Protein AF-A0A1Y1XUQ4-F1 (afdb_monomer_lite)

Foldseek 3Di:
DDDDDDDDDDDDDDDDDDDDDDDDPVVVVVVVVVQVVPQPPPQDDPFDAPVVVPDPDPDPDDDADAFPFLDDDPLLCDDDDLPDQEGEDEDDQDDGQLDDDPPFPQDDHLVVLLSCCVPFHAAAFEEEELAQQQNSNQSSQQSRNYAYEYEHQDVVSLVNNVNSLRHDDDPPSPGDSNSRYHGDYDALLDPDDPVQAFQRGQEYEYEAAQQCQDDPDDDGPRRLNPDPDLVVSLVSVLSSLVSVNGRHHPPHYYDYDYDWDADPNDTDPSVVSSVVSNVVVPDDDPGNHYYDYDQKDKDKDKFAQDDQLDDLVVDDDDQEAAAAADPVRDLLLLVQLVVSSNQHDHLAMEMEIEMAGHDDPPPVVVVVVVVCVPDDPPCPVVCCVVVVPVNVVVVVVVPDDPVRVVVVVVVVVVVVVCVVVSVDDQPDNPHNSVVSSVCGVPGHHRDPPRAYQEYEYTEDPQVRDAPVCLVVVLVVLLVVLVVCLVRHDAFRKYKYKYFWYQYPVRDIRPSVVVSVVSCVVRPVQWDFDGKHKYAYPPPDDDPPDDDDPVNDDDDPPDPPDDDDDDDGGIMMMTIIGGHDPPD

Structure (mmCIF, N/CA/C/O backbone):
data_AF-A0A1Y1XUQ4-F1
#
_entry.id   AF-A0A1Y1XUQ4-F1
#
loop_
_atom_site.group_PDB
_atom_site.id
_atom_site.type_symbol
_atom_site.label_atom_id
_atom_site.label_alt_id
_atom_site.label_comp_id
_atom_site.label_asym_id
_atom_site.label_entity_id
_atom_site.label_seq_id
_atom_site.pdbx_PDB_ins_code
_atom_site.Cartn_x
_atom_site.Cartn_y
_atom_site.Cartn_z
_atom_site.occupancy
_atom_site.B_iso_or_equiv
_atom_site.auth_seq_id
_atom_site.auth_comp_id
_atom_site.auth_asym_id
_atom_site.auth_atom_id
_atom_site.pdbx_PDB_model_num
ATOM 1 N N . MET A 1 1 ? -65.098 -16.629 -3.923 1.00 26.31 1 MET A N 1
ATOM 2 C CA . MET A 1 1 ? -64.133 -17.321 -3.043 1.00 26.31 1 MET A CA 1
ATOM 3 C C . MET A 1 1 ? -63.046 -16.305 -2.730 1.00 26.31 1 MET A C 1
ATOM 5 O O . MET A 1 1 ? -62.355 -15.897 -3.647 1.00 26.31 1 MET A O 1
ATOM 9 N N . CYS A 1 2 ? -63.233 -15.590 -1.615 1.00 27.33 2 CYS A N 1
ATOM 10 C CA . CYS A 1 2 ? -62.406 -15.673 -0.394 1.00 27.33 2 CYS A CA 1
ATOM 11 C C . CYS A 1 2 ? -61.202 -14.712 -0.508 1.00 27.33 2 CYS A C 1
ATOM 13 O O . CYS A 1 2 ? -60.280 -15.013 -1.246 1.00 27.33 2 CYS A O 1
ATOM 15 N N . GLY A 1 3 ? -61.160 -13.522 0.102 1.00 29.89 3 GLY A N 1
ATOM 16 C CA . GLY A 1 3 ? -61.914 -12.992 1.246 1.00 29.89 3 GLY A CA 1
ATOM 17 C C . GLY A 1 3 ? -61.073 -13.074 2.525 1.00 29.89 3 GLY A C 1
ATOM 18 O O . GLY A 1 3 ? -60.804 -14.180 2.976 1.00 29.89 3 GLY A O 1
ATOM 19 N N . ASN A 1 4 ? -60.743 -11.901 3.089 1.00 27.56 4 ASN A N 1
ATOM 20 C CA . ASN A 1 4 ? -59.974 -11.623 4.323 1.00 27.56 4 ASN A CA 1
ATOM 21 C C . ASN A 1 4 ? -58.444 -11.631 4.092 1.00 27.56 4 ASN A C 1
ATOM 23 O O . ASN A 1 4 ? -57.890 -12.654 3.728 1.00 27.56 4 ASN A O 1
ATOM 27 N N . CYS A 1 5 ? -57.682 -10.532 4.201 1.00 28.48 5 CYS A N 1
ATOM 28 C CA . CYS A 1 5 ? -57.641 -9.565 5.306 1.00 28.48 5 CYS A CA 1
ATOM 29 C C . CYS A 1 5 ? -57.155 -8.158 4.869 1.00 28.48 5 CYS A C 1
ATOM 31 O O . CYS A 1 5 ? -56.111 -7.688 5.313 1.00 28.48 5 CYS A O 1
ATOM 33 N N . PHE A 1 6 ? -57.921 -7.454 4.032 1.00 26.17 6 PHE A N 1
ATOM 34 C CA . PHE A 1 6 ? -57.838 -5.990 3.951 1.00 26.17 6 PHE A CA 1
ATOM 35 C C . PHE A 1 6 ? -58.936 -5.400 4.841 1.00 26.17 6 PHE A C 1
ATOM 37 O O . PHE A 1 6 ? -60.108 -5.419 4.470 1.00 26.17 6 PHE A O 1
ATOM 44 N N . GLN A 1 7 ? -58.566 -4.878 6.010 1.00 28.28 7 GLN A N 1
ATOM 45 C CA . GLN A 1 7 ? -59.404 -3.945 6.760 1.00 28.28 7 GLN A CA 1
ATOM 46 C C . GLN A 1 7 ? -58.612 -2.670 7.047 1.00 28.28 7 GLN A C 1
ATOM 48 O O . GLN A 1 7 ? -57.703 -2.632 7.868 1.00 28.28 7 GLN A O 1
ATOM 53 N N . LEU A 1 8 ? -58.990 -1.632 6.303 1.00 31.19 8 LEU A N 1
ATOM 54 C CA . LEU A 1 8 ? -58.808 -0.227 6.631 1.00 31.19 8 LEU A CA 1
ATOM 55 C C . LEU A 1 8 ? -59.568 0.100 7.920 1.00 31.19 8 LEU A C 1
ATOM 57 O O . LEU A 1 8 ? -60.743 -0.249 8.029 1.00 31.19 8 LEU A O 1
ATOM 61 N N . SER A 1 9 ? -58.978 0.906 8.801 1.00 22.75 9 SER A N 1
ATOM 62 C CA . SER A 1 9 ? -59.768 1.878 9.559 1.00 22.75 9 SER A CA 1
ATOM 63 C C . SER A 1 9 ? -58.924 3.077 9.993 1.00 22.75 9 SER A C 1
ATOM 65 O O . SER A 1 9 ? -58.125 2.996 10.917 1.00 22.75 9 SER A O 1
ATOM 67 N N . HIS A 1 10 ? -59.200 4.187 9.309 1.00 24.78 10 HIS A N 1
ATOM 68 C CA . HIS A 1 10 ? -59.304 5.544 9.841 1.00 24.78 10 HIS A CA 1
ATOM 69 C C . HIS A 1 10 ? -58.056 6.227 10.410 1.00 24.78 10 HIS A C 1
ATOM 71 O O . HIS A 1 10 ? -57.817 6.290 11.610 1.00 24.78 10 HIS A O 1
ATOM 77 N N . VAL A 1 11 ? -57.391 6.936 9.495 1.00 25.31 11 VAL A N 1
ATOM 78 C CA . VAL A 1 11 ? -56.729 8.213 9.770 1.00 25.31 11 VAL A CA 1
ATOM 79 C C . VAL A 1 11 ? -57.782 9.202 10.285 1.00 25.31 11 VAL A C 1
ATOM 81 O O . VAL A 1 11 ? -58.622 9.682 9.521 1.00 25.31 11 VAL A O 1
ATOM 84 N N . GLN A 1 12 ? -57.757 9.495 11.584 1.00 24.62 12 GLN A N 1
ATOM 85 C CA . GLN A 1 12 ? -58.320 10.734 12.108 1.00 24.62 12 GLN A CA 1
ATOM 86 C C . GLN A 1 12 ? -57.231 11.804 12.050 1.00 24.62 12 GLN A C 1
ATOM 88 O O . GLN A 1 12 ? -56.227 11.739 12.754 1.00 24.62 12 GLN A O 1
ATOM 93 N N . ASN A 1 13 ? -57.456 12.787 11.180 1.00 27.77 13 ASN A N 1
ATOM 94 C CA . ASN A 1 13 ? -56.757 14.062 11.188 1.00 27.77 13 ASN A CA 1
ATOM 95 C C . ASN A 1 13 ? -56.954 14.736 12.549 1.00 27.77 13 ASN A C 1
ATOM 97 O O . ASN A 1 13 ? -58.019 15.296 12.801 1.00 27.77 13 ASN A O 1
ATOM 101 N N . ASN A 1 14 ? -55.912 14.752 13.376 1.00 24.27 14 ASN A N 1
ATOM 102 C CA . ASN A 1 14 ? -55.763 15.772 14.402 1.00 24.27 14 ASN A CA 1
ATOM 103 C C . ASN A 1 14 ? -54.694 16.757 13.937 1.00 24.27 14 ASN A C 1
ATOM 105 O O . ASN A 1 14 ? -53.496 16.496 13.997 1.00 24.27 14 ASN A O 1
ATOM 109 N N . HIS A 1 15 ? -55.161 17.911 13.463 1.00 25.47 15 HIS A N 1
ATOM 110 C CA . HIS A 1 15 ? -54.366 19.127 13.458 1.00 25.47 15 HIS A CA 1
ATOM 111 C C . HIS A 1 15 ? -53.956 19.442 14.901 1.00 25.47 15 HIS A C 1
ATOM 113 O O . HIS A 1 15 ? -54.799 19.857 15.696 1.00 25.47 15 HIS A O 1
ATOM 119 N N . ILE A 1 16 ? -52.670 19.315 15.221 1.00 27.05 16 ILE A N 1
ATOM 120 C CA . ILE A 1 16 ? -52.058 20.061 16.321 1.00 27.05 16 ILE A CA 1
ATOM 121 C C . ILE A 1 16 ? -50.883 20.844 15.742 1.00 27.05 16 ILE A C 1
ATOM 123 O O . ILE A 1 16 ? -50.070 20.338 14.974 1.00 27.05 16 ILE A O 1
ATOM 127 N N . LYS A 1 17 ? -50.920 22.140 16.040 1.00 23.94 17 LYS A N 1
ATOM 128 C CA . LYS A 1 17 ? -49.971 23.174 15.649 1.00 23.94 17 LYS A CA 1
ATOM 129 C C . LYS A 1 17 ? -48.582 22.905 16.236 1.00 23.94 17 LYS A C 1
ATOM 131 O O . LYS A 1 17 ? -48.444 22.210 17.231 1.00 23.94 17 LYS A O 1
ATOM 136 N N . SER A 1 18 ? -47.599 23.542 15.607 1.00 29.59 18 SER A N 1
ATOM 137 C CA . SER A 1 18 ? -46.261 23.846 16.116 1.00 29.59 18 SER A CA 1
ATOM 138 C C . SER A 1 18 ? -46.157 23.969 17.639 1.00 29.59 18 SER A C 1
ATOM 140 O O . SER A 1 18 ? -46.874 24.786 18.211 1.00 29.59 18 SER A O 1
ATOM 142 N N . GLU A 1 19 ? -45.173 23.297 18.233 1.00 24.45 19 GLU A N 1
ATOM 143 C CA . GLU A 1 19 ? -44.261 23.890 19.219 1.00 24.45 19 GLU A CA 1
ATOM 144 C C . GLU A 1 19 ? -43.056 22.963 19.433 1.00 24.45 19 GLU A C 1
ATOM 146 O O . GLU A 1 19 ? -43.195 21.759 19.632 1.00 24.45 19 GLU A O 1
ATOM 151 N N . ALA A 1 20 ? -41.858 23.536 19.317 1.00 37.50 20 ALA A N 1
ATOM 152 C CA . ALA A 1 20 ? -40.608 22.894 19.683 1.00 37.50 20 ALA A CA 1
ATOM 153 C C . ALA A 1 20 ? -40.584 22.703 21.205 1.00 37.50 20 ALA A C 1
ATOM 155 O O . ALA A 1 20 ? -40.652 23.681 21.948 1.00 37.50 20 ALA A O 1
ATOM 156 N N . GLY A 1 21 ? -40.484 21.457 21.660 1.00 25.53 21 GLY A N 1
ATOM 157 C CA . GLY A 1 21 ? -40.303 21.109 23.064 1.00 25.53 21 GLY A CA 1
ATOM 158 C C . GLY A 1 21 ? -39.114 20.170 23.197 1.00 25.53 21 GLY A C 1
ATOM 159 O O . GLY A 1 21 ? -39.099 19.108 22.583 1.00 25.53 21 GLY A O 1
ATOM 160 N N . ALA A 1 22 ? -38.105 20.590 23.957 1.00 30.06 22 ALA A N 1
ATOM 161 C CA . ALA A 1 22 ? -36.985 19.748 24.349 1.00 30.06 22 ALA A CA 1
ATOM 162 C C . ALA A 1 22 ? -37.499 18.523 25.123 1.00 30.06 22 ALA A C 1
ATOM 164 O O . ALA A 1 22 ? -38.319 18.672 26.030 1.00 30.06 22 ALA A O 1
ATOM 165 N N . ILE A 1 23 ? -37.004 17.335 24.769 1.00 32.66 23 ILE A N 1
ATOM 166 C CA . ILE A 1 23 ? -37.221 16.102 25.535 1.00 32.66 23 ILE A CA 1
ATOM 167 C C . ILE A 1 23 ? -36.675 16.337 26.948 1.00 32.66 23 ILE A C 1
ATOM 169 O O . ILE A 1 23 ? -35.545 16.810 27.109 1.00 32.66 23 ILE A O 1
ATOM 173 N N . SER A 1 24 ? -37.488 16.078 27.972 1.00 32.41 24 SER A N 1
ATOM 174 C CA . SER A 1 24 ? -37.073 16.272 29.359 1.00 32.41 24 SER A CA 1
ATOM 175 C C . SER A 1 24 ? -36.098 15.170 29.779 1.00 32.41 24 SER A C 1
ATOM 177 O O . SER A 1 24 ? -36.186 14.024 29.338 1.00 32.41 24 SER A O 1
ATOM 179 N N . VAL A 1 25 ? -35.159 15.524 30.660 1.00 36.88 25 VAL A N 1
ATOM 180 C CA . VAL A 1 25 ? -34.120 14.618 31.180 1.00 36.88 25 VAL A CA 1
ATOM 181 C C . VAL A 1 25 ? -34.729 13.328 31.743 1.00 36.88 25 VAL A C 1
ATOM 183 O O . VAL A 1 25 ? -34.153 12.269 31.553 1.00 36.88 25 VAL A O 1
ATOM 186 N N . GLU A 1 26 ? -35.922 13.403 32.339 1.00 30.97 26 GLU A N 1
ATOM 187 C CA . GLU A 1 26 ? -36.644 12.278 32.951 1.00 30.97 26 GLU A CA 1
ATOM 188 C C . GLU A 1 26 ? -37.155 11.240 31.933 1.00 30.97 26 GLU A C 1
ATOM 190 O O . GLU A 1 26 ? -37.180 10.044 32.235 1.00 30.97 26 GLU A O 1
ATOM 195 N N . GLU A 1 27 ? -37.507 11.658 30.712 1.00 30.09 27 GLU A N 1
ATOM 196 C CA . GLU A 1 27 ? -37.923 10.744 29.639 1.00 30.09 27 GLU A CA 1
ATOM 197 C C . GLU A 1 27 ? -36.720 9.959 29.083 1.00 30.09 27 GLU A C 1
ATOM 199 O O . GLU A 1 27 ? -36.832 8.758 28.820 1.00 30.09 27 GLU A O 1
ATOM 204 N N . TYR A 1 28 ? -35.541 10.595 29.023 1.00 34.72 28 TYR A N 1
ATOM 205 C CA . TYR A 1 28 ? -34.277 9.962 28.625 1.00 34.72 28 TYR A CA 1
ATOM 206 C C . TYR A 1 28 ? -33.771 8.965 29.683 1.00 34.72 28 TYR A C 1
ATOM 208 O O . TYR A 1 28 ? -33.351 7.858 29.339 1.00 34.72 28 TYR A O 1
ATOM 216 N N . THR A 1 29 ? -33.883 9.288 30.981 1.00 31.11 29 THR A N 1
ATOM 217 C CA . THR A 1 29 ? -33.533 8.349 32.066 1.00 31.11 29 THR A CA 1
ATOM 218 C C . THR A 1 29 ? -34.424 7.108 32.066 1.00 31.11 29 THR A C 1
ATOM 220 O O . THR A 1 29 ? -33.941 6.013 32.343 1.00 31.11 29 THR A O 1
ATOM 223 N N . SER A 1 30 ? -35.705 7.242 31.705 1.00 27.08 30 SER A N 1
ATOM 224 C CA . SER A 1 30 ? -36.622 6.095 31.629 1.00 27.08 30 SER A CA 1
ATOM 225 C C . SER A 1 30 ? -36.274 5.119 30.496 1.00 27.08 30 SER A C 1
ATOM 227 O O . SER A 1 30 ? -36.432 3.909 30.657 1.00 27.08 30 SER A O 1
ATOM 229 N N . GLN A 1 31 ? -35.738 5.621 29.374 1.00 33.47 31 GLN A N 1
ATOM 230 C CA . GLN A 1 31 ? -35.228 4.775 28.294 1.00 33.47 31 GLN A CA 1
ATOM 231 C C . GLN A 1 31 ? -33.908 4.099 28.685 1.00 33.47 31 GLN A C 1
ATOM 233 O O . GLN A 1 31 ? -33.737 2.925 28.370 1.00 33.47 31 GLN A O 1
ATOM 238 N N . LEU A 1 32 ? -33.026 4.781 29.427 1.00 30.02 32 LEU A N 1
ATOM 239 C CA . LEU A 1 32 ? -31.783 4.221 29.987 1.00 30.02 32 LEU A CA 1
ATOM 240 C C . LEU A 1 32 ? -32.027 3.065 30.975 1.00 30.02 32 LEU A C 1
ATOM 242 O O . LEU A 1 32 ? -31.293 2.081 30.930 1.00 30.02 32 LEU A O 1
ATOM 246 N N . CYS A 1 33 ? -33.080 3.119 31.799 1.00 26.97 33 CYS A N 1
ATOM 247 C CA . CYS A 1 33 ? -33.411 2.031 32.733 1.00 26.97 33 CYS A CA 1
ATOM 248 C C . CYS A 1 33 ? -33.793 0.710 32.034 1.00 26.97 33 CYS A C 1
ATOM 250 O O . CYS A 1 33 ? -33.596 -0.354 32.610 1.00 26.97 33 CYS A O 1
ATOM 252 N N . ASN A 1 34 ? -34.258 0.744 30.778 1.00 27.61 34 ASN A N 1
ATOM 253 C CA . ASN A 1 34 ? -34.467 -0.474 29.979 1.00 27.61 34 ASN A CA 1
ATOM 254 C C . ASN A 1 34 ? -33.161 -1.043 29.381 1.00 27.61 34 ASN A C 1
ATOM 256 O O . ASN A 1 34 ? -33.166 -2.163 28.875 1.00 27.61 34 ASN A O 1
ATOM 260 N N . TYR A 1 35 ? -32.049 -0.299 29.424 1.00 33.56 35 TYR A N 1
ATOM 261 C CA . TYR A 1 35 ? -30.731 -0.748 28.951 1.00 33.56 35 TYR A CA 1
ATOM 262 C C . TYR A 1 35 ? -29.835 -1.310 30.072 1.00 33.56 35 TYR A C 1
ATOM 264 O O . TYR A 1 35 ? -28.846 -1.979 29.768 1.00 33.56 35 TYR A O 1
ATOM 272 N N . GLU A 1 36 ? -30.172 -1.094 31.350 1.00 30.56 36 GLU A N 1
ATOM 273 C CA . GLU A 1 36 ? -29.404 -1.616 32.496 1.00 30.56 36 GLU A CA 1
ATOM 274 C C . GLU A 1 36 ? -29.589 -3.132 32.716 1.00 30.56 36 GLU A C 1
ATOM 276 O O . GLU A 1 36 ? -28.653 -3.797 33.158 1.00 30.56 36 GLU A O 1
ATOM 281 N N . GLU A 1 37 ? -30.725 -3.725 32.322 1.00 24.91 37 GLU A N 1
ATOM 282 C CA . GLU A 1 37 ? -31.033 -5.150 32.574 1.00 24.91 37 GLU A CA 1
ATOM 283 C C . GLU A 1 37 ? -30.177 -6.161 31.773 1.00 24.91 37 GLU A C 1
ATOM 285 O O . GLU A 1 37 ? -30.346 -7.368 31.928 1.00 24.91 37 GLU A O 1
ATOM 290 N N . CYS A 1 38 ? -29.222 -5.722 30.942 1.00 32.59 38 CYS A N 1
ATOM 291 C CA . CYS A 1 38 ? -28.414 -6.617 30.095 1.00 32.59 38 CYS A CA 1
ATOM 292 C C . CYS A 1 38 ? -26.897 -6.588 30.374 1.00 32.59 38 CYS A C 1
ATOM 294 O O . CYS A 1 38 ? -26.111 -7.108 29.577 1.00 32.59 38 CYS A O 1
ATOM 296 N N . VAL A 1 39 ? -26.462 -5.971 31.480 1.00 33.47 39 VAL A N 1
ATOM 297 C CA . VAL A 1 39 ? -25.038 -5.918 31.875 1.00 33.47 39 VAL A CA 1
ATOM 298 C C . VAL A 1 39 ? -24.606 -7.177 32.646 1.00 33.47 39 VAL A C 1
ATOM 300 O O . VAL A 1 39 ? -23.466 -7.619 32.496 1.00 33.47 39 VAL A O 1
ATOM 303 N N . ASP A 1 40 ? -25.520 -7.814 33.386 1.00 28.44 40 ASP A N 1
ATOM 304 C CA . ASP A 1 40 ? -25.191 -8.927 34.294 1.00 28.44 40 ASP A CA 1
ATOM 305 C C . ASP A 1 40 ? -25.157 -10.322 33.633 1.00 28.44 40 ASP A C 1
ATOM 307 O O . ASP A 1 40 ? -24.523 -11.238 34.154 1.00 28.44 40 ASP A O 1
ATOM 311 N N . ASP A 1 41 ? -25.753 -10.504 32.449 1.00 30.97 41 ASP A N 1
ATOM 312 C CA . ASP A 1 41 ? -25.887 -11.835 31.818 1.00 30.97 41 ASP A CA 1
ATOM 313 C C . ASP A 1 41 ? -24.636 -12.300 31.033 1.00 30.97 41 ASP A C 1
ATOM 315 O O . ASP A 1 41 ? -24.532 -13.452 30.591 1.00 30.97 41 ASP A O 1
ATOM 319 N N . TYR A 1 42 ? -23.646 -11.418 30.856 1.00 34.94 42 TYR A N 1
ATOM 320 C CA . TYR A 1 42 ? -22.430 -11.698 30.077 1.00 34.94 42 TYR A CA 1
ATOM 321 C C . TYR A 1 42 ? -21.250 -12.220 30.908 1.00 34.94 42 TYR A C 1
ATOM 323 O O . TYR A 1 42 ? -20.327 -12.821 30.352 1.00 34.94 42 TYR A O 1
ATOM 331 N N . THR A 1 43 ? -21.250 -12.005 32.222 1.00 39.00 43 THR A N 1
ATOM 332 C CA . THR A 1 43 ? -20.083 -12.225 33.094 1.00 39.00 43 THR A CA 1
ATOM 333 C C . THR A 1 43 ? -19.944 -13.666 33.597 1.00 39.00 43 THR A C 1
ATOM 335 O O . THR A 1 43 ? -18.864 -14.042 34.055 1.00 39.00 43 THR A O 1
ATOM 338 N N . HIS A 1 44 ? -20.986 -14.500 33.472 1.00 33.84 44 HIS A N 1
ATOM 339 C CA . HIS A 1 44 ? -21.043 -15.798 34.163 1.00 33.84 44 HIS A CA 1
ATOM 340 C C . HIS A 1 44 ? -21.280 -17.042 33.296 1.00 33.84 44 HIS A C 1
ATOM 342 O O . HIS A 1 44 ? -21.186 -18.152 33.821 1.00 33.84 44 HIS A O 1
ATOM 348 N N . ASN A 1 45 ? -21.503 -16.914 31.984 1.00 28.56 45 ASN A N 1
ATOM 349 C CA . ASN A 1 45 ? -21.709 -18.084 31.126 1.00 28.56 45 ASN A CA 1
ATOM 350 C C . ASN A 1 45 ? -20.412 -18.535 30.416 1.00 28.56 45 ASN A C 1
ATOM 352 O O . ASN A 1 45 ? -19.723 -17.715 29.804 1.00 28.56 45 ASN A O 1
ATOM 356 N N . PRO A 1 46 ? -20.058 -19.837 30.448 1.00 30.30 46 PRO A N 1
ATOM 357 C CA . PRO A 1 46 ? -18.972 -20.374 29.635 1.00 30.30 46 PRO A CA 1
ATOM 358 C C . PRO A 1 46 ? -19.387 -20.347 28.156 1.00 30.30 46 PRO A C 1
ATOM 360 O O . PRO A 1 46 ? -20.206 -21.150 27.715 1.00 30.30 46 PRO A O 1
ATOM 363 N N . TYR A 1 47 ? -18.848 -19.397 27.387 1.00 45.41 47 TYR A N 1
ATOM 364 C CA . TYR A 1 47 ? -19.243 -19.211 25.990 1.00 45.41 47 TYR A CA 1
ATOM 365 C C . TYR A 1 47 ? -18.471 -20.099 25.020 1.00 45.41 47 TYR A C 1
ATOM 367 O O . TYR A 1 47 ? -17.240 -20.164 25.002 1.00 45.41 47 TYR A O 1
ATOM 375 N N . LEU A 1 48 ? -19.269 -20.758 24.191 1.00 35.97 48 LEU A N 1
ATOM 376 C CA . LEU A 1 48 ? -18.882 -21.753 23.218 1.00 35.97 48 LEU A CA 1
ATOM 377 C C . LEU A 1 48 ? -18.665 -21.107 21.852 1.00 35.97 48 LEU A C 1
ATOM 379 O O . LEU A 1 48 ? -19.402 -20.211 21.442 1.00 35.97 48 LEU A O 1
ATOM 383 N N . THR A 1 49 ? -17.645 -21.571 21.135 1.00 39.88 49 THR A N 1
ATOM 384 C CA . THR A 1 49 ? -17.342 -21.117 19.777 1.00 39.88 49 THR A CA 1
ATOM 385 C C . THR A 1 49 ? -18.489 -21.434 18.811 1.00 39.88 49 THR A C 1
ATOM 387 O O . THR A 1 49 ? -19.336 -22.283 19.076 1.00 39.88 49 THR A O 1
ATOM 390 N N . ARG A 1 50 ? -18.494 -20.762 17.651 1.00 36.03 50 ARG A N 1
ATOM 391 C CA . ARG A 1 50 ? -19.516 -20.800 16.580 1.00 36.03 50 ARG A CA 1
ATOM 392 C C . ARG A 1 50 ? -19.993 -22.204 16.154 1.00 36.03 50 ARG A C 1
ATOM 394 O O . ARG A 1 50 ? -21.057 -22.309 15.560 1.00 36.03 50 ARG A O 1
ATOM 401 N N . ILE A 1 51 ? -19.238 -23.258 16.467 1.00 35.44 51 ILE A N 1
ATOM 402 C CA . ILE A 1 51 ? -19.606 -24.658 16.215 1.00 35.44 51 ILE A CA 1
ATOM 403 C C . ILE A 1 51 ? -20.670 -25.145 17.217 1.00 35.44 51 ILE A C 1
ATOM 405 O O . ILE A 1 51 ? -21.614 -25.815 16.818 1.00 35.44 51 ILE A O 1
ATOM 409 N N . ALA A 1 52 ? -20.627 -24.734 18.487 1.00 36.84 52 ALA A N 1
ATOM 410 C CA . ALA A 1 52 ? -21.582 -25.230 19.483 1.00 36.84 52 ALA A CA 1
ATOM 411 C C . ALA A 1 52 ? -22.970 -24.567 19.418 1.00 36.84 52 ALA A C 1
ATOM 413 O O . ALA A 1 52 ? -23.926 -25.107 19.957 1.00 36.84 52 ALA A O 1
ATOM 414 N N . CYS A 1 53 ? -23.111 -23.423 18.739 1.00 38.56 53 CYS A N 1
ATOM 415 C CA . CYS A 1 53 ? -24.425 -22.805 18.517 1.00 38.56 53 CYS A CA 1
ATOM 416 C C . CYS A 1 53 ? -25.190 -23.418 17.331 1.00 38.56 53 CYS A C 1
ATOM 418 O O . CYS A 1 53 ? -26.316 -23.002 17.072 1.00 38.56 53 CYS A O 1
ATOM 420 N N . THR A 1 54 ? -24.582 -24.351 16.584 1.00 36.91 54 THR A N 1
ATOM 421 C CA . THR A 1 54 ? -25.196 -24.939 15.377 1.00 36.91 54 THR A CA 1
ATOM 422 C C . THR A 1 54 ? -25.616 -26.397 15.518 1.00 36.91 54 THR A C 1
ATOM 424 O O . THR A 1 54 ? -26.470 -26.818 14.745 1.00 36.91 54 THR A O 1
ATOM 427 N N . ASP A 1 55 ? -25.156 -27.121 16.541 1.00 32.19 55 ASP A N 1
ATOM 428 C CA . ASP A 1 55 ? -25.570 -28.506 16.762 1.00 32.19 55 ASP A CA 1
ATOM 429 C C . ASP A 1 55 ? -26.324 -28.669 18.083 1.00 32.19 55 ASP A C 1
ATOM 431 O O . ASP A 1 55 ? -25.865 -28.285 19.158 1.00 32.19 55 ASP A O 1
ATOM 435 N N . THR A 1 56 ? -27.498 -29.290 17.995 1.00 35.25 56 THR A N 1
ATOM 436 C CA . THR A 1 56 ? -28.275 -29.853 19.103 1.00 35.25 56 THR A CA 1
ATOM 437 C C . THR A 1 56 ? -27.489 -30.955 19.819 1.00 35.25 56 THR A C 1
ATOM 439 O O . THR A 1 56 ? -27.806 -32.135 19.686 1.00 35.25 56 THR A O 1
ATOM 442 N N . LEU A 1 57 ? -26.447 -30.594 20.563 1.00 33.91 57 LEU A N 1
ATOM 443 C CA . LEU A 1 57 ? -25.638 -31.522 21.347 1.00 33.91 57 LEU A CA 1
ATOM 444 C C . LEU A 1 57 ? -25.331 -30.904 22.715 1.00 33.91 57 LEU A C 1
ATOM 446 O O . LEU A 1 57 ? -24.246 -30.389 22.971 1.00 33.91 57 LEU A O 1
ATOM 450 N N . PHE A 1 58 ? -26.304 -31.003 23.623 1.00 36.75 58 PHE A N 1
ATOM 451 C CA . PHE A 1 58 ? -26.033 -31.015 25.061 1.00 36.75 58 PHE A CA 1
ATOM 452 C C . PHE A 1 58 ? -25.388 -32.361 25.420 1.00 36.75 58 PHE A C 1
ATOM 454 O O . PHE A 1 58 ? -26.020 -33.212 26.041 1.00 36.75 58 PHE A O 1
ATOM 461 N N . ASP A 1 59 ? -24.143 -32.565 24.990 1.00 35.56 59 ASP A N 1
ATOM 462 C CA . ASP A 1 59 ? -23.304 -33.671 25.447 1.00 35.56 59 ASP A CA 1
ATOM 463 C C . ASP A 1 59 ? -22.084 -33.100 26.179 1.00 35.56 59 ASP A C 1
ATOM 465 O O . ASP A 1 59 ? -21.381 -32.216 25.689 1.00 35.56 59 ASP A O 1
ATOM 469 N N . ASN A 1 60 ? -21.865 -33.596 27.396 1.00 37.34 60 ASN A N 1
ATOM 470 C CA . ASN A 1 60 ? -20.978 -33.062 28.438 1.00 37.34 60 ASN A CA 1
ATOM 471 C C . ASN A 1 60 ? -19.461 -33.183 28.147 1.00 37.34 60 ASN A C 1
ATOM 473 O O . ASN A 1 60 ? -18.687 -33.495 29.047 1.00 37.34 60 ASN A O 1
ATOM 477 N N . ASN A 1 61 ? -18.998 -32.938 26.920 1.00 41.06 61 ASN A N 1
ATOM 478 C CA . ASN A 1 61 ? -17.572 -32.966 26.564 1.00 41.06 61 ASN A CA 1
ATOM 479 C C . ASN A 1 61 ? -17.202 -31.853 25.576 1.00 41.06 61 ASN A C 1
ATOM 481 O O . ASN A 1 61 ? -16.740 -32.094 24.459 1.00 41.06 61 ASN A O 1
ATOM 485 N N . ILE A 1 62 ? -17.376 -30.604 25.997 1.00 47.44 62 ILE A N 1
ATOM 486 C CA . ILE A 1 62 ? -16.959 -29.452 25.201 1.00 47.44 62 ILE A CA 1
ATOM 487 C C . ILE A 1 62 ? -15.443 -29.294 25.343 1.00 47.44 62 ILE A C 1
ATOM 489 O O . ILE A 1 62 ? -14.932 -28.768 26.330 1.00 47.44 62 ILE A O 1
ATOM 493 N N . LYS A 1 63 ? -14.710 -29.739 24.323 1.00 52.53 63 LYS A N 1
ATOM 494 C CA . LYS A 1 63 ? -13.305 -29.375 24.123 1.00 52.53 63 LYS A CA 1
ATOM 495 C C . LYS A 1 63 ? -13.249 -27.875 23.814 1.00 52.53 63 LYS A C 1
ATOM 497 O O . LYS A 1 63 ? -13.767 -27.451 22.784 1.00 52.53 63 LYS A O 1
ATOM 502 N N . THR A 1 64 ? -12.638 -27.075 24.689 1.00 61.03 64 THR A N 1
ATOM 503 C CA . THR A 1 64 ? -12.392 -25.646 24.437 1.00 61.03 64 THR A CA 1
ATOM 504 C C . THR A 1 64 ? -11.651 -25.484 23.112 1.00 61.03 64 THR A C 1
ATOM 506 O O . THR A 1 64 ? -10.544 -25.999 22.952 1.00 61.03 64 THR A O 1
ATOM 509 N N . LEU A 1 65 ? -12.273 -24.803 22.149 1.00 65.69 65 LEU A N 1
ATOM 510 C CA . LEU A 1 65 ? -11.696 -24.577 20.828 1.00 65.69 65 LEU A CA 1
ATOM 511 C C . LEU A 1 65 ? -10.915 -23.255 20.850 1.00 65.69 65 LEU A C 1
ATOM 513 O O . LEU A 1 65 ? -11.509 -22.186 21.003 1.00 65.69 65 LEU A O 1
ATOM 517 N N . TYR A 1 66 ? -9.592 -23.341 20.738 1.00 82.19 66 TYR A N 1
ATOM 518 C CA . TYR A 1 66 ? -8.704 -22.182 20.621 1.00 82.19 66 TYR A CA 1
ATOM 519 C C . TYR A 1 66 ? -8.603 -21.718 19.158 1.00 82.19 66 TYR A C 1
ATOM 521 O O . TYR A 1 66 ? -8.894 -22.486 18.242 1.00 82.19 66 TYR A O 1
ATOM 529 N N . LEU A 1 67 ? -8.233 -20.454 18.941 1.00 84.06 67 LEU A N 1
ATOM 530 C CA . LEU A 1 67 ? -7.988 -19.889 17.613 1.00 84.06 67 LEU A CA 1
ATOM 531 C C . LEU A 1 67 ? -6.649 -20.376 17.049 1.00 84.06 67 LEU A C 1
ATOM 533 O O . LEU A 1 67 ? -5.726 -20.680 17.802 1.00 84.06 67 LEU A O 1
ATOM 537 N N . ASP A 1 68 ? -6.526 -20.350 15.722 1.00 82.44 68 ASP A N 1
ATOM 538 C CA . ASP A 1 68 ? -5.289 -20.714 15.019 1.00 82.44 68 ASP A CA 1
ATOM 539 C C . ASP A 1 68 ? -4.138 -19.730 15.295 1.00 82.44 68 ASP A C 1
ATOM 541 O O . ASP A 1 68 ? -2.965 -20.089 15.221 1.00 82.44 68 ASP A O 1
ATOM 545 N N . SER A 1 69 ? -4.463 -18.472 15.608 1.00 85.62 69 SER A N 1
ATOM 546 C CA . SER A 1 69 ? -3.494 -17.430 15.956 1.00 85.62 69 SER A CA 1
ATOM 547 C C . SER A 1 69 ? -4.105 -16.398 16.902 1.00 85.62 69 SER A C 1
ATOM 549 O O . SER A 1 69 ? -5.278 -16.052 16.781 1.00 85.62 69 SER A O 1
ATOM 551 N N . TYR A 1 70 ? -3.289 -15.878 17.818 1.00 84.69 70 TYR A N 1
ATOM 552 C CA . TYR A 1 70 ? -3.651 -14.811 18.766 1.00 84.69 70 TYR A CA 1
ATOM 553 C C . TYR A 1 70 ? -2.789 -13.555 18.604 1.00 84.69 70 TYR A C 1
ATOM 555 O O . TYR A 1 70 ? -3.012 -12.559 19.279 1.00 84.69 70 TYR A O 1
ATOM 563 N N . ALA A 1 71 ? -1.804 -13.608 17.713 1.00 80.75 71 ALA A N 1
ATOM 564 C CA . ALA A 1 71 ? -0.839 -12.556 17.451 1.00 80.75 71 ALA A CA 1
ATOM 565 C C . ALA A 1 71 ? -0.466 -12.583 15.959 1.00 80.75 71 ALA A C 1
ATOM 567 O O . ALA A 1 71 ? -0.670 -13.614 15.301 1.00 80.75 71 ALA A O 1
ATOM 568 N N . PRO A 1 72 ? 0.084 -11.488 15.409 1.00 75.06 72 PRO A N 1
ATOM 569 C CA . PRO A 1 72 ? 0.668 -11.502 14.073 1.00 75.06 72 PRO A CA 1
ATOM 570 C C . PRO A 1 72 ? 1.773 -12.566 13.959 1.00 75.06 72 PRO A C 1
ATOM 572 O O . PRO A 1 72 ? 2.561 -12.763 14.882 1.00 75.06 72 PRO A O 1
ATOM 575 N N . THR A 1 73 ? 1.841 -13.252 12.817 1.00 67.19 73 THR A N 1
ATOM 576 C CA . THR A 1 73 ? 2.960 -14.137 12.457 1.00 67.19 73 THR A CA 1
ATOM 577 C C . THR A 1 73 ? 4.144 -13.310 11.954 1.00 67.19 73 THR A C 1
ATOM 579 O O . THR A 1 73 ? 3.982 -12.146 11.609 1.00 67.19 73 THR A O 1
ATOM 582 N N . GLU A 1 74 ? 5.338 -13.897 11.846 1.00 60.88 74 GLU A N 1
ATOM 583 C CA . GLU A 1 74 ? 6.540 -13.182 11.382 1.00 60.88 74 GLU A CA 1
ATOM 584 C C . GLU A 1 74 ? 6.380 -12.559 9.982 1.00 60.88 74 GLU A C 1
ATOM 586 O O . GLU A 1 74 ? 6.808 -11.436 9.740 1.00 60.88 74 GLU A O 1
ATOM 591 N N . CYS A 1 75 ? 5.647 -13.218 9.080 1.00 53.41 75 CYS A N 1
ATOM 592 C CA . CYS A 1 75 ? 5.289 -12.648 7.778 1.00 53.41 75 CYS A CA 1
ATOM 593 C C . CYS A 1 75 ? 4.233 -11.528 7.852 1.00 53.41 75 CYS A C 1
ATOM 595 O O . CYS A 1 75 ? 4.071 -10.780 6.893 1.00 53.41 75 CYS A O 1
ATOM 597 N N . HIS A 1 76 ? 3.528 -11.392 8.978 1.00 56.38 76 HIS A N 1
ATOM 598 C CA . HIS A 1 76 ? 2.605 -10.295 9.277 1.00 56.38 76 HIS A CA 1
ATOM 599 C C . HIS A 1 76 ? 3.290 -9.122 10.013 1.00 56.38 76 HIS A C 1
ATOM 601 O O . HIS A 1 76 ? 2.609 -8.138 10.309 1.00 56.38 76 HIS A O 1
ATOM 607 N N . LEU A 1 77 ? 4.596 -9.219 10.324 1.00 54.72 77 LEU A N 1
ATOM 608 C CA . LEU A 1 77 ? 5.361 -8.241 11.121 1.00 54.72 77 LEU A CA 1
ATOM 609 C C . LEU A 1 77 ? 6.087 -7.140 10.305 1.00 54.72 77 LEU A C 1
ATOM 611 O O . LEU A 1 77 ? 6.855 -6.376 10.884 1.00 54.72 77 LEU A O 1
ATOM 615 N N . PHE A 1 78 ? 5.841 -6.982 9.001 1.00 48.84 78 PHE A N 1
ATOM 616 C CA . PHE A 1 78 ? 6.423 -5.891 8.187 1.00 48.84 78 PHE A CA 1
ATOM 617 C C . PHE A 1 78 ? 5.358 -4.810 7.880 1.00 48.84 78 PHE A C 1
ATOM 619 O O . PHE A 1 78 ? 4.233 -5.179 7.565 1.00 48.84 78 PHE A O 1
ATOM 626 N N . SER A 1 79 ? 5.577 -3.486 7.919 1.00 40.12 79 SER A N 1
ATOM 627 C CA . SER A 1 79 ? 6.730 -2.641 8.261 1.00 40.12 79 SER A CA 1
ATOM 628 C C . SER A 1 79 ? 6.467 -1.759 9.500 1.00 40.12 79 SER A C 1
ATOM 630 O O . SER A 1 79 ? 5.414 -1.128 9.581 1.00 40.12 79 SER A O 1
ATOM 632 N N . LEU A 1 80 ? 7.475 -1.654 10.373 1.00 48.44 80 LEU A N 1
ATOM 633 C CA . LEU A 1 80 ? 7.916 -0.495 11.171 1.00 48.44 80 LEU A CA 1
ATOM 634 C C . LEU A 1 80 ? 8.092 -0.798 12.663 1.00 48.44 80 LEU A C 1
ATOM 636 O O . LEU A 1 80 ? 7.158 -1.106 13.402 1.00 48.44 80 LEU A O 1
ATOM 640 N N . THR A 1 81 ? 9.314 -0.561 13.117 1.00 43.41 81 THR A N 1
ATOM 641 C CA . THR A 1 81 ? 9.640 -0.151 14.479 1.00 43.41 81 THR A CA 1
ATOM 642 C C . THR A 1 81 ? 8.717 1.005 14.925 1.00 43.41 81 THR A C 1
ATOM 644 O O . THR A 1 81 ? 8.196 1.771 14.114 1.00 43.41 81 THR A O 1
ATOM 647 N N . ILE A 1 82 ? 8.454 1.143 16.229 1.00 54.97 82 ILE A N 1
ATOM 648 C CA . ILE A 1 82 ? 7.538 2.155 16.823 1.00 54.97 82 ILE A CA 1
ATOM 649 C C . ILE A 1 82 ? 7.974 3.628 16.528 1.00 54.97 82 ILE A C 1
ATOM 651 O O . ILE A 1 82 ? 7.354 4.587 16.990 1.00 54.97 82 ILE A O 1
ATOM 655 N N . ASP A 1 83 ? 9.027 3.825 15.733 1.00 54.97 83 ASP A N 1
ATOM 656 C CA . ASP A 1 83 ? 9.802 5.047 15.506 1.00 54.97 83 ASP A CA 1
ATOM 657 C C . ASP A 1 83 ? 9.571 5.746 14.146 1.00 54.97 83 ASP A C 1
ATOM 659 O O . ASP A 1 83 ? 10.206 6.765 13.891 1.00 54.97 83 ASP A O 1
ATOM 663 N N . SER A 1 84 ? 8.667 5.259 13.286 1.00 62.72 84 SER A N 1
ATOM 664 C CA . SER A 1 84 ? 8.333 5.915 12.004 1.00 62.72 84 SER A CA 1
ATOM 665 C C . SER A 1 84 ? 6.852 6.305 11.882 1.00 62.72 84 SER A C 1
ATOM 667 O O . SER A 1 84 ? 5.992 5.688 12.515 1.00 62.72 84 SER A O 1
ATOM 669 N N . THR A 1 85 ? 6.576 7.329 11.063 1.00 66.88 85 THR A N 1
ATOM 670 C CA . THR A 1 85 ? 5.267 7.968 10.812 1.00 66.88 85 THR A CA 1
ATOM 671 C C . THR A 1 85 ? 4.592 7.535 9.493 1.00 66.88 85 THR A C 1
ATOM 673 O O . THR A 1 85 ? 3.601 8.138 9.071 1.00 66.88 85 THR A O 1
ATOM 676 N N . TYR A 1 86 ? 5.081 6.482 8.833 1.00 67.38 86 TYR A N 1
ATOM 677 C CA . TYR A 1 86 ? 4.511 5.969 7.577 1.00 67.38 86 TYR A CA 1
ATOM 678 C C . TYR A 1 86 ? 4.502 4.436 7.530 1.00 67.38 86 TYR A C 1
ATOM 680 O O . TYR A 1 86 ? 5.571 3.838 7.446 1.00 67.38 86 TYR A O 1
ATOM 688 N N . TYR A 1 87 ? 3.329 3.799 7.527 1.00 63.53 87 TYR A N 1
ATOM 689 C CA . TYR A 1 87 ? 3.220 2.347 7.349 1.00 63.53 87 TYR A CA 1
ATOM 690 C C . TYR A 1 87 ? 2.958 1.972 5.905 1.00 63.53 87 TYR A C 1
ATOM 692 O O . TYR A 1 87 ? 2.072 2.525 5.252 1.00 63.53 87 TYR A O 1
ATOM 700 N N . ASP A 1 88 ? 3.658 0.934 5.471 1.00 57.47 88 ASP A N 1
ATOM 701 C CA . ASP A 1 88 ? 3.393 0.253 4.221 1.00 57.47 88 ASP A CA 1
ATOM 702 C C . ASP A 1 88 ? 3.043 -1.209 4.496 1.00 57.47 88 ASP A C 1
ATOM 704 O O . ASP A 1 88 ? 3.763 -1.918 5.207 1.00 57.47 88 ASP A O 1
ATOM 708 N N . VAL A 1 89 ? 1.920 -1.663 3.950 1.00 53.97 89 VAL A N 1
ATOM 709 C CA . VAL A 1 89 ? 1.506 -3.060 4.033 1.00 53.97 89 VAL A CA 1
ATOM 710 C C . VAL A 1 89 ? 1.492 -3.647 2.623 1.00 53.97 89 VAL A C 1
ATOM 712 O O . VAL A 1 89 ? 0.566 -3.358 1.859 1.00 53.97 89 VAL A O 1
ATOM 715 N N . PRO A 1 90 ? 2.483 -4.485 2.261 1.00 46.47 90 PRO A N 1
ATOM 716 C CA . PRO A 1 90 ? 2.504 -5.122 0.955 1.00 46.47 90 PRO A CA 1
ATOM 717 C C . PRO A 1 90 ? 1.382 -6.164 0.861 1.00 46.47 90 PRO A C 1
ATOM 719 O O . PRO A 1 90 ? 1.285 -7.083 1.679 1.00 46.47 90 PRO A O 1
ATOM 722 N N . GLY A 1 91 ? 0.534 -6.049 -0.161 1.00 53.91 91 GLY A N 1
ATOM 723 C CA . GLY A 1 91 ? -0.534 -7.013 -0.423 1.00 53.91 91 GLY A CA 1
ATOM 724 C C . GLY A 1 91 ? -1.721 -6.900 0.540 1.00 53.91 91 GLY A C 1
ATOM 725 O O . GLY A 1 91 ? -2.193 -5.813 0.861 1.00 53.91 91 GLY A O 1
ATOM 726 N N . ARG A 1 92 ? -2.294 -8.037 0.962 1.00 57.72 92 ARG A N 1
ATOM 727 C CA . ARG A 1 92 ? -3.491 -8.018 1.815 1.00 57.72 92 ARG A CA 1
ATOM 728 C C . ARG A 1 92 ? -3.105 -7.736 3.261 1.00 57.72 92 ARG A C 1
ATOM 730 O O . ARG A 1 92 ? -2.295 -8.451 3.840 1.00 57.72 92 ARG A O 1
ATOM 737 N N . ALA A 1 93 ? -3.802 -6.774 3.856 1.00 61.72 93 ALA A N 1
ATOM 738 C CA . ALA A 1 93 ? -3.732 -6.462 5.272 1.00 61.72 93 ALA A CA 1
ATOM 739 C C . ALA A 1 93 ? -3.695 -7.727 6.158 1.00 61.72 93 ALA A C 1
ATOM 741 O O . ALA A 1 93 ? -4.665 -8.496 6.129 1.00 61.72 93 ALA A O 1
ATOM 742 N N . PRO A 1 94 ? -2.627 -7.946 6.947 1.00 63.28 94 PRO A N 1
ATOM 743 C CA . PRO A 1 94 ? -2.513 -9.136 7.767 1.00 63.28 94 PRO A CA 1
ATOM 744 C C . PRO A 1 94 ? -3.628 -9.210 8.807 1.00 63.28 94 PRO A C 1
ATOM 746 O O . PRO A 1 94 ? -4.126 -8.186 9.296 1.00 63.28 94 PRO A O 1
ATOM 749 N N . ARG A 1 95 ? -4.050 -10.435 9.115 1.00 74.81 95 ARG A N 1
ATOM 750 C CA . ARG A 1 95 ? -5.149 -10.726 10.038 1.00 74.81 95 ARG A CA 1
ATOM 751 C C . ARG A 1 95 ? -4.733 -11.868 10.962 1.00 74.81 95 ARG A C 1
ATOM 753 O O . ARG A 1 95 ? -4.130 -12.838 10.514 1.00 74.81 95 ARG A O 1
ATOM 760 N N . TRP A 1 96 ? -5.070 -11.740 12.238 1.00 85.25 96 TRP A N 1
ATOM 761 C CA . TRP A 1 96 ? -4.939 -12.774 13.266 1.00 85.25 96 TRP A CA 1
ATOM 762 C C . TRP A 1 96 ? -6.176 -12.751 14.159 1.00 85.25 96 TRP A C 1
ATOM 764 O O . TRP A 1 96 ? -7.019 -11.850 14.053 1.00 85.25 96 TRP A O 1
ATOM 774 N N . ALA A 1 97 ? -6.280 -13.734 15.049 1.00 86.62 97 ALA A N 1
ATOM 775 C CA . ALA A 1 97 ? -7.441 -13.927 15.903 1.00 86.62 97 ALA A CA 1
ATOM 776 C C . ALA A 1 97 ? -8.742 -13.974 15.080 1.00 86.62 97 ALA A C 1
ATOM 778 O O . ALA A 1 97 ? -8.875 -14.778 14.159 1.00 86.62 97 ALA A O 1
ATOM 779 N N . THR A 1 98 ? -9.710 -13.119 15.403 1.00 87.88 98 THR A N 1
ATOM 780 C CA . THR A 1 98 ? -11.014 -13.037 14.732 1.00 87.88 98 THR A CA 1
ATOM 781 C C . THR A 1 98 ? -11.127 -11.835 13.792 1.00 87.88 98 THR A C 1
ATOM 783 O O . THR A 1 98 ? -12.232 -11.489 13.360 1.00 87.88 98 THR A O 1
ATOM 786 N N . HIS A 1 99 ? -10.014 -11.174 13.456 1.00 86.19 99 HIS A N 1
ATOM 787 C CA . HIS A 1 99 ? -10.020 -10.074 12.496 1.00 86.19 99 HIS A CA 1
ATOM 788 C C . HIS A 1 99 ? -10.394 -10.557 11.095 1.00 86.19 99 HIS A C 1
ATOM 790 O O . HIS A 1 99 ? -9.865 -11.543 10.589 1.00 86.19 99 HIS A O 1
ATOM 796 N N . SER A 1 100 ? -11.277 -9.816 10.433 1.00 78.38 100 SER A N 1
ATOM 797 C CA . SER A 1 100 ? -11.697 -10.065 9.056 1.00 78.38 100 SER A CA 1
ATOM 798 C C . SER A 1 100 ? -11.786 -8.737 8.306 1.00 78.38 100 SER A C 1
ATOM 800 O O . SER A 1 100 ? -11.994 -7.688 8.905 1.00 78.38 100 SER A O 1
ATOM 802 N N . GLY A 1 101 ? -11.549 -8.787 6.993 1.00 66.88 101 GLY A N 1
ATOM 803 C CA . GLY A 1 101 ? -11.652 -7.631 6.095 1.00 66.88 101 GLY A CA 1
ATOM 804 C C . GLY A 1 101 ? -12.815 -7.713 5.106 1.00 66.88 101 GLY A C 1
ATOM 805 O O . GLY A 1 101 ? -12.811 -6.975 4.131 1.00 66.88 101 GLY A O 1
ATOM 806 N N . THR A 1 102 ? -13.745 -8.657 5.278 1.00 68.56 102 THR A N 1
ATOM 807 C CA . THR A 1 102 ? -14.856 -8.898 4.331 1.00 68.56 102 THR A CA 1
ATOM 808 C C . THR A 1 102 ? -16.238 -8.829 4.972 1.00 68.56 102 THR A C 1
ATOM 810 O O . THR A 1 102 ? -17.235 -8.879 4.267 1.00 68.56 102 THR A O 1
ATOM 813 N N . ASP A 1 103 ? -16.310 -8.778 6.301 1.00 76.19 103 ASP A N 1
ATOM 814 C CA . ASP A 1 103 ? -17.546 -8.829 7.093 1.00 76.19 103 ASP A CA 1
ATOM 815 C C . ASP A 1 103 ? -18.039 -7.447 7.544 1.00 76.19 103 ASP A C 1
ATOM 817 O O . ASP A 1 103 ? -19.169 -7.334 8.011 1.00 76.19 103 ASP A O 1
ATOM 821 N N . TYR A 1 104 ? -17.207 -6.411 7.417 1.00 80.44 104 TYR A N 1
ATOM 822 C CA . TYR A 1 104 ? -17.543 -5.032 7.754 1.00 80.44 104 TYR A CA 1
ATOM 823 C C . TYR A 1 104 ? -16.674 -4.073 6.932 1.00 80.44 104 TYR A C 1
ATOM 825 O O . TYR A 1 104 ? -15.469 -4.295 6.795 1.00 80.44 104 TYR A O 1
ATOM 833 N N . HIS A 1 105 ? -17.276 -3.032 6.360 1.00 77.00 105 HIS A N 1
ATOM 834 C CA . HIS A 1 105 ? -16.557 -2.043 5.555 1.00 77.00 105 HIS A CA 1
ATOM 835 C C . HIS A 1 105 ? -15.881 -0.990 6.432 1.00 77.00 105 HIS A C 1
ATOM 837 O O . HIS A 1 105 ? -16.324 -0.735 7.545 1.00 77.00 105 HIS A O 1
ATOM 843 N N . GLY A 1 106 ? -14.812 -0.380 5.912 1.00 75.00 106 GLY A N 1
ATOM 844 C CA . GLY A 1 106 ? -14.171 0.762 6.561 1.00 75.00 106 GLY A CA 1
ATOM 845 C C . GLY A 1 106 ? -13.571 0.435 7.924 1.00 75.00 106 GLY A C 1
ATOM 846 O O . GLY A 1 106 ? -13.749 1.199 8.852 1.00 75.00 106 GLY A O 1
ATOM 847 N N . THR A 1 107 ? -12.878 -0.695 8.068 1.00 81.81 107 THR A N 1
ATOM 848 C CA . THR A 1 107 ? -12.153 -1.044 9.301 1.00 81.81 107 THR A CA 1
ATOM 849 C C . THR A 1 107 ? -10.684 -0.657 9.170 1.00 81.81 107 THR A C 1
ATOM 851 O O . THR A 1 107 ? -10.056 -1.053 8.182 1.00 81.81 107 THR A O 1
ATOM 854 N N . TRP A 1 108 ? -10.098 0.019 10.157 1.00 85.62 108 TRP A N 1
ATOM 855 C CA . TRP A 1 108 ? -8.640 0.185 10.191 1.00 85.62 108 TRP A CA 1
ATOM 856 C C . TRP A 1 108 ? -7.892 -1.112 10.538 1.00 85.62 108 TRP A C 1
ATOM 858 O O . TRP A 1 108 ? -8.481 -2.122 10.942 1.00 85.62 108 TRP A O 1
ATOM 868 N N . LEU A 1 109 ? -6.580 -1.103 10.299 1.00 84.38 109 LEU A N 1
ATOM 869 C CA . LEU A 1 109 ? -5.702 -2.257 10.460 1.00 84.38 109 LEU A CA 1
ATOM 870 C C . LEU A 1 109 ? -5.524 -2.618 11.950 1.00 84.38 109 LEU A C 1
ATOM 872 O O . LEU A 1 109 ? -5.228 -1.728 12.748 1.00 84.38 109 LEU A O 1
ATOM 876 N N . PRO A 1 110 ? -5.620 -3.908 12.339 1.00 88.50 110 PRO A N 1
ATOM 877 C CA . PRO A 1 110 ? -5.338 -4.349 13.711 1.00 88.50 110 PRO A CA 1
ATOM 878 C C . PRO A 1 110 ? -3.949 -3.922 14.209 1.00 88.50 110 PRO A C 1
ATOM 880 O O . PRO A 1 110 ? -3.766 -3.607 15.378 1.00 88.50 110 PRO A O 1
ATOM 883 N N . GLN A 1 111 ? -2.974 -3.829 13.304 1.00 83.31 111 GLN A N 1
ATOM 884 C CA . GLN A 1 111 ? -1.621 -3.345 13.568 1.00 83.31 111 GLN A CA 1
ATOM 885 C C . GLN A 1 111 ? -1.609 -1.900 14.079 1.00 83.31 111 GLN A C 1
ATOM 887 O O . GLN A 1 111 ? -0.903 -1.603 15.044 1.00 83.31 111 GLN A O 1
ATOM 892 N N . SER A 1 112 ? -2.390 -1.012 13.456 1.00 84.94 112 SER A N 1
ATOM 893 C CA . SER A 1 112 ? -2.449 0.411 13.811 1.00 84.94 112 SER A CA 1
ATOM 894 C C . SER A 1 112 ? -3.017 0.578 15.223 1.00 84.94 112 SER A C 1
ATOM 896 O O . SER A 1 112 ? -2.464 1.322 16.037 1.00 84.94 112 SER A O 1
ATOM 898 N N . VAL A 1 113 ? -4.037 -0.218 15.561 1.00 91.38 113 VAL A N 1
ATOM 899 C CA . VAL A 1 113 ? -4.595 -0.304 16.919 1.00 91.38 113 VAL A CA 1
ATOM 900 C C . VAL A 1 113 ? -3.581 -0.864 17.911 1.00 91.38 113 VAL A C 1
ATOM 902 O O . VAL A 1 113 ? -3.319 -0.241 18.942 1.00 91.38 113 VAL A O 1
ATOM 905 N N . SER A 1 114 ? -2.978 -2.015 17.600 1.00 89.81 114 SER A N 1
ATOM 906 C CA . SER A 1 114 ? -1.979 -2.664 18.450 1.00 89.81 114 SER A CA 1
ATOM 907 C C . SER A 1 114 ? -0.843 -1.708 18.791 1.00 89.81 114 SER A C 1
ATOM 909 O O . SER A 1 114 ? -0.452 -1.590 19.952 1.00 89.81 114 SER A O 1
ATOM 911 N N . ARG A 1 115 ? -0.329 -0.970 17.802 1.00 86.19 115 ARG A N 1
ATOM 912 C CA . ARG A 1 115 ? 0.735 0.006 18.036 1.00 86.19 115 ARG A CA 1
ATOM 913 C C . ARG A 1 115 ? 0.273 1.146 18.930 1.00 86.19 115 ARG A C 1
ATOM 915 O O . ARG A 1 115 ? 1.005 1.486 19.856 1.00 86.19 115 ARG A O 1
ATOM 922 N N . ALA A 1 116 ? -0.896 1.734 18.677 1.00 90.62 116 ALA A N 1
ATOM 923 C CA . ALA A 1 116 ? -1.420 2.802 19.525 1.00 90.62 116 ALA A CA 1
ATOM 924 C C . ALA A 1 116 ? -1.517 2.339 20.988 1.00 90.62 116 ALA A C 1
ATOM 926 O O . ALA A 1 116 ? -1.013 3.006 21.893 1.00 90.62 116 ALA A O 1
ATOM 927 N N . LEU A 1 117 ? -2.058 1.140 21.213 1.00 94.12 117 LEU A N 1
ATOM 928 C CA . LEU A 1 117 ? -2.157 0.538 22.539 1.00 94.12 117 LEU A CA 1
ATOM 929 C C . LEU A 1 117 ? -0.781 0.267 23.159 1.00 94.12 117 LEU A C 1
ATOM 931 O O . LEU A 1 117 ? -0.559 0.604 24.321 1.00 94.12 117 LEU A O 1
ATOM 935 N N . GLN A 1 118 ? 0.159 -0.317 22.421 1.00 90.94 118 GLN A N 1
ATOM 936 C CA . GLN A 1 118 ? 1.501 -0.611 22.935 1.00 90.94 118 GLN A CA 1
ATOM 937 C C . GLN A 1 118 ? 2.307 0.656 23.245 1.00 90.94 118 GLN A C 1
ATOM 939 O O . GLN A 1 118 ? 3.066 0.667 24.213 1.00 90.94 118 GLN A O 1
ATOM 944 N N . LYS A 1 119 ? 2.138 1.717 22.448 1.00 88.88 119 LYS A N 1
ATOM 945 C CA . LYS A 1 119 ? 2.878 2.977 22.584 1.00 88.88 119 LYS A CA 1
ATOM 946 C C . LYS A 1 119 ? 2.330 3.857 23.704 1.00 88.88 119 LYS A C 1
ATOM 948 O O . LYS A 1 119 ? 3.112 4.423 24.464 1.00 88.88 119 LYS A O 1
ATOM 953 N N . TYR A 1 120 ? 1.007 3.976 23.814 1.00 92.94 120 TYR A N 1
ATOM 954 C CA . TYR A 1 120 ? 0.373 4.973 24.683 1.00 92.94 120 TYR A CA 1
ATOM 955 C C . TYR A 1 120 ? -0.253 4.399 25.955 1.00 92.94 120 TYR A C 1
ATOM 957 O O . TYR A 1 120 ? -0.673 5.169 26.821 1.00 92.94 120 TYR A O 1
ATOM 965 N N . THR A 1 121 ? -0.300 3.070 26.099 1.00 96.88 121 THR A N 1
ATOM 966 C CA . THR A 1 121 ? -1.012 2.421 27.209 1.00 96.88 121 THR A CA 1
ATOM 967 C C . THR A 1 121 ? -0.225 1.278 27.832 1.00 96.88 121 THR A C 1
ATOM 969 O O . THR A 1 121 ? 0.696 0.719 27.233 1.00 96.88 121 THR A O 1
ATOM 972 N N . ARG A 1 122 ? -0.627 0.874 29.034 1.00 95.94 122 ARG A N 1
ATOM 973 C CA . ARG A 1 122 ? -0.083 -0.273 29.773 1.00 95.94 122 ARG A CA 1
ATOM 974 C C . ARG A 1 122 ? -1.150 -1.359 29.959 1.00 95.94 122 ARG A C 1
ATOM 976 O O . ARG A 1 122 ? -2.342 -1.061 29.893 1.00 95.94 122 ARG A O 1
ATOM 983 N N . PRO A 1 123 ? -0.755 -2.620 30.213 1.00 95.19 123 PRO A N 1
ATOM 984 C CA . PRO A 1 123 ? -1.704 -3.647 30.631 1.00 95.19 123 PRO A CA 1
ATOM 985 C C . PRO A 1 123 ? -2.550 -3.185 31.826 1.00 95.19 123 PRO A C 1
ATOM 987 O O . PRO A 1 123 ? -2.050 -2.483 32.706 1.00 95.19 123 PRO A O 1
ATOM 990 N N . ASN A 1 124 ? -3.810 -3.613 31.867 1.00 95.50 124 ASN A N 1
ATOM 991 C CA . ASN A 1 124 ? -4.867 -3.229 32.809 1.00 95.50 124 ASN A CA 1
ATOM 992 C C . ASN A 1 124 ? -5.398 -1.789 32.704 1.00 95.50 124 ASN A C 1
ATOM 994 O O . ASN A 1 124 ? -6.355 -1.466 33.408 1.00 95.50 124 ASN A O 1
ATOM 998 N N . GLU A 1 125 ? -4.835 -0.936 31.844 1.00 97.62 125 GLU A N 1
ATOM 999 C CA . GLU A 1 125 ? -5.378 0.409 31.627 1.00 97.62 125 GLU A CA 1
ATOM 1000 C C . GLU A 1 125 ? -6.722 0.372 30.890 1.00 97.62 125 GLU A C 1
ATOM 1002 O O . GLU A 1 125 ? -7.040 -0.584 30.168 1.00 97.62 125 GLU A O 1
ATOM 1007 N N . ARG A 1 126 ? -7.530 1.412 31.120 1.00 97.88 126 ARG A N 1
ATOM 1008 C CA . ARG A 1 126 ? -8.920 1.478 30.665 1.00 97.88 126 ARG A CA 1
ATOM 1009 C C . ARG A 1 126 ? -9.006 2.204 29.326 1.00 97.88 126 ARG A C 1
ATOM 1011 O O . ARG A 1 126 ? -8.587 3.355 29.218 1.00 97.88 126 ARG A O 1
ATOM 1018 N N . ILE A 1 127 ? -9.557 1.532 28.320 1.00 98.50 127 ILE A N 1
ATOM 1019 C CA . ILE A 1 127 ? -9.593 1.998 26.927 1.00 98.50 127 ILE A CA 1
ATOM 1020 C C . ILE A 1 127 ? -11.038 2.219 26.509 1.00 98.50 127 ILE A C 1
ATOM 1022 O O . ILE A 1 127 ? -11.877 1.345 26.724 1.00 98.50 127 ILE A O 1
ATOM 1026 N N . LEU A 1 128 ? -11.320 3.354 25.884 1.00 98.50 128 LEU A N 1
ATOM 1027 C CA . LEU A 1 128 ? -12.600 3.605 25.232 1.00 98.50 128 LEU A CA 1
ATOM 1028 C C . LEU A 1 128 ? -12.443 3.408 23.726 1.00 98.50 128 LEU A C 1
ATOM 1030 O O . LEU A 1 128 ? -11.568 4.026 23.128 1.00 98.50 128 LEU A O 1
ATOM 1034 N N . SER A 1 129 ? -13.300 2.598 23.115 1.00 97.81 129 SER A N 1
ATOM 1035 C CA . SER A 1 129 ? -13.531 2.620 21.669 1.00 97.81 129 SER A CA 1
ATOM 1036 C C . SER A 1 129 ? -14.896 3.247 21.432 1.00 97.81 129 SER A C 1
ATOM 1038 O O . SER A 1 129 ? -15.923 2.629 21.720 1.00 97.81 129 SER A O 1
ATOM 1040 N N . ASN A 1 130 ? -14.906 4.506 20.992 1.00 96.12 130 ASN A N 1
ATOM 1041 C CA . ASN A 1 130 ? -16.142 5.270 20.824 1.00 96.12 130 ASN A CA 1
ATOM 1042 C C . ASN A 1 130 ? -16.802 5.052 19.450 1.00 96.12 130 ASN A C 1
ATOM 1044 O O . ASN A 1 130 ? -17.889 5.565 19.234 1.00 96.12 130 ASN A O 1
ATOM 1048 N N . PHE A 1 131 ? -16.194 4.279 18.547 1.00 96.25 131 PHE A N 1
ATOM 1049 C CA . PHE A 1 131 ? -16.797 3.810 17.293 1.00 96.25 131 PHE A CA 1
ATOM 1050 C C . PHE A 1 131 ? -16.347 2.374 17.027 1.00 96.25 131 PHE A C 1
ATOM 1052 O O . PHE A 1 131 ? -15.379 2.124 16.311 1.00 96.25 131 PHE A O 1
ATOM 1059 N N . LEU A 1 132 ? -17.013 1.418 17.669 1.00 94.38 132 LEU A N 1
ATOM 1060 C CA . LEU A 1 132 ? -16.499 0.054 17.762 1.00 94.38 132 LEU A CA 1
ATOM 1061 C C . LEU A 1 132 ? -16.571 -0.734 16.443 1.00 94.38 132 LEU A C 1
ATOM 1063 O O . LEU A 1 132 ? -15.710 -1.587 16.184 1.00 94.38 132 LEU A O 1
ATOM 1067 N N . GLY A 1 133 ? -17.604 -0.511 15.625 1.00 92.75 133 GLY A N 1
ATOM 1068 C CA . GLY A 1 133 ? -17.842 -1.252 14.390 1.00 92.75 133 GLY A CA 1
ATOM 1069 C C . GLY A 1 133 ? -17.806 -2.768 14.612 1.00 92.75 133 GLY A C 1
ATOM 1070 O O . GLY A 1 133 ? -18.519 -3.323 15.448 1.00 92.75 133 GLY A O 1
ATOM 1071 N N . ARG A 1 134 ? -16.927 -3.466 13.881 1.00 91.38 134 ARG A N 1
ATOM 1072 C CA . ARG A 1 134 ? -16.755 -4.927 14.017 1.00 91.38 134 ARG A CA 1
ATOM 1073 C C . ARG A 1 134 ? -15.955 -5.382 15.241 1.00 91.38 134 ARG A C 1
ATOM 1075 O O . ARG A 1 134 ? -15.798 -6.595 15.419 1.00 91.38 134 ARG A O 1
ATOM 1082 N N . GLY A 1 135 ? -15.392 -4.455 16.013 1.00 93.00 135 GLY A N 1
ATOM 1083 C CA . GLY A 1 135 ? -14.676 -4.756 17.249 1.00 93.00 135 GLY A CA 1
ATOM 1084 C C . GLY A 1 135 ? -13.163 -4.912 17.148 1.00 93.00 135 GLY A C 1
ATOM 1085 O O . GLY A 1 135 ? -12.592 -5.520 18.045 1.00 93.00 135 GLY A O 1
ATOM 1086 N N . THR A 1 136 ? -12.494 -4.405 16.103 1.00 94.25 136 THR A N 1
ATOM 1087 C CA . THR A 1 136 ? -11.015 -4.465 16.001 1.00 94.25 136 THR A CA 1
ATOM 1088 C C . THR A 1 136 ? -10.348 -3.912 17.267 1.00 94.25 136 THR A C 1
ATOM 1090 O O . THR A 1 136 ? -9.504 -4.576 17.863 1.00 94.25 136 THR A O 1
ATOM 1093 N N . ASP A 1 137 ? -10.819 -2.762 17.749 1.00 96.12 137 ASP A N 1
ATOM 1094 C CA . ASP A 1 137 ? -10.331 -2.099 18.961 1.00 96.12 137 ASP A CA 1
ATOM 1095 C C . ASP A 1 137 ? -10.461 -2.977 20.208 1.00 96.12 137 ASP A C 1
ATOM 1097 O O . ASP A 1 137 ? -9.532 -3.085 21.011 1.00 96.12 137 ASP A O 1
ATOM 1101 N N . ALA A 1 138 ? -11.613 -3.633 20.352 1.00 96.00 138 ALA A N 1
ATOM 1102 C CA . ALA A 1 138 ? -11.910 -4.513 21.471 1.00 96.00 138 ALA A CA 1
ATOM 1103 C C . ALA A 1 138 ? -11.087 -5.806 21.413 1.00 96.00 138 ALA A C 1
ATOM 1105 O O . ALA A 1 138 ? -10.582 -6.247 22.445 1.00 96.00 138 ALA A O 1
ATOM 1106 N N . ILE A 1 139 ? -10.917 -6.402 20.228 1.00 94.69 139 ILE A N 1
ATOM 1107 C CA . ILE A 1 139 ? -10.097 -7.607 20.044 1.00 94.69 139 ILE A CA 1
ATOM 1108 C C . ILE A 1 139 ? -8.643 -7.302 20.409 1.00 94.69 139 ILE A C 1
ATOM 1110 O O . ILE A 1 139 ? -8.076 -8.004 21.242 1.00 94.69 139 ILE A O 1
ATOM 1114 N N . GLU A 1 140 ? -8.056 -6.245 19.849 1.00 94.81 140 GLU A N 1
ATOM 1115 C CA . GLU A 1 140 ? -6.660 -5.879 20.118 1.00 94.81 140 GLU A CA 1
ATOM 1116 C C . GLU A 1 140 ? -6.439 -5.461 21.571 1.00 94.81 140 GLU A C 1
ATOM 1118 O O . GLU A 1 140 ? -5.481 -5.902 22.205 1.00 94.81 140 GLU A O 1
ATOM 1123 N N . SER A 1 141 ? -7.362 -4.689 22.151 1.00 96.06 141 SER A N 1
ATOM 1124 C CA . SER A 1 141 ? -7.305 -4.364 23.579 1.00 96.06 141 SER A CA 1
ATOM 1125 C C . SER A 1 141 ? -7.335 -5.622 24.444 1.00 96.06 141 SER A C 1
ATOM 1127 O O . SER A 1 141 ? -6.561 -5.722 25.394 1.00 96.06 141 SER A O 1
ATOM 1129 N N . PHE A 1 142 ? -8.175 -6.602 24.101 1.00 94.38 142 PHE A N 1
ATOM 1130 C CA . PHE A 1 142 ? -8.267 -7.857 24.842 1.00 94.38 142 PHE A CA 1
ATOM 1131 C C . PHE A 1 142 ? -6.984 -8.686 24.732 1.00 94.38 142 PHE A C 1
ATOM 1133 O O . PHE A 1 142 ? -6.449 -9.120 25.752 1.00 94.38 142 PHE A O 1
ATOM 1140 N N . LEU A 1 143 ? -6.456 -8.855 23.514 1.00 92.62 143 LEU A N 1
ATOM 1141 C CA . LEU A 1 143 ? -5.207 -9.579 23.248 1.00 92.62 143 LEU A CA 1
ATOM 1142 C C . LEU A 1 143 ? -4.000 -8.932 23.938 1.00 92.62 143 LEU A C 1
ATOM 1144 O O . LEU A 1 143 ? -3.073 -9.622 24.351 1.00 92.62 143 LEU A O 1
ATOM 1148 N N . LEU A 1 144 ? -4.026 -7.612 24.106 1.00 93.00 144 LEU A N 1
ATOM 1149 C CA . LEU A 1 144 ? -2.991 -6.854 24.798 1.00 93.00 144 LEU A CA 1
ATOM 1150 C C . LEU A 1 144 ? -3.283 -6.663 26.296 1.00 93.00 144 LEU A C 1
ATOM 1152 O O . LEU A 1 144 ? -2.587 -5.886 26.946 1.00 93.00 144 LEU A O 1
ATOM 1156 N N . ALA A 1 145 ? -4.266 -7.350 26.879 1.00 94.75 145 ALA A N 1
ATOM 1157 C CA . ALA A 1 145 ? -4.606 -7.244 28.301 1.00 94.75 145 ALA A CA 1
ATOM 1158 C C . ALA A 1 145 ? -4.939 -5.804 28.756 1.00 94.75 145 ALA A C 1
ATOM 1160 O O . ALA A 1 145 ? -4.485 -5.346 29.804 1.00 94.75 145 ALA A O 1
ATOM 1161 N N . ARG A 1 146 ? -5.729 -5.061 27.976 1.00 96.44 146 ARG A N 1
ATOM 1162 C CA . ARG A 1 146 ? -6.329 -3.767 28.349 1.00 96.44 146 ARG A CA 1
ATOM 1163 C C . ARG A 1 146 ? -7.823 -3.938 28.641 1.00 96.44 146 ARG A C 1
ATOM 1165 O O . ARG A 1 146 ? -8.474 -4.815 28.078 1.00 96.44 146 ARG A O 1
ATOM 1172 N N . LYS A 1 147 ? -8.382 -3.089 29.507 1.00 95.38 147 LYS A N 1
ATOM 1173 C CA . LYS A 1 147 ? -9.808 -3.118 29.879 1.00 95.38 147 LYS A CA 1
ATOM 1174 C C . LYS A 1 147 ? -10.594 -2.200 28.944 1.00 95.38 147 LYS A C 1
ATOM 1176 O O . LYS A 1 147 ? -10.691 -0.999 29.188 1.00 95.38 147 LYS A O 1
ATOM 1181 N N . CYS A 1 148 ? -11.096 -2.755 27.842 1.00 97.31 148 CYS A N 1
ATOM 1182 C CA . CYS A 1 148 ? -11.797 -1.988 26.811 1.00 97.31 148 CYS A CA 1
ATOM 1183 C C . CYS A 1 148 ? -13.303 -1.887 27.074 1.00 97.31 148 CYS A C 1
ATOM 1185 O O . CYS A 1 148 ? -13.963 -2.892 27.340 1.00 97.31 148 CYS A O 1
ATOM 1187 N N . ILE A 1 149 ? -13.841 -0.677 26.940 1.00 97.69 149 ILE A N 1
ATOM 1188 C CA . ILE A 1 149 ? -15.270 -0.408 26.795 1.00 97.69 149 ILE A CA 1
ATOM 1189 C C . ILE A 1 149 ? -15.484 0.059 25.357 1.00 97.69 149 ILE A C 1
ATOM 1191 O O . ILE A 1 149 ? -14.926 1.074 24.942 1.00 97.69 149 ILE A O 1
ATOM 1195 N N . GLY A 1 150 ? -16.250 -0.711 24.594 1.00 96.31 150 GLY A N 1
ATOM 1196 C CA . GLY A 1 150 ? -16.549 -0.442 23.196 1.00 96.31 150 GLY A CA 1
ATOM 1197 C C . GLY A 1 150 ? -18.021 -0.116 23.000 1.00 96.31 150 GLY A C 1
ATOM 1198 O O . GLY A 1 150 ? -18.888 -0.832 23.511 1.00 96.31 150 GLY A O 1
ATOM 1199 N N . LEU A 1 151 ? -18.294 0.929 22.229 1.00 95.88 151 LEU A N 1
ATOM 1200 C CA . LEU A 1 151 ? -19.647 1.364 21.911 1.00 95.88 151 LEU A CA 1
ATOM 1201 C C . LEU A 1 151 ? -19.827 1.681 20.431 1.00 95.88 151 LEU A C 1
ATOM 1203 O O . LEU A 1 151 ? -18.923 2.173 19.759 1.00 95.88 151 LEU A O 1
ATOM 1207 N N . ASP A 1 152 ? -21.007 1.341 19.930 1.00 96.31 152 ASP A N 1
ATOM 1208 C CA . ASP A 1 152 ? -21.454 1.664 18.581 1.00 96.31 152 ASP A CA 1
ATOM 1209 C C . ASP A 1 152 ? -22.961 1.924 18.610 1.00 96.31 152 ASP A C 1
ATOM 1211 O O . ASP A 1 152 ? -23.702 1.278 19.358 1.00 96.31 152 ASP A O 1
ATOM 1215 N N . ILE A 1 153 ? -23.425 2.864 17.794 1.00 95.69 153 ILE A N 1
ATOM 1216 C CA . ILE A 1 153 ? -24.848 3.193 17.713 1.00 95.69 153 ILE A CA 1
ATOM 1217 C C . ILE A 1 153 ? -25.628 2.111 16.955 1.00 95.69 153 ILE A C 1
ATOM 1219 O O . ILE A 1 153 ? -26.826 1.917 17.187 1.00 95.69 153 ILE A O 1
ATOM 1223 N N . ASN A 1 154 ? -24.949 1.374 16.068 1.00 94.00 154 ASN A N 1
ATOM 1224 C CA . ASN A 1 154 ? -25.537 0.340 15.239 1.00 94.00 154 ASN A CA 1
ATOM 1225 C C . ASN A 1 154 ? -25.628 -0.999 15.996 1.00 94.00 154 ASN A C 1
ATOM 1227 O O . ASN A 1 154 ? -24.609 -1.660 16.218 1.00 94.00 154 ASN A O 1
ATOM 1231 N N . PRO A 1 155 ? -26.842 -1.488 16.320 1.00 93.06 155 PRO A N 1
ATOM 1232 C CA . PRO A 1 155 ? -27.005 -2.737 17.063 1.00 93.06 155 PRO A CA 1
ATOM 1233 C C . PRO A 1 155 ? -26.449 -3.957 16.311 1.00 93.06 155 PRO A C 1
ATOM 1235 O O . PRO A 1 155 ? -26.004 -4.921 16.938 1.00 93.06 155 PRO A O 1
ATOM 1238 N N . ALA A 1 156 ? -26.415 -3.925 14.972 1.00 91.56 156 ALA A N 1
ATOM 1239 C CA . ALA A 1 156 ? -25.810 -4.992 14.179 1.00 91.56 156 ALA A CA 1
ATOM 1240 C C . ALA A 1 156 ? -24.281 -5.031 14.344 1.00 91.56 156 ALA A C 1
ATOM 1242 O O . ALA A 1 156 ? -23.705 -6.117 14.448 1.00 91.56 156 ALA A O 1
ATOM 1243 N N . ALA A 1 157 ? -23.634 -3.864 14.424 1.00 91.44 157 ALA A N 1
ATOM 1244 C CA . ALA A 1 157 ? -22.202 -3.749 14.693 1.00 91.44 157 ALA A CA 1
ATOM 1245 C C . ALA A 1 157 ? -21.872 -4.244 16.111 1.00 91.44 157 ALA A C 1
ATOM 1247 O O . ALA A 1 157 ? -20.993 -5.089 16.281 1.00 91.44 157 ALA A O 1
ATOM 1248 N N . VAL A 1 158 ? -22.665 -3.844 17.111 1.00 93.12 158 VAL A N 1
ATOM 1249 C CA . VAL A 1 158 ? -22.555 -4.325 18.503 1.00 93.12 158 VAL A CA 1
ATOM 1250 C C . VAL A 1 158 ? -22.646 -5.853 18.576 1.00 93.12 158 VAL A C 1
ATOM 1252 O O . VAL A 1 158 ? -21.789 -6.501 19.184 1.00 93.12 158 VAL A O 1
ATOM 1255 N N . ALA A 1 159 ? -23.650 -6.455 17.930 1.00 90.69 159 ALA A N 1
ATOM 1256 C CA . ALA A 1 159 ? -23.820 -7.908 17.898 1.00 90.69 159 ALA A CA 1
ATOM 1257 C C . ALA A 1 159 ? -22.644 -8.618 17.201 1.00 90.69 159 ALA A C 1
ATOM 1259 O O . ALA A 1 159 ? -22.152 -9.642 17.689 1.00 90.69 159 ALA A O 1
ATOM 1260 N N . LEU A 1 160 ? -22.156 -8.061 16.088 1.00 90.06 160 LEU A N 1
ATOM 1261 C CA . LEU A 1 160 ? -20.992 -8.577 15.369 1.00 90.06 160 LEU A CA 1
ATOM 1262 C C . LEU A 1 160 ? -19.722 -8.503 16.226 1.00 90.06 160 LEU A C 1
ATOM 1264 O O . LEU A 1 160 ? -19.000 -9.495 16.329 1.00 90.06 160 LEU A O 1
ATOM 1268 N N . SER A 1 161 ? -19.474 -7.369 16.881 1.00 92.38 161 SER A N 1
ATOM 1269 C CA . SER A 1 161 ? -18.325 -7.175 17.764 1.00 92.38 161 SER A CA 1
ATOM 1270 C C . SER A 1 161 ? -18.351 -8.146 18.943 1.00 92.38 161 SER A C 1
ATOM 1272 O O . SER A 1 161 ? -17.362 -8.836 19.192 1.00 92.38 1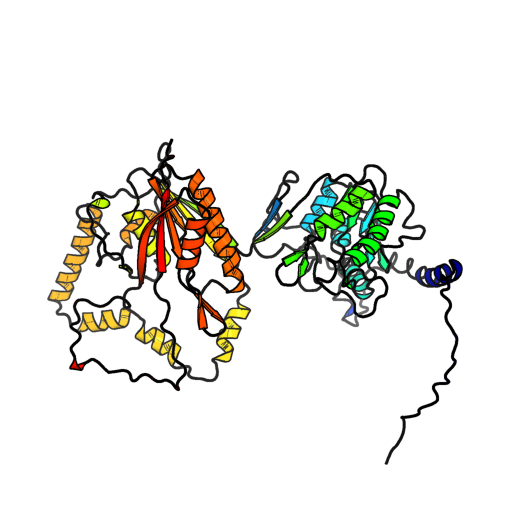61 SER A O 1
ATOM 1274 N N . ARG A 1 162 ? -19.502 -8.306 19.614 1.00 91.38 162 ARG A N 1
ATOM 1275 C CA . ARG A 1 162 ? -19.676 -9.307 20.684 1.00 91.38 162 ARG A CA 1
ATOM 1276 C C . ARG A 1 162 ? -19.297 -10.704 20.203 1.00 91.38 162 ARG A C 1
ATOM 1278 O O . ARG A 1 162 ? -18.540 -11.405 20.877 1.00 91.38 162 ARG A O 1
ATOM 1285 N N . ARG A 1 163 ? -19.756 -11.097 19.010 1.00 88.00 163 ARG A N 1
ATOM 1286 C CA . ARG A 1 163 ? -19.395 -12.386 18.406 1.00 88.00 163 ARG A CA 1
ATOM 1287 C C . ARG A 1 163 ? -17.894 -12.488 18.134 1.00 88.00 163 ARG A C 1
ATOM 1289 O O . ARG A 1 163 ? -17.298 -13.523 18.417 1.00 88.00 163 ARG A O 1
ATOM 1296 N N . ASN A 1 164 ? -17.278 -11.438 17.603 1.00 89.44 164 ASN A N 1
ATOM 1297 C CA . ASN A 1 164 ? -15.857 -11.440 17.262 1.00 89.44 164 ASN A CA 1
ATOM 1298 C C . ASN A 1 164 ? -14.949 -11.441 18.498 1.00 89.44 164 ASN A C 1
ATOM 1300 O O . ASN A 1 164 ? -13.863 -12.005 18.432 1.00 89.44 164 ASN A O 1
ATOM 1304 N N . CYS A 1 165 ? -15.391 -10.899 19.633 1.00 89.00 165 CYS A N 1
ATOM 1305 C CA . CYS A 1 165 ? -14.672 -10.976 20.908 1.00 89.00 165 CYS A CA 1
ATOM 1306 C C . CYS A 1 165 ? -14.899 -12.305 21.660 1.00 89.00 165 CYS A C 1
ATOM 1308 O O . CYS A 1 165 ? -14.233 -12.565 22.663 1.00 89.00 165 CYS A O 1
ATOM 1310 N N . SER A 1 166 ? -15.815 -13.162 21.193 1.00 84.56 166 SER A N 1
ATOM 1311 C CA . SER A 1 166 ? -16.215 -14.414 21.858 1.00 84.56 166 SER A CA 1
ATOM 1312 C C . SER A 1 166 ? -15.305 -15.599 21.504 1.00 84.56 166 SER A C 1
ATOM 1314 O O . SER A 1 166 ? -15.762 -16.639 21.032 1.00 84.56 166 SER A O 1
ATOM 1316 N N . PHE A 1 167 ? -13.999 -15.451 21.726 1.00 84.69 167 PHE A N 1
ATOM 1317 C CA . PHE A 1 167 ? -13.021 -16.537 21.594 1.00 84.69 167 PHE A CA 1
ATOM 1318 C C . PHE A 1 167 ? -12.390 -16.912 22.942 1.00 84.69 167 PHE A C 1
ATOM 1320 O O . PHE A 1 167 ? -12.358 -16.102 23.875 1.00 84.69 167 PHE A O 1
ATOM 1327 N N . ALA A 1 168 ? -11.932 -18.160 23.068 1.00 82.31 168 ALA A N 1
ATOM 1328 C CA . ALA A 1 168 ? -11.214 -18.653 24.245 1.00 82.31 168 ALA A CA 1
ATOM 1329 C C . ALA A 1 168 ? -9.759 -18.164 24.239 1.00 82.31 168 ALA A C 1
ATOM 1331 O O . ALA A 1 168 ? -9.198 -17.971 23.165 1.00 82.31 168 ALA A O 1
ATOM 1332 N N . ILE A 1 169 ? -9.144 -18.002 25.413 1.00 78.94 169 ILE A N 1
ATOM 1333 C CA . ILE A 1 169 ? -7.734 -17.610 25.552 1.00 78.94 169 ILE A CA 1
ATOM 1334 C C . ILE A 1 169 ? -6.934 -18.755 26.192 1.00 78.94 169 ILE A C 1
ATOM 1336 O O . ILE A 1 169 ? -7.371 -19.280 27.220 1.00 78.94 169 ILE A O 1
ATOM 1340 N N . PRO A 1 170 ? -5.787 -19.146 25.611 1.00 80.56 170 PRO A N 1
ATOM 1341 C CA . PRO A 1 170 ? -4.829 -20.048 26.245 1.00 80.56 170 PRO A CA 1
ATOM 1342 C C . PRO A 1 170 ? -4.347 -19.546 27.628 1.00 80.56 170 PRO A C 1
ATOM 1344 O O . PRO A 1 170 ? -4.068 -18.354 27.772 1.00 80.56 170 PRO A O 1
ATOM 1347 N N . PRO A 1 171 ? -4.223 -20.414 28.656 1.00 75.44 171 PRO A N 1
ATOM 1348 C CA . PRO A 1 171 ? -3.856 -20.002 30.023 1.00 75.44 171 PRO A CA 1
ATOM 1349 C C . PRO A 1 171 ? -2.495 -19.298 30.172 1.00 75.44 171 PRO A C 1
ATOM 1351 O O . PRO A 1 171 ? -2.246 -18.633 31.174 1.00 75.44 171 PRO A O 1
ATOM 1354 N N . ASP A 1 172 ? -1.603 -19.462 29.202 1.00 79.69 172 ASP A N 1
ATOM 1355 C CA . ASP A 1 172 ? -0.217 -18.992 29.179 1.00 79.69 172 ASP A CA 1
ATOM 1356 C C . ASP A 1 172 ? -0.038 -17.554 28.656 1.00 79.69 172 ASP A C 1
ATOM 1358 O O . ASP A 1 172 ? 1.043 -16.987 28.797 1.00 79.69 172 ASP A O 1
ATOM 1362 N N . LEU A 1 173 ? -1.090 -16.920 28.123 1.00 75.44 173 LEU A N 1
ATOM 1363 C CA . LEU A 1 173 ? -1.023 -15.563 27.552 1.00 75.44 173 LEU A CA 1
ATOM 1364 C C . LEU A 1 173 ? -1.069 -14.421 28.583 1.00 75.44 173 LEU A C 1
ATOM 1366 O O . LEU A 1 173 ? -0.936 -13.259 28.211 1.00 75.44 173 LEU A O 1
ATOM 1370 N N . GLY A 1 174 ? -1.281 -14.714 29.870 1.00 79.94 174 GLY A N 1
ATOM 1371 C CA . GLY A 1 174 ? -1.358 -13.684 30.918 1.00 79.94 174 GLY A CA 1
ATOM 1372 C C . GLY A 1 174 ? -2.602 -12.784 30.847 1.00 79.94 174 GLY A C 1
ATOM 1373 O O . GLY A 1 174 ? -2.678 -11.783 31.556 1.00 79.94 174 GLY A O 1
ATOM 1374 N N . ILE A 1 175 ? -3.587 -13.144 30.019 1.00 83.38 175 ILE A N 1
ATOM 1375 C CA . ILE A 1 175 ? -4.876 -12.459 29.890 1.00 83.38 175 ILE A CA 1
ATOM 1376 C C . ILE A 1 175 ? -5.912 -13.226 30.716 1.00 83.38 175 ILE A C 1
ATOM 1378 O O . ILE A 1 175 ? -6.038 -14.446 30.621 1.00 83.38 175 ILE A O 1
ATOM 1382 N N . THR A 1 176 ? -6.680 -12.502 31.520 1.00 81.56 176 THR A N 1
ATOM 1383 C CA . THR A 1 176 ? -7.752 -13.054 32.365 1.00 81.56 176 THR A CA 1
ATOM 1384 C C . THR A 1 176 ? -9.136 -12.654 31.855 1.00 81.56 176 THR A C 1
ATOM 1386 O O . THR A 1 176 ? -9.269 -11.763 31.015 1.00 81.56 176 THR A O 1
ATOM 1389 N N . ALA A 1 177 ? -10.188 -13.268 32.407 1.00 78.88 177 ALA A N 1
ATOM 1390 C CA . ALA A 1 177 ? -11.574 -12.909 32.104 1.00 78.88 177 ALA A CA 1
ATOM 1391 C C . ALA A 1 177 ? -11.892 -11.424 32.372 1.00 78.88 177 ALA A C 1
ATOM 1393 O O . ALA A 1 177 ? -12.731 -10.859 31.682 1.00 78.88 177 ALA A O 1
ATOM 1394 N N . GLU A 1 178 ? -11.184 -10.768 33.298 1.00 82.56 178 GLU A N 1
ATOM 1395 C CA . GLU A 1 178 ? -11.355 -9.334 33.590 1.00 82.56 178 GLU A CA 1
ATOM 1396 C C . GLU A 1 178 ? -10.954 -8.405 32.438 1.00 82.56 178 GLU A C 1
ATOM 1398 O O . GLU A 1 178 ? -11.305 -7.227 32.446 1.00 82.56 178 GLU A O 1
ATOM 1403 N N . HIS A 1 179 ? -10.185 -8.906 31.470 1.00 89.19 179 HIS A N 1
ATOM 1404 C CA . HIS A 1 179 ? -9.784 -8.145 30.289 1.00 89.19 179 HIS A CA 1
ATOM 1405 C C . HIS A 1 179 ? -10.800 -8.261 29.151 1.00 89.19 179 HIS A C 1
ATOM 1407 O O . HIS A 1 179 ? -10.627 -7.613 28.118 1.00 89.19 179 HIS A O 1
ATOM 1413 N N . ARG A 1 180 ? -11.841 -9.096 29.301 1.00 89.00 180 ARG A N 1
ATOM 1414 C CA . ARG A 1 180 ? -12.898 -9.205 28.294 1.00 89.00 180 ARG A CA 1
ATOM 1415 C C . ARG A 1 180 ? -13.517 -7.821 28.061 1.00 89.00 180 ARG A C 1
ATOM 1417 O O . ARG A 1 180 ? -13.915 -7.179 29.031 1.00 89.00 180 ARG A O 1
ATOM 1424 N N . PRO A 1 181 ? -13.628 -7.371 26.800 1.00 92.88 181 PRO A N 1
ATOM 1425 C CA . PRO A 1 181 ? -14.203 -6.068 26.503 1.00 92.88 181 PRO A CA 1
ATOM 1426 C C . PRO A 1 181 ? -15.678 -5.988 26.893 1.00 92.88 181 PRO A C 1
ATOM 1428 O O . PRO A 1 181 ? -16.452 -6.905 26.603 1.00 92.88 181 PRO A O 1
ATOM 1431 N N . THR A 1 182 ? -16.082 -4.856 27.459 1.00 94.31 182 THR A N 1
ATOM 1432 C CA . THR A 1 182 ? -17.494 -4.519 27.652 1.00 94.31 182 THR A CA 1
ATOM 1433 C C . THR A 1 182 ? -18.011 -3.870 26.376 1.00 94.31 182 THR A C 1
ATOM 1435 O O . THR A 1 182 ? -17.594 -2.768 26.030 1.00 94.31 182 THR A O 1
ATOM 1438 N N . VAL A 1 183 ? -18.913 -4.550 25.666 1.00 93.75 183 VAL A N 1
ATOM 1439 C CA . VAL A 1 183 ? -19.463 -4.083 24.384 1.00 93.75 183 VAL A CA 1
ATOM 1440 C C . VAL A 1 183 ? -20.937 -3.728 24.537 1.00 93.75 183 VAL A C 1
ATOM 1442 O O . VAL A 1 183 ? -21.752 -4.597 24.872 1.00 93.75 183 VAL A O 1
ATOM 1445 N N . MET A 1 184 ? -21.292 -2.480 24.244 1.00 92.94 184 MET A N 1
ATOM 1446 C CA . MET A 1 184 ? -22.652 -1.959 24.402 1.00 92.94 184 MET A CA 1
ATOM 1447 C C . MET A 1 184 ? -23.100 -1.116 23.209 1.00 92.94 184 MET A C 1
ATOM 1449 O O . MET A 1 184 ? -22.285 -0.659 22.412 1.00 92.94 184 MET A O 1
ATOM 1453 N N . GLN A 1 185 ? -24.411 -0.924 23.093 1.00 94.88 185 GLN A N 1
ATOM 1454 C CA . GLN A 1 185 ? -24.978 0.041 22.161 1.00 94.88 185 GLN A CA 1
ATOM 1455 C C . GLN A 1 185 ? -24.984 1.423 22.814 1.00 94.88 185 GLN A C 1
ATOM 1457 O O . GLN A 1 185 ? -25.370 1.543 23.975 1.00 94.88 185 GLN A O 1
ATOM 1462 N N . GLY A 1 186 ? -24.569 2.454 22.084 1.00 94.38 186 GLY A N 1
ATOM 1463 C CA . GLY A 1 186 ? -24.554 3.821 22.598 1.00 94.38 186 GLY A CA 1
ATOM 1464 C C . GLY A 1 186 ? -24.214 4.849 21.528 1.00 94.38 186 GLY A C 1
ATOM 1465 O O . GLY A 1 186 ? -23.677 4.508 20.477 1.00 94.38 186 GLY A O 1
ATOM 1466 N N . ASP A 1 187 ? -24.535 6.109 21.806 1.00 95.69 187 ASP A N 1
ATOM 1467 C CA . ASP A 1 187 ? -24.198 7.243 20.949 1.00 95.69 187 ASP A CA 1
ATOM 1468 C C . ASP A 1 187 ? -22.952 7.949 21.488 1.00 95.69 187 ASP A C 1
ATOM 1470 O O . ASP A 1 187 ? -22.942 8.471 22.603 1.00 95.69 187 ASP A O 1
ATOM 1474 N N . SER A 1 188 ? -21.900 7.991 20.678 1.00 96.88 188 SER A N 1
ATOM 1475 C CA . SER A 1 188 ? -20.597 8.576 21.007 1.00 96.88 188 SER A CA 1
ATOM 1476 C C . SER A 1 188 ? -20.651 10.078 21.293 1.00 96.88 188 SER A C 1
ATOM 1478 O O . SER A 1 188 ? -19.694 10.628 21.836 1.00 96.88 188 SER A O 1
ATOM 1480 N N . ARG A 1 189 ? -21.747 10.751 20.921 1.00 97.19 189 ARG A N 1
ATOM 1481 C CA . ARG A 1 189 ? -22.011 12.163 21.239 1.00 97.19 189 ARG A CA 1
ATOM 1482 C C . ARG A 1 189 ? -22.499 12.362 22.679 1.00 97.19 189 ARG A C 1
ATOM 1484 O O . ARG A 1 189 ? -22.525 13.501 23.136 1.00 97.19 189 ARG A O 1
ATOM 1491 N N . TYR A 1 190 ? -22.907 11.289 23.364 1.00 95.69 190 TYR A N 1
ATOM 1492 C CA . TYR A 1 190 ? -23.541 11.324 24.684 1.00 95.69 190 TYR A CA 1
ATOM 1493 C C . TYR A 1 190 ? -23.089 10.130 25.549 1.00 95.69 190 TYR A C 1
ATOM 1495 O O . TYR A 1 190 ? -23.815 9.147 25.714 1.00 95.69 190 TYR A O 1
ATOM 1503 N N . LEU A 1 191 ? -21.893 10.208 26.138 1.00 95.00 191 LEU A N 1
ATOM 1504 C CA . LEU A 1 191 ? -21.318 9.157 26.984 1.00 95.00 191 LEU A CA 1
ATOM 1505 C C . LEU A 1 191 ? -21.756 9.333 28.444 1.00 95.00 191 LEU A C 1
ATOM 1507 O O . LEU A 1 191 ? -20.997 9.781 29.301 1.00 95.00 191 LEU A O 1
ATOM 1511 N N . VAL A 1 192 ? -23.007 8.985 28.739 1.00 89.69 192 VAL A N 1
ATOM 1512 C CA . VAL A 1 192 ? -23.601 9.140 30.077 1.00 89.69 192 VAL A CA 1
ATOM 1513 C C . VAL A 1 192 ? -23.634 7.829 30.864 1.00 89.69 192 VAL A C 1
ATOM 1515 O O . VAL A 1 192 ? -23.815 6.752 30.301 1.00 89.69 192 VAL A O 1
ATOM 1518 N N . GLY A 1 193 ? -23.497 7.925 32.188 1.00 88.88 193 GLY A N 1
ATOM 1519 C CA . GLY A 1 193 ? -23.626 6.796 33.113 1.00 88.88 193 GLY A CA 1
ATOM 1520 C C . GLY A 1 193 ? -22.333 6.447 33.860 1.00 88.88 193 GLY A C 1
ATOM 1521 O O . GLY A 1 193 ? -21.283 7.042 33.611 1.00 88.88 193 GLY A O 1
ATOM 1522 N N . PRO A 1 194 ? -22.384 5.460 34.774 1.00 89.25 194 PRO A N 1
ATOM 1523 C CA . PRO A 1 194 ? -21.284 5.142 35.697 1.00 89.25 194 PRO A CA 1
ATOM 1524 C C . PRO A 1 194 ? -20.027 4.598 34.999 1.00 89.25 194 PRO A C 1
ATOM 1526 O O . PRO A 1 194 ? -18.954 4.506 35.589 1.00 89.25 194 PRO A O 1
ATOM 1529 N N . LEU A 1 195 ? -20.138 4.212 33.727 1.00 90.88 195 LEU A N 1
ATOM 1530 C CA . LEU A 1 195 ? -19.004 3.741 32.935 1.00 90.88 195 LEU A CA 1
ATOM 1531 C C . LEU A 1 195 ? -18.213 4.876 32.268 1.00 90.88 195 LEU A C 1
ATOM 1533 O O . LEU A 1 195 ? -17.101 4.615 31.801 1.00 90.88 195 LEU A O 1
ATOM 1537 N N . PHE A 1 196 ? -18.753 6.098 32.256 1.00 95.56 196 PHE A N 1
ATOM 1538 C CA . PHE A 1 196 ? -18.242 7.251 31.509 1.00 95.56 196 PHE A CA 1
ATOM 1539 C C . PHE A 1 196 ? -18.072 8.486 32.398 1.00 95.56 196 PHE A C 1
ATOM 1541 O O . PHE A 1 196 ? -18.462 9.600 32.044 1.00 95.56 196 PHE A O 1
ATOM 1548 N N . GLU A 1 197 ? -17.490 8.277 33.575 1.00 96.50 197 GLU A N 1
ATOM 1549 C CA . GLU A 1 197 ? -17.088 9.364 34.464 1.00 96.50 197 GLU A CA 1
ATOM 1550 C C . GLU A 1 197 ? -16.005 10.239 33.809 1.00 96.50 197 GLU A C 1
ATOM 1552 O O . GLU A 1 197 ? -15.253 9.787 32.936 1.00 96.50 197 GLU A O 1
ATOM 1557 N N . ASP A 1 198 ? -15.928 11.496 34.237 1.00 97.75 198 ASP A N 1
ATOM 1558 C CA . ASP A 1 198 ? -14.894 12.434 33.803 1.00 97.75 198 ASP A CA 1
ATOM 1559 C C . ASP A 1 198 ? -13.500 11.880 34.141 1.00 97.75 198 ASP A C 1
ATOM 1561 O O . ASP A 1 198 ? -13.307 11.254 35.185 1.00 97.75 198 ASP A O 1
ATOM 1565 N N . GLU A 1 199 ? -12.528 12.091 33.252 1.00 97.88 199 GLU A N 1
ATOM 1566 C CA . GLU A 1 199 ? -11.136 11.651 33.434 1.00 97.88 199 GLU A CA 1
ATOM 1567 C C . GLU A 1 199 ? -10.989 10.171 33.867 1.00 97.88 199 GLU A C 1
ATOM 1569 O O . GLU A 1 199 ? -10.141 9.807 34.688 1.00 97.88 199 GLU A O 1
ATOM 1574 N N . SER A 1 200 ? -11.812 9.275 33.318 1.00 97.44 200 SER A N 1
ATOM 1575 C CA . SER A 1 200 ? -11.842 7.858 33.705 1.00 97.44 200 SER A CA 1
ATOM 1576 C C . SER A 1 200 ? -11.053 6.932 32.772 1.00 97.44 200 SER A C 1
ATOM 1578 O O . SER A 1 200 ? -10.629 5.850 33.198 1.00 97.44 200 SER A O 1
ATOM 1580 N N . PHE A 1 201 ? -10.776 7.352 31.534 1.00 98.31 201 PHE A N 1
ATOM 1581 C CA . PHE A 1 201 ? -10.077 6.541 30.530 1.00 98.31 201 PHE A CA 1
ATOM 1582 C C . PHE A 1 201 ? -8.609 6.937 30.355 1.00 98.31 201 PHE A C 1
ATOM 1584 O O . PHE A 1 201 ? -8.234 8.108 30.417 1.00 98.31 201 PHE A O 1
ATOM 1591 N N . ASP A 1 202 ? -7.764 5.933 30.120 1.00 98.62 202 ASP A N 1
ATOM 1592 C CA . ASP A 1 202 ? -6.328 6.097 29.879 1.00 98.62 202 ASP A CA 1
ATOM 1593 C C . ASP A 1 202 ? -5.991 6.287 28.394 1.00 98.62 202 ASP A C 1
ATOM 1595 O O . ASP A 1 202 ? -4.902 6.758 28.075 1.00 98.62 202 ASP A O 1
ATOM 1599 N N . HIS A 1 203 ? -6.905 5.919 27.492 1.00 98.44 203 HIS A N 1
ATOM 1600 C CA . HIS A 1 203 ? -6.775 6.128 26.050 1.00 98.44 203 HIS A CA 1
ATOM 1601 C C . HIS A 1 203 ? -8.142 6.052 25.371 1.00 98.44 203 HIS A C 1
ATOM 1603 O O . HIS A 1 203 ? -8.991 5.252 25.777 1.00 98.44 203 HIS A O 1
ATOM 1609 N N . VAL A 1 204 ? -8.330 6.834 24.309 1.00 98.50 204 VAL A N 1
ATOM 1610 C CA . VAL A 1 204 ? -9.514 6.753 23.439 1.00 98.50 204 VAL A CA 1
ATOM 1611 C C . VAL A 1 204 ? -9.074 6.341 22.037 1.00 98.50 204 VAL A C 1
ATOM 1613 O O . VAL A 1 204 ? -8.207 6.973 21.437 1.00 98.50 204 VAL A O 1
ATOM 1616 N N . LEU A 1 205 ? -9.657 5.267 21.518 1.00 98.25 205 LEU A N 1
ATOM 1617 C CA . LEU A 1 205 ? -9.570 4.854 20.123 1.00 98.25 205 LEU A CA 1
ATOM 1618 C C . LEU A 1 205 ? -10.826 5.360 19.409 1.00 98.25 205 LEU A C 1
ATOM 1620 O O . LEU A 1 205 ? -11.942 5.024 19.807 1.00 98.25 205 LEU A O 1
ATOM 1624 N N . SER A 1 206 ? -10.635 6.197 18.391 1.00 96.69 206 SER A N 1
ATOM 1625 C CA . SER A 1 206 ? -11.718 6.827 17.640 1.00 96.69 206 SER A CA 1
ATOM 1626 C C . SER A 1 206 ? -11.567 6.535 16.156 1.00 96.69 206 SER A C 1
ATOM 1628 O O . SER A 1 206 ? -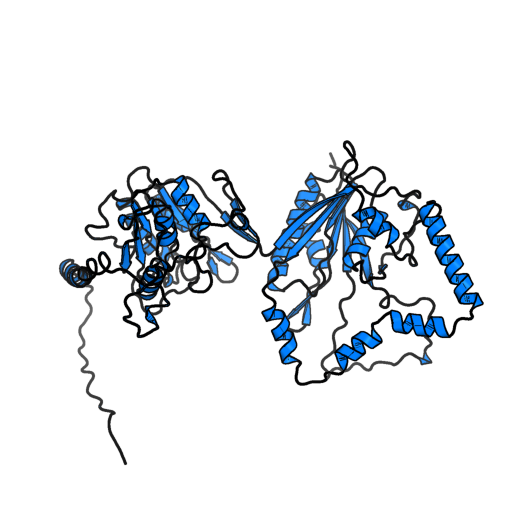10.650 7.037 15.503 1.00 96.69 206 SER A O 1
ATOM 1630 N N . HIS A 1 207 ? -12.475 5.715 15.622 1.00 94.38 207 HIS A N 1
ATOM 1631 C CA . HIS A 1 207 ? -12.556 5.369 14.200 1.00 94.38 207 HIS A CA 1
ATOM 1632 C C . HIS A 1 207 ? -13.945 5.716 13.629 1.00 94.38 207 HIS A C 1
ATOM 1634 O O . HIS A 1 207 ? -14.740 4.829 13.323 1.00 94.38 207 HIS A O 1
ATOM 1640 N N . PRO A 1 208 ? -14.296 7.013 13.560 1.00 93.50 208 PRO A N 1
ATOM 1641 C CA . PRO A 1 208 ? -15.621 7.456 13.133 1.00 93.50 208 PRO A CA 1
ATOM 1642 C C . PRO A 1 208 ? -15.869 7.209 11.640 1.00 93.50 208 PRO A C 1
ATOM 1644 O O . PRO A 1 208 ? -14.925 7.043 10.862 1.00 93.50 208 PRO A O 1
ATOM 1647 N N . PRO A 1 209 ? -17.136 7.274 11.190 1.00 88.94 209 PRO A N 1
ATOM 1648 C CA . PRO A 1 209 ? -17.444 7.277 9.767 1.00 88.94 209 PRO A CA 1
ATOM 1649 C C . PRO A 1 209 ? -16.810 8.480 9.058 1.00 88.94 209 PRO A C 1
ATOM 1651 O O . PRO A 1 209 ? -16.769 9.595 9.581 1.00 88.94 209 PRO A O 1
ATOM 1654 N N . TYR A 1 210 ? -16.342 8.261 7.828 1.00 85.56 210 TYR A N 1
ATOM 1655 C CA . TYR A 1 210 ? -15.660 9.274 7.017 1.00 85.56 210 TYR A CA 1
ATOM 1656 C C . TYR A 1 210 ? -16.699 10.161 6.315 1.00 85.56 210 TYR A C 1
ATOM 1658 O O . TYR A 1 210 ? -16.778 10.181 5.085 1.00 85.56 210 TYR A O 1
ATOM 1666 N N . LYS A 1 211 ? -17.560 10.828 7.097 1.00 86.00 211 LYS A N 1
ATOM 1667 C CA . LYS A 1 211 ? -18.811 11.432 6.611 1.00 86.00 211 LYS A CA 1
ATOM 1668 C C . LYS A 1 211 ? -19.664 10.354 5.910 1.00 86.00 211 LYS A C 1
ATOM 1670 O O . LYS A 1 211 ? -19.898 9.294 6.479 1.00 86.00 211 LYS A O 1
ATOM 1675 N N . ASP A 1 212 ? -20.072 10.591 4.673 1.00 80.69 212 ASP A N 1
ATOM 1676 C CA . ASP A 1 212 ? -20.983 9.786 3.861 1.00 80.69 212 ASP A CA 1
ATOM 1677 C C . ASP A 1 212 ? -20.258 8.885 2.847 1.00 80.69 212 ASP A C 1
ATOM 1679 O O . ASP A 1 212 ? -20.890 8.354 1.936 1.00 80.69 212 ASP A O 1
ATOM 1683 N N . CYS A 1 213 ? -18.944 8.655 3.017 1.00 76.88 213 CYS A N 1
ATOM 1684 C CA . CYS A 1 213 ? -18.189 7.673 2.221 1.00 76.88 213 CYS A CA 1
ATOM 1685 C C . CYS A 1 213 ? -18.839 6.281 2.238 1.00 76.88 213 CYS A C 1
ATOM 1687 O O . CYS A 1 213 ? -18.839 5.570 1.235 1.00 76.88 213 CYS A O 1
ATOM 1689 N N . VAL A 1 214 ? -19.340 5.872 3.405 1.00 76.31 214 VAL A N 1
ATOM 1690 C CA . VAL A 1 214 ? -20.022 4.596 3.629 1.00 76.31 214 VAL A CA 1
ATOM 1691 C C . VAL A 1 214 ? -21.209 4.867 4.538 1.00 76.31 214 VAL A C 1
ATOM 1693 O O . VAL A 1 214 ? -21.027 5.337 5.656 1.00 76.31 214 VAL A O 1
ATOM 1696 N N . ALA A 1 215 ? -22.413 4.540 4.075 1.00 80.19 215 ALA A N 1
ATOM 1697 C CA . ALA A 1 215 ? -23.605 4.583 4.910 1.00 80.19 215 ALA A CA 1
ATOM 1698 C C . ALA A 1 215 ? -23.685 3.306 5.760 1.00 80.19 215 ALA A C 1
ATOM 1700 O O . ALA A 1 215 ? -23.877 2.213 5.222 1.00 80.19 215 ALA A O 1
ATOM 1701 N N . TYR A 1 216 ? -23.552 3.438 7.082 1.00 82.62 216 TYR A N 1
ATOM 1702 C CA . TYR A 1 216 ? -23.600 2.292 8.001 1.00 82.62 216 TYR A CA 1
ATOM 1703 C C . TYR A 1 216 ? -25.020 1.940 8.455 1.00 82.62 216 TYR A C 1
ATOM 1705 O O . TYR A 1 216 ? -25.251 0.838 8.959 1.00 82.62 216 TYR A O 1
ATOM 1713 N N . SER A 1 217 ? -25.989 2.838 8.250 1.00 84.19 217 SER A N 1
ATOM 1714 C CA . SER A 1 217 ? -27.394 2.581 8.555 1.00 84.19 217 SER A CA 1
ATOM 1715 C C . SER A 1 217 ? -28.370 3.344 7.655 1.00 84.19 217 SER A C 1
ATOM 1717 O O . SER A 1 217 ? -28.065 4.388 7.070 1.00 84.19 217 SER A O 1
ATOM 1719 N N . THR A 1 218 ? -29.602 2.838 7.572 1.00 77.06 218 THR A N 1
ATOM 1720 C CA . THR A 1 218 ? -30.698 3.484 6.834 1.00 77.06 218 THR A CA 1
ATOM 1721 C C . THR A 1 218 ? -31.618 4.326 7.720 1.00 77.06 218 THR A C 1
ATOM 1723 O O . THR A 1 218 ? -32.185 5.302 7.225 1.00 77.06 218 THR A O 1
ATOM 1726 N N . HIS A 1 219 ? -31.757 3.983 9.007 1.00 82.81 219 HIS A N 1
ATOM 1727 C CA . HIS A 1 219 ? -32.790 4.538 9.896 1.00 82.81 219 HIS A CA 1
ATOM 1728 C C . HIS A 1 219 ? -32.331 4.771 11.347 1.00 82.81 219 HIS A C 1
ATOM 1730 O O . HIS A 1 219 ? -33.178 4.843 12.233 1.00 82.81 219 HIS A O 1
ATOM 1736 N N . ILE A 1 220 ? -31.026 4.871 11.618 1.00 89.31 220 ILE A N 1
ATOM 1737 C CA . ILE A 1 220 ? -30.540 5.136 12.980 1.00 89.31 220 ILE A CA 1
ATOM 1738 C C . ILE A 1 220 ? -30.368 6.642 13.167 1.00 89.31 220 ILE A C 1
ATOM 1740 O O . ILE A 1 220 ? -29.560 7.282 12.491 1.00 89.31 220 ILE A O 1
ATOM 1744 N N . GLU A 1 221 ? -31.162 7.214 14.069 1.00 87.88 221 GLU A N 1
ATOM 1745 C CA . GLU A 1 221 ? -30.999 8.600 14.494 1.00 87.88 221 GLU A CA 1
ATOM 1746 C C . GLU A 1 221 ? -29.672 8.750 15.243 1.00 87.88 221 GLU A C 1
ATOM 1748 O O . GLU A 1 221 ? -29.359 7.955 16.122 1.00 87.88 221 GLU A O 1
ATOM 1753 N N . GLY A 1 222 ? -28.882 9.753 14.861 1.00 88.12 222 GLY A N 1
ATOM 1754 C CA . GLY A 1 222 ? -27.563 10.005 15.438 1.00 88.12 222 GLY A CA 1
ATOM 1755 C C . GLY A 1 222 ? -26.378 9.352 14.737 1.00 88.12 222 GLY A C 1
ATOM 1756 O O . GLY A 1 222 ? -25.239 9.672 15.064 1.00 88.12 222 GLY A O 1
ATOM 1757 N N . ASP A 1 223 ? -26.619 8.512 13.730 1.00 91.81 223 ASP A N 1
ATOM 1758 C CA . ASP A 1 223 ? -25.548 7.969 12.895 1.00 91.81 223 ASP A CA 1
ATOM 1759 C C . ASP A 1 223 ? -24.870 9.085 12.081 1.00 91.81 223 ASP A C 1
ATOM 1761 O O . ASP A 1 223 ? -25.440 9.648 11.140 1.00 91.81 223 ASP A O 1
ATOM 1765 N N . LEU A 1 224 ? -23.618 9.376 12.446 1.00 91.94 224 LEU A N 1
ATOM 1766 C CA . LEU A 1 224 ? -22.797 10.421 11.838 1.00 91.94 224 LEU A CA 1
ATOM 1767 C C . LEU A 1 224 ? -22.496 10.175 10.351 1.00 91.94 224 LEU A C 1
ATOM 1769 O O . LEU A 1 224 ? -22.170 11.121 9.635 1.00 91.94 224 LEU A O 1
ATOM 1773 N N . SER A 1 225 ? -22.634 8.941 9.854 1.00 89.62 225 SER A N 1
ATOM 1774 C CA . SER A 1 225 ? -22.409 8.638 8.434 1.00 89.62 225 SER A CA 1
ATOM 1775 C C . SER A 1 225 ? -23.491 9.183 7.501 1.00 89.62 225 SER A C 1
ATOM 1777 O O . SER A 1 225 ? -23.354 9.150 6.279 1.00 89.62 225 SER A O 1
ATOM 1779 N N . ARG A 1 226 ? -24.586 9.700 8.068 1.00 89.06 226 ARG A N 1
ATOM 1780 C CA . ARG A 1 226 ? -25.764 10.162 7.325 1.00 89.06 226 ARG A CA 1
ATOM 1781 C C . ARG A 1 226 ? -25.744 11.655 6.997 1.00 89.06 226 ARG A C 1
ATOM 1783 O O . ARG A 1 226 ? -26.649 12.132 6.313 1.00 89.06 226 ARG A O 1
ATOM 1790 N N . PHE A 1 227 ? -24.753 12.402 7.482 1.00 87.81 227 PHE A N 1
ATOM 1791 C CA . PHE A 1 227 ? -24.641 13.834 7.207 1.00 87.81 227 PHE A CA 1
ATOM 1792 C C . PHE A 1 227 ? -24.103 14.083 5.795 1.00 87.81 227 PHE A C 1
ATOM 1794 O O . PHE A 1 227 ? -22.934 13.841 5.504 1.00 87.81 227 PHE A O 1
ATOM 1801 N N . ALA A 1 228 ? -24.963 14.615 4.923 1.00 82.69 228 ALA A N 1
ATOM 1802 C CA . ALA A 1 228 ? -24.613 14.932 3.539 1.00 82.69 228 ALA A CA 1
ATOM 1803 C C . ALA A 1 228 ? -23.693 16.159 3.414 1.00 82.69 228 ALA A C 1
ATOM 1805 O O . ALA A 1 228 ? -22.901 16.238 2.477 1.00 82.69 228 ALA A O 1
ATOM 1806 N N . TYR A 1 229 ? -23.760 17.107 4.352 1.00 86.56 229 TYR A N 1
ATOM 1807 C CA . TYR A 1 229 ? -22.941 18.321 4.344 1.00 86.56 229 TYR A CA 1
ATOM 1808 C C . TYR A 1 229 ? -21.819 18.236 5.377 1.00 86.56 229 TYR A C 1
ATOM 1810 O O . TYR A 1 229 ? -22.008 17.757 6.496 1.00 86.56 229 TYR A O 1
ATOM 1818 N N . SER A 1 230 ? -20.629 18.702 4.991 1.00 87.19 230 SER A N 1
ATOM 1819 C CA . SER A 1 230 ? -19.429 18.596 5.830 1.00 87.19 230 SER A CA 1
ATOM 1820 C C . SER A 1 230 ? -19.543 19.432 7.104 1.00 87.19 230 SER A C 1
ATOM 1822 O O . SER A 1 230 ? -19.034 19.042 8.148 1.00 87.19 230 SER A O 1
ATOM 1824 N N . GLU A 1 231 ? -20.202 20.580 7.027 1.00 89.94 231 GLU A N 1
ATOM 1825 C CA . GLU A 1 231 ? -20.364 21.513 8.136 1.00 89.94 231 GLU A CA 1
ATOM 1826 C C . GLU A 1 231 ? -21.270 20.921 9.223 1.00 89.94 231 GLU A C 1
ATOM 1828 O O . GLU A 1 231 ? -20.897 20.942 10.395 1.00 89.94 231 GLU A O 1
ATOM 1833 N N . ASP A 1 232 ? -22.390 20.305 8.834 1.00 92.62 232 ASP A N 1
ATOM 1834 C CA . ASP A 1 232 ? -23.301 19.624 9.762 1.00 92.62 232 ASP A CA 1
ATOM 1835 C C . ASP A 1 232 ? -22.614 18.428 10.434 1.00 92.62 232 ASP A C 1
ATOM 1837 O O . ASP A 1 232 ? -22.686 18.268 11.654 1.00 92.62 232 ASP A O 1
ATOM 1841 N N . PHE A 1 233 ? -21.870 17.632 9.654 1.00 93.81 233 PHE A N 1
ATOM 1842 C CA . PHE A 1 233 ? -21.052 16.540 10.185 1.00 93.81 233 PHE A CA 1
ATOM 1843 C C . PHE A 1 233 ? -20.065 17.041 11.246 1.00 93.81 233 PHE A C 1
ATOM 1845 O O . PHE A 1 233 ? -19.960 16.447 12.314 1.00 93.81 233 PHE A O 1
ATOM 1852 N N . LEU A 1 234 ? -19.359 18.146 10.985 1.00 93.50 234 LEU A N 1
ATOM 1853 C CA . LEU A 1 234 ? -18.378 18.697 11.923 1.00 93.50 234 LEU A CA 1
ATOM 1854 C C . LEU A 1 234 ? -19.020 19.261 13.193 1.00 93.50 234 LEU A C 1
ATOM 1856 O O . LEU A 1 234 ? -18.416 19.147 14.257 1.00 93.50 234 LEU A O 1
ATOM 1860 N N . ILE A 1 235 ? -20.217 19.851 13.103 1.00 95.19 235 ILE A N 1
ATOM 1861 C CA . ILE A 1 235 ? -20.975 20.325 14.273 1.00 95.19 235 ILE A CA 1
ATOM 1862 C C . ILE A 1 235 ? -21.329 19.148 15.184 1.00 95.19 235 ILE A C 1
ATOM 1864 O O . ILE A 1 235 ? -21.136 19.214 16.397 1.00 95.19 235 ILE A O 1
ATOM 1868 N N . GLU A 1 236 ? -21.813 18.052 14.609 1.00 96.12 236 GLU A N 1
ATOM 1869 C CA . GLU A 1 236 ? -22.172 16.862 15.379 1.00 96.12 236 GLU A CA 1
ATOM 1870 C C . GLU A 1 236 ? -20.942 16.106 15.885 1.00 96.12 236 GLU A C 1
ATOM 1872 O O . GLU A 1 236 ? -20.935 15.627 17.019 1.00 96.12 236 GLU A O 1
ATOM 1877 N N . TYR A 1 237 ? -19.865 16.072 15.099 1.00 96.62 237 TYR A N 1
ATOM 1878 C CA . TYR A 1 237 ? -18.594 15.487 15.514 1.00 96.62 237 TYR A CA 1
ATOM 1879 C C . TYR A 1 237 ? -17.944 16.263 16.667 1.00 96.62 237 TYR A C 1
ATOM 1881 O O . TYR A 1 237 ? -17.325 15.655 17.538 1.00 96.62 237 TYR A O 1
ATOM 1889 N N . SER A 1 238 ? -18.126 17.587 16.746 1.00 97.31 238 SER A N 1
ATOM 1890 C CA . SER A 1 238 ? -17.650 18.381 17.888 1.00 97.31 238 SER A CA 1
ATOM 1891 C C . SER A 1 238 ? -18.198 17.879 19.229 1.00 97.31 238 SER A C 1
ATOM 1893 O O . SER A 1 238 ? -17.454 17.884 20.204 1.00 97.31 238 SER A O 1
ATOM 1895 N N . LYS A 1 239 ? -19.423 17.339 19.274 1.00 98.12 239 LYS A N 1
ATOM 1896 C CA . LYS A 1 239 ? -19.982 16.731 20.497 1.00 98.12 239 LYS A CA 1
ATOM 1897 C C . LYS A 1 239 ? -19.201 15.485 20.926 1.00 98.12 239 LYS A C 1
ATOM 1899 O O . LYS A 1 239 ? -18.960 15.273 22.107 1.00 98.12 239 LYS A O 1
ATOM 1904 N N . VAL A 1 240 ? -18.745 14.684 19.962 1.00 98.06 240 VAL A N 1
ATOM 1905 C CA . VAL A 1 240 ? -17.883 13.520 20.229 1.00 98.06 240 VAL A CA 1
ATOM 1906 C C . VAL A 1 240 ? -16.523 13.964 20.757 1.00 98.06 240 VAL A C 1
ATOM 1908 O O . VAL A 1 240 ? -15.972 13.340 21.663 1.00 98.06 240 VAL A O 1
ATOM 1911 N N . VAL A 1 241 ? -15.971 15.047 20.206 1.00 98.19 241 VAL A N 1
ATOM 1912 C CA . VAL A 1 241 ? -14.714 15.637 20.686 1.00 98.19 241 VAL A CA 1
ATOM 1913 C C . VAL A 1 241 ? -14.867 16.157 22.118 1.00 98.19 241 VAL A C 1
ATOM 1915 O O . VAL A 1 241 ? -13.968 15.938 22.928 1.00 98.19 241 VAL A O 1
ATOM 1918 N N . ASP A 1 242 ? -16.001 16.777 22.451 1.00 98.31 242 ASP A N 1
ATOM 1919 C CA . ASP A 1 242 ? -16.310 17.236 23.809 1.00 98.31 242 ASP A CA 1
ATOM 1920 C C . ASP A 1 242 ? -16.356 16.079 24.809 1.00 98.31 242 ASP A C 1
ATOM 1922 O O . ASP A 1 242 ? -15.722 16.152 25.863 1.00 98.31 242 ASP A O 1
ATOM 1926 N N . GLU A 1 243 ? -17.032 14.986 24.455 1.00 98.31 243 GLU A N 1
ATOM 1927 C CA . GLU A 1 243 ? -17.086 13.789 25.294 1.00 98.31 243 GLU A CA 1
ATOM 1928 C C . GLU A 1 243 ? -15.720 13.110 25.401 1.00 98.31 243 GLU A C 1
ATOM 1930 O O . GLU A 1 243 ? -15.315 12.707 26.488 1.00 98.31 243 GLU A O 1
ATOM 1935 N N . THR A 1 244 ? -14.960 13.057 24.304 1.00 98.12 244 THR A N 1
ATOM 1936 C CA . THR A 1 244 ? -13.587 12.529 24.300 1.00 98.12 244 THR A CA 1
ATOM 1937 C C . THR A 1 244 ? -12.687 13.336 25.237 1.00 98.12 244 THR A C 1
ATOM 1939 O O . THR A 1 244 ? -11.924 12.749 25.999 1.00 98.12 244 THR A O 1
ATOM 1942 N N . TRP A 1 245 ? -12.783 14.670 25.211 1.00 98.06 245 TRP A N 1
ATOM 1943 C CA . TRP A 1 245 ? -12.054 15.556 26.123 1.00 98.06 245 TRP A CA 1
ATOM 1944 C C . TRP A 1 245 ? -12.454 15.330 27.582 1.00 98.06 245 TRP A C 1
ATOM 1946 O O . TRP A 1 245 ? -11.592 15.295 28.454 1.00 98.06 245 TRP A O 1
ATOM 1956 N N . ARG A 1 246 ? -13.753 15.167 27.853 1.00 98.12 246 ARG A N 1
ATOM 1957 C CA . ARG A 1 246 ? -14.290 14.998 29.207 1.00 98.12 246 ARG A CA 1
ATOM 1958 C C . ARG A 1 246 ? -13.856 13.682 29.856 1.00 98.12 246 ARG A C 1
ATOM 1960 O O . ARG A 1 246 ? -13.455 13.676 31.015 1.00 98.12 246 ARG A O 1
ATOM 1967 N N . VAL A 1 247 ? -13.953 12.565 29.135 1.00 98.25 247 VAL A N 1
ATOM 1968 C CA . VAL A 1 247 ? -13.730 11.221 29.707 1.00 98.25 247 VAL A CA 1
ATOM 1969 C C . VAL A 1 247 ? -12.256 10.811 29.753 1.00 98.25 247 VAL A C 1
ATOM 1971 O O . VAL A 1 247 ? -11.894 9.881 30.476 1.00 98.25 247 VAL A O 1
ATOM 1974 N N . LEU A 1 248 ? -11.393 11.465 28.974 1.00 98.25 248 LEU A N 1
ATOM 1975 C CA . LEU A 1 248 ? -9.969 11.156 28.911 1.00 98.25 248 LEU A CA 1
ATOM 1976 C C . LEU A 1 248 ? -9.217 11.849 30.056 1.00 98.25 248 LEU A C 1
ATOM 1978 O O . LEU A 1 248 ? -9.382 13.041 30.288 1.00 98.25 248 LEU A O 1
ATOM 1982 N N . LYS A 1 249 ? -8.350 11.113 30.758 1.00 98.38 249 LYS A N 1
ATOM 1983 C CA . LYS A 1 249 ? -7.478 11.694 31.794 1.00 98.38 249 LYS A CA 1
ATOM 1984 C C . LYS A 1 249 ? -6.532 12.739 31.206 1.00 98.38 249 LYS A C 1
ATOM 1986 O O . LYS A 1 249 ? -5.942 12.515 30.144 1.00 98.38 249 LYS A O 1
ATOM 1991 N N . MET A 1 250 ? -6.271 13.811 31.950 1.00 95.12 250 MET A N 1
ATOM 1992 C CA . MET A 1 250 ? -5.250 14.791 31.577 1.00 95.12 250 MET A CA 1
ATOM 1993 C C . MET A 1 250 ? -3.890 14.135 31.255 1.00 95.12 250 MET A C 1
ATOM 1995 O O . MET A 1 250 ? -3.392 13.277 31.988 1.00 95.12 250 MET A O 1
ATOM 1999 N N . GLY A 1 251 ? -3.273 14.544 30.142 1.00 92.88 251 GLY A N 1
ATOM 2000 C CA . GLY A 1 251 ? -1.982 14.023 29.664 1.00 92.88 251 GLY A CA 1
ATOM 2001 C C . GLY A 1 251 ? -2.035 12.656 28.962 1.00 92.88 251 GLY A C 1
ATOM 2002 O O . GLY A 1 251 ? -0.994 12.139 28.535 1.00 92.88 251 GLY A O 1
ATOM 2003 N N . ARG A 1 252 ? -3.219 12.049 28.827 1.00 96.94 252 ARG A N 1
ATOM 2004 C CA . ARG A 1 252 ? -3.430 10.842 28.014 1.00 96.94 252 ARG A CA 1
ATOM 2005 C C . ARG A 1 252 ? -3.756 11.187 26.562 1.00 96.94 252 ARG A C 1
ATOM 2007 O O . ARG A 1 252 ? -3.870 12.353 26.200 1.00 96.94 252 ARG A O 1
ATOM 2014 N N . ARG A 1 253 ? -3.800 10.162 25.707 1.00 96.75 253 ARG A N 1
ATOM 2015 C CA . ARG A 1 253 ? -3.882 10.311 24.249 1.00 96.75 253 ARG A CA 1
ATOM 2016 C C . ARG A 1 253 ? -5.222 9.817 23.711 1.00 96.75 253 ARG A C 1
ATOM 2018 O O . ARG A 1 253 ? -5.854 8.925 24.272 1.00 96.75 253 ARG A O 1
ATOM 2025 N N . CYS A 1 254 ? -5.620 10.393 22.584 1.00 97.31 254 CYS A N 1
ATOM 2026 C CA . CYS A 1 254 ? -6.667 9.872 21.718 1.00 97.31 254 CYS A CA 1
ATOM 2027 C C . CYS A 1 254 ? -6.028 9.517 20.373 1.00 97.31 254 CYS A C 1
ATOM 2029 O O . CYS A 1 254 ? -5.301 10.330 19.803 1.00 97.31 254 CYS A O 1
ATOM 2031 N N . THR A 1 255 ? -6.292 8.321 19.858 1.00 96.62 255 THR A N 1
ATOM 2032 C CA . THR A 1 255 ? -5.884 7.922 18.508 1.00 96.62 255 THR A CA 1
ATOM 2033 C C . THR A 1 255 ? -7.084 8.026 17.584 1.00 96.62 255 THR A C 1
ATOM 2035 O O . THR A 1 255 ? -8.064 7.306 17.758 1.00 96.62 255 THR A O 1
ATOM 2038 N N . LEU A 1 256 ? -6.984 8.916 16.598 1.00 95.31 256 LEU A N 1
ATOM 2039 C CA . LEU A 1 256 ? -7.978 9.092 15.548 1.00 95.31 256 LEU A CA 1
ATOM 2040 C C . LEU A 1 256 ? -7.533 8.341 14.290 1.00 95.31 256 LEU A C 1
ATOM 2042 O O . LEU A 1 256 ? -6.499 8.676 13.714 1.00 95.31 256 LEU A O 1
ATOM 2046 N N . GLY A 1 257 ? -8.316 7.365 13.845 1.00 92.38 257 GLY A N 1
ATOM 2047 C CA . GLY A 1 257 ? -8.183 6.797 12.506 1.00 92.38 257 GLY A CA 1
ATOM 2048 C C . GLY A 1 257 ? -9.224 7.414 11.576 1.00 92.38 257 GLY A C 1
ATOM 2049 O O . GLY A 1 257 ? -10.416 7.401 11.874 1.00 92.38 257 GLY A O 1
ATOM 2050 N N . ILE A 1 258 ? -8.786 7.975 10.453 1.00 89.06 258 ILE A N 1
ATOM 2051 C CA . ILE A 1 258 ? -9.670 8.687 9.529 1.00 89.06 258 ILE A CA 1
ATOM 2052 C C . ILE A 1 258 ? -9.127 8.609 8.102 1.00 89.06 258 ILE A C 1
ATOM 2054 O O . ILE A 1 258 ? -7.917 8.656 7.889 1.00 89.06 258 ILE A O 1
ATOM 2058 N N . GLY A 1 259 ? -10.028 8.481 7.129 1.00 82.88 259 GLY A N 1
ATOM 2059 C CA . GLY A 1 259 ? -9.731 8.629 5.707 1.00 82.88 259 GLY A CA 1
ATOM 2060 C C . GLY A 1 259 ? -10.425 9.861 5.130 1.00 82.88 259 GLY A C 1
ATOM 2061 O O . GLY A 1 259 ? -11.473 10.281 5.621 1.00 82.88 259 GLY A O 1
ATOM 2062 N N . ASP A 1 260 ? -9.847 10.431 4.076 1.00 83.69 260 ASP A N 1
ATOM 2063 C CA . ASP A 1 260 ? -10.458 11.546 3.353 1.00 83.69 260 ASP A CA 1
ATOM 2064 C C . ASP A 1 260 ? -11.522 11.067 2.356 1.00 83.69 260 ASP A C 1
ATOM 2066 O O . ASP A 1 260 ? -11.461 9.956 1.824 1.00 83.69 260 ASP A O 1
ATOM 2070 N N . ASN A 1 261 ? -12.498 11.936 2.093 1.00 79.25 261 ASN A N 1
ATOM 2071 C CA . ASN A 1 261 ? -13.597 11.676 1.167 1.00 79.25 261 ASN A CA 1
ATOM 2072 C C . ASN A 1 261 ? -13.263 12.235 -0.231 1.00 79.25 261 ASN A C 1
ATOM 2074 O O . ASN A 1 261 ? -12.367 13.072 -0.398 1.00 79.25 261 ASN A O 1
ATOM 2078 N N . ARG A 1 262 ? -13.977 11.773 -1.258 1.00 70.81 262 ARG A N 1
ATOM 2079 C CA . ARG A 1 262 ? -13.937 12.310 -2.617 1.00 70.81 262 ARG A CA 1
ATOM 2080 C C . ARG A 1 262 ? -15.349 12.591 -3.111 1.00 70.81 262 ARG A C 1
ATOM 2082 O O . ARG A 1 262 ? -16.177 11.692 -3.171 1.00 70.81 262 ARG A O 1
ATOM 2089 N N . GLU A 1 263 ? -15.576 13.809 -3.581 1.00 68.56 263 GLU A N 1
ATOM 2090 C CA . GLU A 1 263 ? -16.838 14.220 -4.196 1.00 68.56 263 GLU A CA 1
ATOM 2091 C C . GLU A 1 263 ? -16.544 14.876 -5.545 1.00 68.56 263 GLU A C 1
ATOM 2093 O O . GLU A 1 263 ? -15.625 15.684 -5.666 1.00 68.56 263 GLU A O 1
ATOM 2098 N N . HIS A 1 264 ? -17.273 14.482 -6.593 1.00 70.25 264 HIS A N 1
ATOM 2099 C CA . HIS A 1 264 ? -17.061 14.979 -7.961 1.00 70.25 264 HIS A CA 1
ATOM 2100 C C . HIS A 1 264 ? -15.592 14.916 -8.438 1.00 70.25 264 HIS A C 1
ATOM 2102 O O . HIS A 1 264 ? -15.121 15.808 -9.138 1.00 70.25 264 HIS A O 1
ATOM 2108 N N . CYS A 1 265 ? -14.866 13.859 -8.054 1.00 58.16 265 CYS A N 1
ATOM 2109 C CA . CYS A 1 265 ? -13.431 13.661 -8.315 1.00 58.16 265 CYS A CA 1
ATOM 2110 C C . CYS A 1 265 ? -12.473 14.632 -7.590 1.00 58.16 265 CYS A C 1
ATOM 2112 O O . CYS A 1 265 ? -11.265 14.552 -7.817 1.00 58.16 265 CYS A O 1
ATOM 2114 N N . PHE A 1 266 ? -12.964 15.481 -6.685 1.00 60.91 266 PHE A N 1
ATOM 2115 C CA . PHE A 1 266 ? -12.152 16.345 -5.826 1.00 60.91 266 PHE A CA 1
ATOM 2116 C C . PHE A 1 266 ? -12.003 15.754 -4.425 1.00 60.91 266 PHE A C 1
ATOM 2118 O O . PHE A 1 266 ? -12.911 15.105 -3.909 1.00 60.91 266 PHE A O 1
ATOM 2125 N N . TYR A 1 267 ? -10.846 15.986 -3.806 1.00 76.12 267 TYR A N 1
ATOM 2126 C CA . TYR A 1 267 ? -10.594 15.595 -2.422 1.00 76.12 267 TYR A CA 1
ATOM 2127 C C . TYR A 1 267 ? -11.345 16.497 -1.444 1.00 76.12 267 TYR A C 1
ATOM 2129 O O . TYR A 1 267 ? -11.288 17.724 -1.549 1.00 76.12 267 TYR A O 1
ATOM 2137 N N . ILE A 1 268 ? -11.970 15.878 -0.446 1.00 80.56 268 ILE A N 1
ATOM 2138 C CA . ILE A 1 268 ? -12.514 16.548 0.731 1.00 80.56 268 ILE A CA 1
ATOM 2139 C C . ILE A 1 268 ? -11.633 16.158 1.926 1.00 80.56 268 ILE A C 1
ATOM 2141 O O . ILE A 1 268 ? -11.641 14.988 2.318 1.00 80.56 268 ILE A O 1
ATOM 2145 N N . PRO A 1 269 ? -10.892 17.111 2.525 1.00 86.31 269 PRO A N 1
ATOM 2146 C CA . PRO A 1 269 ? -9.946 16.842 3.607 1.00 86.31 269 PRO A CA 1
ATOM 2147 C C . PRO A 1 269 ? -10.668 16.695 4.957 1.00 86.31 269 PRO A C 1
ATOM 2149 O O . PRO A 1 269 ? -10.570 17.559 5.834 1.00 86.31 269 PRO A O 1
ATOM 2152 N N . VAL A 1 270 ? -11.459 15.633 5.106 1.00 88.06 270 VAL A N 1
ATOM 2153 C CA . VAL A 1 270 ? -12.231 15.334 6.322 1.00 88.06 270 VAL A CA 1
ATOM 2154 C C . VAL A 1 270 ? -11.293 15.134 7.513 1.00 88.06 270 VAL A C 1
ATOM 2156 O O . VAL A 1 270 ? -11.536 15.708 8.577 1.00 88.06 270 VAL A O 1
ATOM 2159 N N . GLY A 1 271 ? -10.184 14.413 7.321 1.00 89.56 271 GLY A N 1
ATOM 2160 C CA . GLY A 1 271 ? -9.229 14.112 8.387 1.00 89.56 271 GLY A CA 1
ATOM 2161 C C . GLY A 1 271 ? -8.633 15.370 9.012 1.00 89.56 271 GLY A C 1
ATOM 2162 O O . GLY A 1 271 ? -8.698 15.553 10.227 1.00 89.56 271 GLY A O 1
ATOM 2163 N N . PHE A 1 272 ? -8.138 16.297 8.188 1.00 89.75 272 PHE A N 1
ATOM 2164 C CA . PHE A 1 272 ? -7.577 17.559 8.681 1.00 89.75 272 PHE A CA 1
ATOM 2165 C C . PHE A 1 272 ? -8.612 18.423 9.406 1.00 89.75 272 PHE A C 1
ATOM 2167 O O . PHE A 1 272 ? -8.299 19.005 10.443 1.00 89.75 272 PHE A O 1
ATOM 2174 N N . ARG A 1 273 ? -9.855 18.473 8.911 1.00 92.38 273 ARG A N 1
ATOM 2175 C CA . ARG A 1 273 ? -10.940 19.230 9.559 1.00 92.38 273 ARG A CA 1
ATOM 2176 C C . ARG A 1 273 ? -11.297 18.654 10.933 1.00 92.38 273 ARG A C 1
ATOM 2178 O O . ARG A 1 273 ? -11.544 19.414 11.865 1.00 92.38 273 ARG A O 1
ATOM 2185 N N . MET A 1 274 ? -11.287 17.331 11.082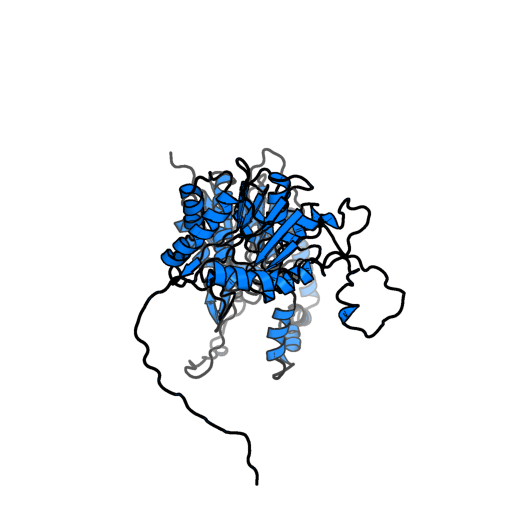 1.00 93.06 274 MET A N 1
ATOM 2186 C CA . MET A 1 274 ? -11.518 16.677 12.373 1.00 93.06 274 MET A CA 1
ATOM 2187 C C . MET A 1 274 ? -10.359 16.885 13.347 1.00 93.06 274 MET A C 1
ATOM 2189 O O . MET A 1 274 ? -10.599 17.165 14.520 1.00 93.06 274 MET A O 1
ATOM 2193 N N . ILE A 1 275 ? -9.111 16.819 12.870 1.00 94.25 275 ILE A N 1
ATOM 2194 C CA . ILE A 1 275 ? -7.931 17.166 13.677 1.00 94.25 275 ILE A CA 1
ATOM 2195 C C . ILE A 1 275 ? -8.063 18.601 14.205 1.00 94.25 275 ILE A C 1
ATOM 2197 O O . ILE A 1 275 ? -7.839 18.834 15.392 1.00 94.25 275 ILE A O 1
ATOM 2201 N N . SER A 1 276 ? -8.508 19.552 13.373 1.00 94.75 276 SER A N 1
ATOM 2202 C CA . SER A 1 276 ? -8.778 20.922 13.824 1.00 94.75 276 SER A CA 1
ATOM 2203 C C . SER A 1 276 ? -9.808 20.980 14.955 1.00 94.75 276 SER A C 1
ATOM 2205 O O . SER A 1 276 ? -9.596 21.737 15.895 1.00 94.75 276 SER A O 1
ATOM 2207 N N . LYS A 1 277 ? -10.864 20.152 14.938 1.00 96.88 277 LYS A N 1
ATOM 2208 C CA . LYS A 1 277 ? -11.843 20.094 16.042 1.00 96.88 277 LYS A CA 1
ATOM 2209 C C . LYS A 1 277 ? -11.241 19.628 17.361 1.00 96.88 277 LYS A C 1
ATOM 2211 O O . LYS A 1 277 ? -11.536 20.220 18.396 1.00 96.88 277 LYS A O 1
ATOM 2216 N N . TYR A 1 278 ? -10.368 18.624 17.332 1.00 97.31 278 TYR A N 1
ATOM 2217 C CA . TYR A 1 278 ? -9.625 18.214 18.525 1.00 97.31 278 TYR A CA 1
ATOM 2218 C C . TYR A 1 278 ? -8.720 19.343 19.041 1.00 97.31 278 TYR A C 1
ATOM 2220 O O . TYR A 1 278 ? -8.731 19.637 20.237 1.00 97.31 278 TYR A O 1
ATOM 2228 N N . ILE A 1 279 ? -7.992 20.023 18.150 1.00 96.44 279 ILE A N 1
ATOM 2229 C CA . ILE A 1 279 ? -7.105 21.136 18.525 1.00 96.44 279 ILE A CA 1
ATOM 2230 C C . ILE A 1 279 ? -7.894 22.313 19.114 1.00 96.44 279 ILE A C 1
ATOM 2232 O O . ILE A 1 279 ? -7.523 22.835 20.161 1.00 96.44 279 ILE A O 1
ATOM 2236 N N . GLU A 1 280 ? -9.014 22.695 18.492 1.00 96.94 280 GLU A N 1
ATOM 2237 C CA . GLU A 1 280 ? -9.923 23.740 18.988 1.00 96.94 280 GLU A CA 1
ATOM 2238 C C . GLU A 1 280 ? -10.412 23.450 20.414 1.00 96.94 280 GLU A C 1
ATOM 2240 O O . GLU A 1 280 ? -10.585 24.380 21.203 1.00 96.94 280 GLU A O 1
ATOM 2245 N N . ARG A 1 281 ? -10.616 22.170 20.761 1.00 96.94 281 ARG A N 1
ATOM 2246 C CA . ARG A 1 281 ? -11.070 21.777 22.099 1.00 96.94 281 ARG A CA 1
ATOM 2247 C C . ARG A 1 281 ? -9.973 21.834 23.165 1.00 96.94 281 ARG A C 1
ATOM 2249 O O . ARG A 1 281 ? -10.304 22.012 24.340 1.00 96.94 281 ARG A O 1
ATOM 2256 N N . GLY A 1 282 ? -8.708 21.709 22.762 1.00 95.00 282 GLY A N 1
ATOM 2257 C CA . GLY A 1 282 ? -7.542 21.754 23.649 1.00 95.00 282 GLY A CA 1
ATOM 2258 C C . GLY A 1 282 ? -6.546 20.602 23.484 1.00 95.00 282 GLY A C 1
ATOM 2259 O O . GLY A 1 282 ? -5.591 20.532 24.253 1.00 95.00 282 GLY A O 1
ATOM 2260 N N . PHE A 1 283 ? -6.743 19.692 22.525 1.00 96.88 283 PHE A N 1
ATOM 2261 C CA . PHE A 1 283 ? -5.761 18.643 22.237 1.00 96.88 283 PHE A CA 1
ATOM 2262 C C . PHE A 1 283 ? -4.555 19.189 21.461 1.00 96.88 283 PHE A C 1
ATOM 2264 O O . PHE A 1 283 ? -4.670 20.122 20.669 1.00 96.88 283 PHE A O 1
ATOM 2271 N N . GLU A 1 284 ? -3.406 18.538 21.617 1.00 94.44 284 GLU A N 1
ATOM 2272 C CA . GLU A 1 284 ? -2.209 18.797 20.815 1.00 94.44 284 GLU A CA 1
ATOM 2273 C C . GLU A 1 284 ? -1.934 17.611 19.883 1.00 94.44 284 GLU A C 1
ATOM 2275 O O . GLU A 1 284 ? -2.051 16.448 20.277 1.00 94.44 284 GLU A O 1
ATOM 2280 N N . LEU A 1 285 ? -1.573 17.899 18.629 1.00 93.25 285 LEU A N 1
ATOM 2281 C CA . LEU A 1 285 ? -1.207 16.866 17.662 1.00 93.25 285 LEU A CA 1
ATOM 2282 C C . LEU A 1 285 ? 0.205 16.345 17.973 1.00 93.25 285 LEU A C 1
ATOM 2284 O O . LEU A 1 285 ? 1.189 17.019 17.680 1.00 93.25 285 LEU A O 1
ATOM 2288 N N . GLU A 1 286 ? 0.297 15.146 18.554 1.00 89.38 286 GLU A N 1
ATOM 2289 C CA . GLU A 1 286 ? 1.577 14.508 18.909 1.00 89.38 286 GLU A CA 1
ATOM 2290 C C . GLU A 1 286 ? 2.228 13.787 17.714 1.00 89.38 286 GLU A C 1
ATOM 2292 O O . GLU A 1 286 ? 3.435 13.888 17.508 1.00 89.38 286 GLU A O 1
ATOM 2297 N N . GLU A 1 287 ? 1.444 13.069 16.905 1.00 84.88 287 GLU A N 1
ATOM 2298 C CA . GLU A 1 287 ? 1.938 12.305 15.753 1.00 84.88 287 GLU A CA 1
ATOM 2299 C C . GLU A 1 287 ? 0.854 12.221 14.665 1.00 84.88 287 GLU A C 1
ATOM 2301 O O . GLU A 1 287 ? -0.319 12.003 14.969 1.00 84.88 287 GLU A O 1
ATOM 2306 N N . LEU A 1 288 ? 1.246 12.373 13.395 1.00 85.94 288 LEU A N 1
ATOM 2307 C CA . LEU A 1 288 ? 0.399 12.083 12.236 1.00 85.94 288 LEU A CA 1
ATOM 2308 C C . LEU A 1 288 ? 0.998 10.890 11.503 1.00 85.94 288 LEU A C 1
ATOM 2310 O O . LEU A 1 288 ? 2.131 10.971 11.027 1.00 85.94 288 LEU A O 1
ATOM 2314 N N . VAL A 1 289 ? 0.236 9.802 11.419 1.00 79.31 289 VAL A N 1
ATOM 2315 C CA . VAL A 1 289 ? 0.697 8.562 10.802 1.00 79.31 289 VAL A CA 1
ATOM 2316 C C . VAL A 1 289 ? -0.134 8.231 9.571 1.00 79.31 289 VAL A C 1
ATOM 2318 O O . VAL A 1 289 ? -1.347 8.430 9.570 1.00 79.31 289 VAL A O 1
ATOM 2321 N N . THR A 1 290 ? 0.532 7.773 8.513 1.00 71.94 290 THR A N 1
ATOM 2322 C CA . THR A 1 290 ? -0.096 7.470 7.222 1.00 71.94 290 THR A CA 1
ATOM 2323 C C . THR A 1 290 ? 0.052 5.990 6.887 1.00 71.94 290 THR A C 1
ATOM 2325 O O . THR A 1 290 ? 1.162 5.469 6.906 1.00 71.94 290 THR A O 1
ATOM 2328 N N . ASP A 1 291 ? -1.066 5.328 6.582 1.00 63.22 291 ASP A N 1
ATOM 2329 C CA . ASP A 1 291 ? -1.123 3.897 6.267 1.00 63.22 291 ASP A CA 1
ATOM 2330 C C . ASP A 1 291 ? -1.384 3.742 4.757 1.00 63.22 291 ASP A C 1
ATOM 2332 O O . ASP A 1 291 ? -2.419 4.186 4.252 1.00 63.22 291 ASP A O 1
ATOM 2336 N N . GLY A 1 292 ? -0.454 3.123 4.028 1.00 55.22 292 GLY A N 1
ATOM 2337 C CA . GLY A 1 292 ? -0.606 2.753 2.620 1.00 55.22 292 GLY A CA 1
ATOM 2338 C C . GLY A 1 292 ? -0.707 1.237 2.451 1.00 55.22 292 GLY A C 1
ATOM 2339 O O . GLY A 1 292 ? 0.078 0.491 3.032 1.00 55.22 292 GLY A O 1
ATOM 2340 N N . ILE A 1 293 ? -1.664 0.769 1.647 1.00 50.97 293 ILE A N 1
ATOM 2341 C CA . ILE A 1 293 ? -1.684 -0.612 1.148 1.00 50.97 293 ILE A CA 1
ATOM 2342 C C . ILE A 1 293 ? -1.276 -0.543 -0.317 1.00 50.97 293 ILE A C 1
ATOM 2344 O O . ILE A 1 293 ? -2.016 0.027 -1.119 1.00 50.97 293 ILE A O 1
ATOM 2348 N N . HIS A 1 294 ? -0.125 -1.114 -0.660 1.00 50.00 294 HIS A N 1
ATOM 2349 C CA . HIS A 1 294 ? 0.304 -1.216 -2.051 1.00 50.00 294 HIS A CA 1
ATOM 2350 C C . HIS A 1 294 ? -0.069 -2.593 -2.604 1.00 50.00 294 HIS A C 1
ATOM 2352 O O . HIS A 1 294 ? 0.297 -3.635 -2.049 1.00 50.00 294 HIS A O 1
ATOM 2358 N N . GLU A 1 295 ? -0.769 -2.609 -3.741 1.00 58.19 295 GLU A N 1
ATOM 2359 C CA . GLU A 1 295 ? -0.987 -3.831 -4.531 1.00 58.19 295 GLU A CA 1
ATOM 2360 C C . GLU A 1 295 ? 0.265 -4.236 -5.330 1.00 58.19 295 GLU A C 1
ATOM 2362 O O . GLU A 1 295 ? 0.255 -5.253 -6.023 1.00 58.19 295 GLU A O 1
ATOM 2367 N N . MET A 1 296 ? 1.344 -3.453 -5.245 1.00 70.25 296 MET A N 1
ATOM 2368 C CA . MET A 1 296 ? 2.591 -3.654 -5.977 1.00 70.25 296 MET A CA 1
ATOM 2369 C C . MET A 1 296 ? 3.771 -3.922 -5.046 1.00 70.25 296 MET A C 1
ATOM 2371 O O . MET A 1 296 ? 3.999 -3.205 -4.077 1.00 70.25 296 MET A O 1
ATOM 2375 N N . THR A 1 297 ? 4.563 -4.931 -5.394 1.00 78.88 297 THR A N 1
ATOM 2376 C CA . THR A 1 297 ? 5.869 -5.215 -4.796 1.00 78.88 297 THR A CA 1
ATOM 2377 C C . THR A 1 297 ? 6.963 -4.717 -5.731 1.00 78.88 297 THR A C 1
ATOM 2379 O O . THR A 1 297 ? 6.920 -4.970 -6.935 1.00 78.88 297 THR A O 1
ATOM 2382 N N . ILE A 1 298 ? 7.952 -4.014 -5.180 1.00 85.81 298 ILE A N 1
ATOM 2383 C CA . ILE A 1 298 ? 9.114 -3.519 -5.923 1.00 85.81 298 ILE A CA 1
ATOM 2384 C C . ILE A 1 298 ? 10.341 -4.293 -5.452 1.00 85.81 298 ILE A C 1
ATOM 2386 O O . ILE A 1 298 ? 10.634 -4.326 -4.260 1.00 85.81 298 ILE A O 1
ATOM 2390 N N . THR A 1 299 ? 11.057 -4.906 -6.390 1.00 90.31 299 THR A N 1
ATOM 2391 C CA . THR A 1 299 ? 12.326 -5.594 -6.134 1.00 90.31 299 THR A CA 1
ATOM 2392 C C . THR A 1 299 ? 13.439 -4.879 -6.883 1.00 90.31 299 THR A C 1
ATOM 2394 O O . THR A 1 299 ? 13.396 -4.779 -8.108 1.00 90.31 299 THR A O 1
ATOM 2397 N N . GLU A 1 300 ? 14.445 -4.401 -6.154 1.00 93.69 300 GLU A N 1
ATOM 2398 C CA . GLU A 1 300 ? 15.641 -3.779 -6.725 1.00 93.69 300 GLU A CA 1
ATOM 2399 C C . GLU A 1 300 ? 16.800 -4.780 -6.683 1.00 93.69 300 GLU A C 1
ATOM 2401 O O . GLU A 1 300 ? 17.069 -5.399 -5.654 1.00 93.69 300 GLU A O 1
ATOM 2406 N N . THR A 1 301 ? 17.481 -4.991 -7.807 1.00 94.19 301 THR A N 1
ATOM 2407 C CA . THR A 1 301 ? 18.621 -5.913 -7.899 1.00 94.19 301 THR A CA 1
ATOM 2408 C C . THR A 1 301 ? 19.763 -5.253 -8.651 1.00 94.19 301 THR A C 1
ATOM 2410 O O . THR A 1 301 ? 19.629 -4.908 -9.821 1.00 94.19 301 THR A O 1
ATOM 2413 N N . VAL A 1 302 ? 20.915 -5.115 -7.998 1.00 94.50 302 VAL A N 1
ATOM 2414 C CA . VAL A 1 302 ? 22.133 -4.590 -8.627 1.00 94.50 302 VAL A CA 1
ATOM 2415 C C . VAL A 1 302 ? 22.965 -5.748 -9.164 1.00 94.50 302 VAL A C 1
ATOM 2417 O O . VAL A 1 302 ? 23.116 -6.765 -8.490 1.00 94.50 302 VAL A O 1
ATOM 2420 N N . ARG A 1 303 ? 23.516 -5.600 -10.371 1.00 94.44 303 ARG A N 1
ATOM 2421 C CA . ARG A 1 303 ? 24.403 -6.583 -11.011 1.00 94.44 303 ARG A CA 1
ATOM 2422 C C . ARG A 1 303 ? 25.546 -5.905 -11.756 1.00 94.44 303 ARG A C 1
ATOM 2424 O O . ARG A 1 303 ? 25.468 -4.730 -12.132 1.00 94.44 303 ARG A O 1
ATOM 2431 N N . GLY A 1 304 ? 26.613 -6.660 -11.998 1.00 93.44 304 GLY A N 1
ATOM 2432 C CA . GLY A 1 304 ? 27.710 -6.212 -12.846 1.00 93.44 304 GLY A CA 1
ATOM 2433 C C . GLY A 1 304 ? 27.276 -6.122 -14.307 1.00 93.44 304 GLY A C 1
ATOM 2434 O O . GLY A 1 304 ? 26.468 -6.920 -14.781 1.00 93.44 304 GLY A O 1
ATOM 2435 N N . ILE A 1 305 ? 27.820 -5.162 -15.056 1.00 92.19 305 ILE A N 1
ATOM 2436 C CA . ILE A 1 305 ? 27.681 -5.157 -16.517 1.00 92.19 305 ILE A CA 1
ATOM 2437 C C . ILE A 1 305 ? 28.749 -6.099 -17.098 1.00 92.19 305 ILE A C 1
ATOM 2439 O O . ILE A 1 305 ? 29.940 -5.892 -16.819 1.00 92.19 305 ILE A O 1
ATOM 2443 N N . PRO A 1 306 ? 28.372 -7.114 -17.905 1.00 88.38 306 PRO A N 1
ATOM 2444 C CA . PRO A 1 306 ? 29.322 -8.033 -18.520 1.00 88.38 306 PRO A CA 1
ATOM 2445 C C . PRO A 1 306 ? 30.354 -7.303 -19.380 1.00 88.38 306 PRO A C 1
ATOM 2447 O O . PRO A 1 306 ? 30.058 -6.293 -20.025 1.00 88.38 306 PRO A O 1
ATOM 2450 N N . TYR A 1 307 ? 31.585 -7.808 -19.405 1.00 84.88 307 TYR A N 1
ATOM 2451 C CA . TYR A 1 307 ? 32.623 -7.240 -20.257 1.00 84.88 307 TYR A CA 1
ATOM 2452 C C . TYR A 1 307 ? 32.301 -7.519 -21.730 1.00 84.88 307 TYR A C 1
ATOM 2454 O O . TYR A 1 307 ? 32.194 -8.675 -22.134 1.00 84.88 307 TYR A O 1
ATOM 2462 N N . CYS A 1 308 ? 32.177 -6.464 -22.537 1.00 79.38 308 CYS A N 1
ATOM 2463 C CA . CYS A 1 308 ? 32.058 -6.584 -23.986 1.00 79.38 308 CYS A CA 1
ATOM 2464 C C . CYS A 1 308 ? 33.436 -6.337 -24.635 1.00 79.38 308 CYS A C 1
ATOM 2466 O O . CYS A 1 308 ? 34.035 -5.285 -24.377 1.00 79.38 308 CYS A O 1
ATOM 2468 N N . PRO A 1 309 ? 33.948 -7.280 -25.447 1.00 70.44 309 PRO A N 1
ATOM 2469 C CA . PRO A 1 309 ? 35.258 -7.180 -26.096 1.00 70.44 309 PRO A CA 1
ATOM 2470 C C . PRO A 1 309 ? 35.278 -6.182 -27.260 1.00 70.44 309 PRO A C 1
ATOM 2472 O O . PRO A 1 309 ? 36.334 -5.664 -27.616 1.00 70.44 309 PRO A O 1
ATOM 2475 N N . ILE A 1 310 ? 34.108 -5.868 -27.820 1.00 69.75 310 ILE A N 1
ATOM 2476 C CA . ILE A 1 310 ? 33.928 -4.870 -28.873 1.00 69.75 310 ILE A CA 1
ATOM 2477 C C . ILE A 1 310 ? 33.316 -3.612 -28.248 1.00 69.75 310 ILE A C 1
ATOM 2479 O O . ILE A 1 310 ? 32.484 -3.674 -27.342 1.00 69.75 310 ILE A O 1
ATOM 2483 N N . ALA A 1 311 ? 33.720 -2.432 -28.719 1.00 68.00 311 ALA A N 1
ATOM 2484 C CA . ALA A 1 311 ? 33.110 -1.190 -28.265 1.00 68.00 311 ALA A CA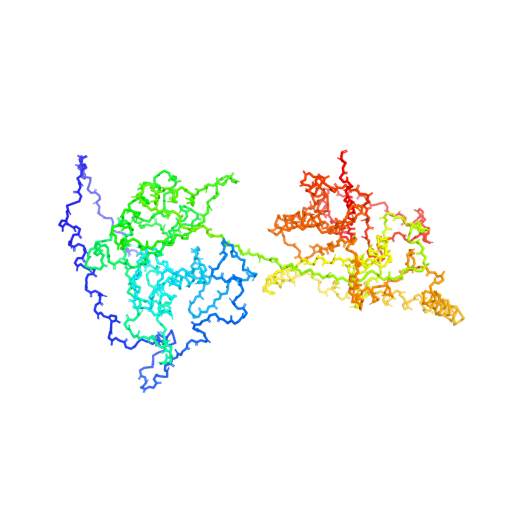 1
ATOM 2485 C C . ALA A 1 311 ? 31.621 -1.175 -28.650 1.00 68.00 311 ALA A C 1
ATOM 2487 O O . ALA A 1 311 ? 31.287 -1.059 -29.818 1.00 68.00 311 ALA A O 1
ATOM 2488 N N . ARG A 1 312 ? 30.706 -1.213 -27.676 1.00 73.50 312 ARG A N 1
ATOM 2489 C CA . ARG A 1 312 ? 29.242 -1.246 -27.907 1.00 73.50 312 ARG A CA 1
ATOM 2490 C C . ARG A 1 312 ? 28.716 -0.181 -28.885 1.00 73.50 312 ARG A C 1
ATOM 2492 O O . ARG A 1 312 ? 27.744 -0.408 -29.594 1.00 73.50 312 ARG A O 1
ATOM 2499 N N . LYS A 1 313 ? 29.392 0.974 -28.964 1.00 64.50 313 LYS A N 1
ATOM 2500 C CA . LYS A 1 313 ? 29.078 2.080 -29.890 1.00 64.50 313 LYS A CA 1
ATOM 2501 C C . LYS A 1 313 ? 29.417 1.803 -31.362 1.00 64.50 313 LYS A C 1
ATOM 2503 O O . LYS A 1 313 ? 28.954 2.551 -32.215 1.00 64.50 313 LYS A O 1
ATOM 2508 N N . SER A 1 314 ? 30.231 0.793 -31.676 1.00 53.50 314 SER A N 1
ATOM 2509 C CA . SER A 1 314 ? 30.613 0.468 -33.058 1.00 53.50 314 SER A CA 1
ATOM 2510 C C . SER A 1 314 ? 29.573 -0.382 -33.789 1.00 53.50 314 SER A C 1
ATOM 2512 O O . SER A 1 314 ? 29.735 -0.633 -34.980 1.00 53.50 314 SER A O 1
ATOM 2514 N N . VAL A 1 315 ? 28.518 -0.825 -33.099 1.00 60.56 315 VAL A N 1
ATOM 2515 C CA . VAL A 1 315 ? 27.466 -1.662 -33.678 1.00 60.56 315 VAL A CA 1
ATOM 2516 C C . VAL A 1 315 ? 26.249 -0.804 -34.014 1.00 60.56 315 VAL A C 1
ATOM 2518 O O . VAL A 1 315 ? 25.562 -0.279 -33.131 1.00 60.56 315 VAL A O 1
ATOM 2521 N N . VAL A 1 316 ? 25.979 -0.632 -35.307 1.00 53.47 316 VAL A N 1
ATOM 2522 C CA . VAL A 1 316 ? 24.774 0.056 -35.786 1.00 53.47 316 VAL A CA 1
ATOM 2523 C C . VAL A 1 316 ? 23.580 -0.871 -35.564 1.00 53.47 316 VAL A C 1
ATOM 2525 O O . VAL A 1 316 ? 23.548 -1.964 -36.114 1.00 53.47 316 VAL A O 1
ATOM 2528 N N . MET A 1 317 ? 22.601 -0.434 -34.769 1.00 63.41 317 MET A N 1
ATOM 2529 C CA . MET A 1 317 ? 21.328 -1.139 -34.583 1.00 63.41 317 MET A CA 1
ATOM 2530 C C . MET A 1 317 ? 20.197 -0.220 -35.019 1.00 63.41 317 MET A C 1
ATOM 2532 O O . MET A 1 317 ? 20.247 0.986 -34.763 1.00 63.41 317 MET A O 1
ATOM 2536 N N . GLY A 1 318 ? 19.187 -0.795 -35.669 1.00 64.62 318 GLY A N 1
ATOM 2537 C CA . GLY A 1 318 ? 17.940 -0.096 -35.957 1.00 64.62 318 GLY A CA 1
ATOM 2538 C C . GLY A 1 318 ? 17.136 0.192 -34.687 1.00 64.62 318 GLY A C 1
ATOM 2539 O O . GLY A 1 318 ? 17.492 -0.228 -33.588 1.00 64.62 318 GLY A O 1
ATOM 2540 N N . THR A 1 319 ? 16.024 0.903 -34.849 1.00 78.94 319 THR A N 1
ATOM 2541 C CA . THR A 1 319 ? 15.104 1.257 -33.756 1.00 78.94 319 THR A CA 1
ATOM 2542 C C . THR A 1 319 ? 14.176 0.105 -33.357 1.00 78.94 319 THR A C 1
ATOM 2544 O O . THR A 1 319 ? 13.632 0.114 -32.257 1.00 78.94 319 THR A O 1
ATOM 2547 N N . VAL A 1 320 ? 13.995 -0.884 -34.240 1.00 83.06 320 VAL A N 1
ATOM 2548 C CA . VAL A 1 320 ? 13.137 -2.055 -34.016 1.00 83.06 320 VAL A CA 1
ATOM 2549 C C . VAL A 1 320 ? 14.004 -3.284 -33.783 1.00 83.06 320 VAL A C 1
ATOM 2551 O O . VAL A 1 320 ? 14.819 -3.621 -34.642 1.00 83.06 320 VAL A O 1
ATOM 2554 N N . TRP A 1 321 ? 13.845 -3.938 -32.636 1.00 84.69 321 TRP A N 1
ATOM 2555 C CA . TRP A 1 321 ? 14.614 -5.121 -32.246 1.00 84.69 321 TRP A CA 1
ATOM 2556 C C . TRP A 1 321 ? 13.708 -6.341 -32.157 1.00 84.69 321 TRP A C 1
ATOM 2558 O O . TRP A 1 321 ? 12.633 -6.280 -31.563 1.00 84.69 321 TRP A O 1
ATOM 2568 N N . THR A 1 322 ? 14.171 -7.452 -32.723 1.00 83.88 322 THR A N 1
ATOM 2569 C CA . THR A 1 322 ? 13.436 -8.720 -32.732 1.00 83.88 322 THR A CA 1
ATOM 2570 C C . THR A 1 322 ? 14.097 -9.700 -31.773 1.00 83.88 322 THR A C 1
ATOM 2572 O O . THR A 1 322 ? 15.326 -9.767 -31.716 1.00 83.88 322 THR A O 1
ATOM 2575 N N . PHE A 1 323 ? 13.299 -10.435 -31.007 1.00 83.25 323 PHE A N 1
ATOM 2576 C CA . PHE A 1 323 ? 13.776 -11.384 -29.999 1.00 83.25 323 PHE A CA 1
ATOM 2577 C C . PHE A 1 323 ? 13.129 -12.743 -30.190 1.00 83.25 323 PHE A C 1
ATOM 2579 O O . PHE A 1 323 ? 11.969 -12.804 -30.581 1.00 83.25 323 PHE A O 1
ATOM 2586 N N . LYS A 1 324 ? 13.832 -13.822 -29.842 1.00 83.94 324 LYS A N 1
ATOM 2587 C CA . LYS A 1 324 ? 13.319 -15.197 -29.910 1.00 83.94 324 LYS A CA 1
ATOM 2588 C C . LYS A 1 324 ? 13.110 -15.754 -28.495 1.00 83.94 324 LYS A C 1
ATOM 2590 O O . LYS A 1 324 ? 14.031 -16.364 -27.956 1.00 83.94 324 LYS A O 1
ATOM 2595 N N . PRO A 1 325 ? 11.946 -15.517 -27.854 1.00 82.31 325 PRO A N 1
ATOM 2596 C CA . PRO A 1 325 ? 11.656 -16.087 -26.543 1.00 82.31 325 PRO A CA 1
ATOM 2597 C C . PRO A 1 325 ? 11.738 -17.612 -26.563 1.00 82.31 325 PRO A C 1
ATOM 2599 O O . PRO A 1 325 ? 11.333 -18.249 -27.535 1.00 82.31 325 PRO A O 1
ATOM 2602 N N . SER A 1 326 ? 12.199 -18.191 -25.460 1.00 80.50 326 SER A N 1
ATOM 2603 C CA . SER A 1 326 ? 12.230 -19.638 -25.243 1.00 80.50 326 SER A CA 1
ATOM 2604 C C . SER A 1 326 ? 11.494 -20.001 -23.950 1.00 80.50 326 SER A C 1
ATOM 2606 O O . SER A 1 326 ? 11.011 -19.128 -23.228 1.00 80.50 326 SER A O 1
ATOM 2608 N N . ALA A 1 327 ? 11.399 -21.298 -23.643 1.00 74.31 327 ALA A N 1
ATOM 2609 C CA . ALA A 1 327 ? 10.817 -21.759 -22.380 1.00 74.31 327 ALA A CA 1
ATOM 2610 C C . ALA A 1 327 ? 11.600 -21.260 -21.148 1.00 74.31 327 ALA A C 1
ATOM 2612 O O . ALA A 1 327 ? 11.016 -21.083 -20.083 1.00 74.31 327 ALA A O 1
ATOM 2613 N N . GLU A 1 328 ? 12.905 -21.026 -21.303 1.00 75.75 328 GLU A N 1
ATOM 2614 C CA . GLU A 1 328 ? 13.802 -20.588 -20.230 1.00 75.75 328 GLU A CA 1
ATOM 2615 C C . GLU A 1 328 ? 13.950 -19.060 -20.182 1.00 75.75 328 GLU A C 1
ATOM 2617 O O . GLU A 1 328 ? 14.037 -18.479 -19.100 1.00 75.75 328 GLU A O 1
ATOM 2622 N N . PHE A 1 329 ? 13.920 -18.386 -21.339 1.00 81.69 329 PHE A N 1
ATOM 2623 C CA . PHE A 1 329 ? 14.124 -16.941 -21.437 1.00 81.69 329 PHE A CA 1
ATOM 2624 C C . PHE A 1 329 ? 12.892 -16.230 -21.997 1.00 81.69 329 PHE A C 1
ATOM 2626 O O . PHE A 1 329 ? 12.592 -16.270 -23.192 1.00 81.69 329 PHE A O 1
ATOM 2633 N N . SER A 1 330 ? 12.200 -15.512 -21.112 1.00 88.75 330 SER A N 1
ATOM 2634 C CA . SER A 1 330 ? 11.060 -14.664 -21.465 1.00 88.75 330 SER A CA 1
ATOM 2635 C C . SER A 1 330 ? 11.439 -13.519 -22.418 1.00 88.75 330 SER A C 1
ATOM 2637 O O . SER A 1 330 ? 12.563 -13.010 -22.406 1.00 88.75 330 SER A O 1
ATOM 2639 N N . PHE A 1 331 ? 10.454 -13.022 -23.170 1.00 87.06 331 PHE A N 1
ATOM 2640 C CA . PHE A 1 331 ? 10.600 -11.815 -23.990 1.00 87.06 331 PHE A CA 1
ATOM 2641 C C . PHE A 1 331 ? 11.125 -10.612 -23.184 1.00 87.06 331 PHE A C 1
ATOM 2643 O O . PHE A 1 331 ? 12.048 -9.925 -23.622 1.00 87.06 331 PHE A O 1
ATOM 2650 N N . VAL A 1 332 ? 10.596 -10.405 -21.971 1.00 90.62 332 VAL A N 1
ATOM 2651 C CA . VAL A 1 332 ? 11.004 -9.324 -21.059 1.00 90.62 332 VAL A CA 1
ATOM 2652 C C . VAL A 1 332 ? 12.484 -9.451 -20.685 1.00 90.62 332 VAL A C 1
ATOM 2654 O O . VAL A 1 332 ? 13.229 -8.480 -20.803 1.00 90.62 332 VAL A O 1
ATOM 2657 N N . SER A 1 333 ? 12.935 -10.645 -20.283 1.00 89.88 333 SER A N 1
ATOM 2658 C CA . SER A 1 333 ? 14.335 -10.882 -19.894 1.00 89.88 333 SER A CA 1
ATOM 2659 C C . SER A 1 333 ? 15.320 -10.699 -21.044 1.00 89.88 333 SER A C 1
ATOM 2661 O O . SER A 1 333 ? 16.397 -10.143 -20.828 1.00 89.88 333 SER A O 1
ATOM 2663 N N . LEU A 1 334 ? 14.961 -11.129 -22.258 1.00 89.06 334 LEU A N 1
ATOM 2664 C CA . LEU A 1 334 ? 15.811 -10.944 -23.436 1.00 89.06 334 LEU A CA 1
ATOM 2665 C C . LEU A 1 334 ? 15.928 -9.456 -23.790 1.00 89.06 334 LEU A C 1
ATOM 2667 O O . LEU A 1 334 ? 17.033 -8.950 -23.988 1.00 89.06 334 LEU A O 1
ATOM 2671 N N . CYS A 1 335 ? 14.806 -8.727 -23.758 1.00 91.50 335 CYS A N 1
ATOM 2672 C CA . CYS A 1 335 ? 14.801 -7.282 -23.968 1.00 91.50 335 CYS A CA 1
ATOM 2673 C C . CYS A 1 335 ? 15.686 -6.563 -22.943 1.00 91.50 335 CYS A C 1
ATOM 2675 O O . CYS A 1 335 ? 16.585 -5.821 -23.335 1.00 91.50 335 CYS A O 1
ATOM 2677 N N . THR A 1 336 ? 15.486 -6.811 -21.643 1.00 93.19 336 THR A N 1
ATOM 2678 C CA . THR A 1 336 ? 16.310 -6.222 -20.573 1.00 93.19 336 THR A CA 1
ATOM 2679 C C . THR A 1 336 ? 17.790 -6.526 -20.781 1.00 93.19 336 THR A C 1
ATOM 2681 O O . THR A 1 336 ? 18.622 -5.624 -20.694 1.00 93.19 336 THR A O 1
ATOM 2684 N N . SER A 1 337 ? 18.121 -7.773 -21.124 1.00 92.19 337 SER A N 1
ATOM 2685 C CA . SER A 1 337 ? 19.502 -8.178 -21.367 1.00 92.19 337 SER A CA 1
ATOM 2686 C C . SER A 1 337 ? 20.156 -7.385 -22.497 1.00 92.19 337 SER A C 1
ATOM 2688 O O . SER A 1 337 ? 21.233 -6.815 -22.301 1.00 92.19 337 SER A O 1
ATOM 2690 N N . ARG A 1 338 ? 19.477 -7.254 -23.642 1.00 90.44 338 ARG A N 1
ATOM 2691 C CA . ARG A 1 338 ? 19.991 -6.499 -24.792 1.00 90.44 338 ARG A CA 1
ATOM 2692 C C . ARG A 1 338 ? 20.075 -4.993 -24.519 1.00 90.44 338 ARG A C 1
ATOM 2694 O O . ARG A 1 338 ? 20.989 -4.337 -25.016 1.00 90.44 338 ARG A O 1
ATOM 2701 N N . MET A 1 339 ? 19.191 -4.431 -23.688 1.00 92.81 339 MET A N 1
ATOM 2702 C CA . MET A 1 339 ? 19.314 -3.035 -23.232 1.00 92.81 339 MET A CA 1
ATOM 2703 C C . MET A 1 339 ? 20.608 -2.821 -22.441 1.00 92.81 339 MET A C 1
ATOM 2705 O O . MET A 1 339 ? 21.350 -1.875 -22.713 1.00 92.81 339 MET A O 1
ATOM 2709 N N . VAL A 1 340 ? 20.922 -3.722 -21.507 1.00 93.12 340 VAL A N 1
ATOM 2710 C CA . VAL A 1 340 ? 22.169 -3.645 -20.732 1.00 93.12 340 VAL A CA 1
ATOM 2711 C C . VAL A 1 340 ? 23.388 -3.874 -21.627 1.00 93.12 340 VAL A C 1
ATOM 2713 O O . VAL A 1 340 ? 24.390 -3.168 -21.489 1.00 93.12 340 VAL A O 1
ATOM 2716 N N . GLU A 1 341 ? 23.306 -4.795 -22.593 1.00 89.62 341 GLU A N 1
ATOM 2717 C CA . GLU A 1 341 ? 24.385 -5.010 -23.561 1.00 89.62 341 GLU A CA 1
ATOM 2718 C C . GLU A 1 341 ? 24.658 -3.754 -24.395 1.00 89.62 341 GLU A C 1
ATOM 2720 O O . GLU A 1 341 ? 25.815 -3.388 -24.587 1.00 89.62 341 GLU A O 1
ATOM 2725 N N . ARG A 1 342 ? 23.608 -3.067 -24.857 1.00 88.56 342 ARG A N 1
ATOM 2726 C CA . ARG A 1 342 ? 23.691 -1.871 -25.706 1.00 88.56 342 ARG A CA 1
ATOM 2727 C C . ARG A 1 342 ? 24.210 -0.650 -24.947 1.00 88.56 342 ARG A C 1
ATOM 2729 O O . ARG A 1 342 ? 25.127 0.025 -25.419 1.00 88.56 342 ARG A O 1
ATOM 2736 N N . PHE A 1 343 ? 23.604 -0.341 -23.802 1.00 90.62 343 PHE A N 1
ATOM 2737 C CA . PHE A 1 343 ? 23.820 0.922 -23.085 1.00 90.62 343 PHE A CA 1
ATOM 2738 C C . PHE A 1 343 ? 24.867 0.821 -21.970 1.00 90.62 343 PHE A C 1
ATOM 2740 O O . PHE A 1 343 ? 25.295 1.839 -21.423 1.00 90.62 343 PHE A O 1
ATOM 2747 N N . GLY A 1 344 ? 25.324 -0.390 -21.649 1.00 90.56 344 GLY A N 1
ATOM 2748 C CA . GLY A 1 344 ? 26.282 -0.620 -20.578 1.00 90.56 344 GLY A CA 1
ATOM 2749 C C . GLY A 1 344 ? 27.710 -0.177 -20.894 1.00 90.56 344 GLY A C 1
ATOM 2750 O O . GLY A 1 344 ? 28.091 0.094 -22.035 1.00 90.56 344 GLY A O 1
ATOM 2751 N N . LYS A 1 345 ? 28.557 -0.137 -19.862 1.00 90.19 345 LYS A N 1
ATOM 2752 C CA . LYS A 1 345 ? 30.010 0.053 -19.995 1.00 90.19 345 LYS A CA 1
ATOM 2753 C C . LYS A 1 345 ? 30.747 -0.969 -19.140 1.00 90.19 345 LYS A C 1
ATOM 2755 O O . LYS A 1 345 ? 30.278 -1.361 -18.079 1.00 90.19 345 LYS A O 1
ATOM 2760 N N . ASN A 1 346 ? 31.917 -1.389 -19.616 1.00 89.75 346 ASN A N 1
ATOM 2761 C CA . ASN A 1 346 ? 32.759 -2.344 -18.899 1.00 89.75 346 ASN A CA 1
ATOM 2762 C C . ASN A 1 346 ? 33.221 -1.729 -17.569 1.00 89.75 346 ASN A C 1
ATOM 2764 O O . ASN A 1 346 ? 33.647 -0.575 -17.558 1.00 89.75 346 ASN A O 1
ATOM 2768 N N . GLY A 1 347 ? 33.151 -2.496 -16.478 1.00 88.75 347 GLY A N 1
ATOM 2769 C CA . GLY A 1 347 ? 33.552 -2.043 -15.139 1.00 88.75 347 GLY A CA 1
ATOM 2770 C C . GLY A 1 347 ? 32.521 -1.171 -14.409 1.00 88.75 347 GLY A C 1
ATOM 2771 O O . GLY A 1 347 ? 32.863 -0.559 -13.403 1.00 88.75 347 GLY A O 1
ATOM 2772 N N . TYR A 1 348 ? 31.284 -1.102 -14.908 1.00 93.75 348 TYR A N 1
ATOM 2773 C CA . TYR A 1 348 ? 30.163 -0.415 -14.261 1.00 93.75 348 TYR A CA 1
ATOM 2774 C C . TYR A 1 348 ? 29.092 -1.416 -13.823 1.00 93.75 348 TYR A C 1
ATOM 2776 O O . TYR A 1 348 ? 29.009 -2.524 -14.358 1.00 93.75 348 TYR A O 1
ATOM 2784 N N . ASN A 1 349 ? 28.251 -1.001 -12.881 1.00 95.88 349 ASN A N 1
ATOM 2785 C CA . ASN A 1 349 ? 27.093 -1.760 -12.417 1.00 95.88 349 ASN A CA 1
ATOM 2786 C C . ASN A 1 349 ? 25.794 -1.232 -13.044 1.00 95.88 349 ASN A C 1
ATOM 2788 O O . ASN A 1 349 ? 25.729 -0.089 -13.512 1.00 95.88 349 ASN A O 1
ATOM 2792 N N . TRP A 1 350 ? 24.753 -2.060 -13.033 1.00 96.88 350 TRP A N 1
ATOM 2793 C CA . TRP A 1 350 ? 23.385 -1.671 -13.374 1.00 96.88 350 TRP A CA 1
ATOM 2794 C C . TRP A 1 350 ? 22.402 -2.169 -12.315 1.00 96.88 350 TRP A C 1
ATOM 2796 O O . TRP A 1 350 ? 22.700 -3.109 -11.579 1.00 96.88 350 TRP A O 1
ATOM 2806 N N . GLU A 1 351 ? 21.244 -1.526 -12.239 1.00 96.88 351 GLU A N 1
ATOM 2807 C CA . GLU A 1 351 ? 20.161 -1.858 -11.319 1.00 96.88 351 GLU A CA 1
ATOM 2808 C C . GLU A 1 351 ? 18.919 -2.243 -12.122 1.00 96.88 351 GLU A C 1
ATOM 2810 O O . GLU A 1 351 ? 18.487 -1.505 -13.009 1.00 96.88 351 GLU A O 1
ATOM 2815 N N . GLU A 1 352 ? 18.354 -3.404 -11.817 1.00 96.75 352 GLU A N 1
ATOM 2816 C CA . GLU A 1 352 ? 17.042 -3.830 -12.285 1.00 96.75 352 GLU A CA 1
ATOM 2817 C C . GLU A 1 352 ? 15.999 -3.476 -11.225 1.00 96.75 352 GLU A C 1
ATOM 2819 O O . GLU A 1 352 ? 16.121 -3.910 -10.080 1.00 96.75 352 GLU A O 1
ATOM 2824 N N . ILE A 1 353 ? 14.961 -2.730 -11.603 1.00 96.38 353 ILE A N 1
ATOM 2825 C CA . ILE A 1 353 ? 13.794 -2.476 -10.750 1.00 96.38 353 ILE A CA 1
ATOM 2826 C C . ILE A 1 353 ? 12.622 -3.268 -11.326 1.00 96.38 353 ILE A C 1
ATOM 2828 O O . ILE A 1 353 ? 12.050 -2.896 -12.354 1.00 96.38 353 ILE A O 1
ATOM 2832 N N . ARG A 1 354 ? 12.263 -4.375 -10.675 1.00 93.31 354 ARG A N 1
ATOM 2833 C CA . ARG A 1 354 ? 11.093 -5.187 -11.030 1.00 93.31 354 ARG A CA 1
ATOM 2834 C C . ARG A 1 354 ? 9.887 -4.737 -10.223 1.00 93.31 354 ARG A C 1
ATOM 2836 O O . ARG A 1 354 ? 9.970 -4.610 -9.006 1.00 93.31 354 ARG A O 1
ATOM 2843 N N . ILE A 1 355 ? 8.773 -4.522 -10.914 1.00 90.25 355 ILE A N 1
ATOM 2844 C CA . ILE A 1 355 ? 7.485 -4.179 -10.313 1.00 90.25 355 ILE A CA 1
ATOM 2845 C C . ILE A 1 355 ? 6.546 -5.355 -10.566 1.00 90.25 355 ILE A C 1
ATOM 2847 O O . ILE A 1 355 ? 6.319 -5.730 -11.717 1.00 90.25 355 ILE A O 1
ATOM 2851 N N . GLU A 1 356 ? 6.016 -5.935 -9.497 1.00 85.75 356 GLU A N 1
ATOM 2852 C CA . GLU A 1 356 ? 5.110 -7.080 -9.546 1.00 85.75 356 GLU A CA 1
ATOM 2853 C C . GLU A 1 356 ? 3.797 -6.738 -8.849 1.00 85.75 356 GLU A C 1
ATOM 2855 O O . GLU A 1 356 ? 3.794 -6.176 -7.757 1.00 85.75 356 GLU A O 1
ATOM 2860 N N . PHE A 1 357 ? 2.671 -7.090 -9.465 1.00 78.44 357 PHE A N 1
ATOM 2861 C CA . PHE A 1 357 ? 1.360 -6.958 -8.834 1.00 78.44 357 PHE A CA 1
ATOM 2862 C C . PHE A 1 357 ? 1.079 -8.174 -7.951 1.00 78.44 357 PHE A C 1
ATOM 2864 O O . PHE A 1 357 ? 1.365 -9.314 -8.333 1.00 78.44 357 PHE A O 1
ATOM 2871 N N . ALA A 1 358 ? 0.485 -7.950 -6.781 1.00 64.69 358 ALA A N 1
ATOM 2872 C CA . ALA A 1 358 ? 0.023 -9.021 -5.916 1.00 64.69 358 ALA A CA 1
ATOM 2873 C C . ALA A 1 358 ? -0.987 -9.890 -6.682 1.00 64.69 358 ALA A C 1
ATOM 2875 O O . ALA A 1 358 ? -1.988 -9.393 -7.201 1.00 64.69 358 ALA A O 1
ATOM 2876 N N . LYS A 1 359 ? -0.730 -11.203 -6.756 1.00 54.19 359 LYS A N 1
ATOM 2877 C CA . LYS A 1 359 ? -1.656 -12.156 -7.377 1.00 54.19 359 LYS A CA 1
ATOM 2878 C C . LYS A 1 359 ? -2.998 -12.094 -6.645 1.00 54.19 359 LYS A C 1
ATOM 2880 O O . LYS A 1 359 ? -3.122 -12.597 -5.529 1.00 54.19 359 LYS A O 1
ATOM 2885 N N . GLN A 1 360 ? -4.014 -11.493 -7.262 1.00 45.88 360 GLN A N 1
ATOM 2886 C CA . GLN A 1 360 ? -5.386 -11.706 -6.819 1.00 45.88 360 GLN A CA 1
ATOM 2887 C C . GLN A 1 360 ? -5.717 -13.183 -7.059 1.00 45.88 360 GLN A C 1
ATOM 2889 O O . GLN A 1 360 ? -5.459 -13.689 -8.147 1.00 45.88 360 GLN A O 1
ATOM 2894 N N . ASN A 1 361 ? -6.230 -13.869 -6.028 1.00 36.06 361 ASN A N 1
ATOM 2895 C CA . ASN A 1 361 ? -6.661 -15.272 -6.069 1.00 36.06 361 ASN A CA 1
ATOM 2896 C C . ASN A 1 361 ? -7.214 -15.665 -7.449 1.00 36.06 361 ASN A C 1
ATOM 2898 O O . ASN A 1 361 ? -8.122 -14.999 -7.949 1.00 36.06 361 ASN A O 1
ATOM 2902 N N . ASP A 1 362 ? -6.731 -16.790 -7.982 1.00 36.78 362 ASP A N 1
ATOM 2903 C CA . ASP A 1 362 ? -6.991 -17.393 -9.304 1.00 36.78 362 ASP A CA 1
ATOM 2904 C C . ASP A 1 362 ? -8.474 -17.551 -9.740 1.00 36.78 362 ASP A C 1
ATOM 2906 O O . ASP A 1 362 ? -8.761 -18.082 -10.808 1.00 36.78 362 ASP A O 1
ATOM 2910 N N . ARG A 1 363 ? -9.460 -17.054 -8.985 1.00 32.16 363 ARG A N 1
ATOM 2911 C CA . ARG A 1 363 ? -10.893 -17.157 -9.315 1.00 32.16 363 ARG A CA 1
ATOM 2912 C C . ARG A 1 363 ? -11.387 -16.137 -10.351 1.00 32.16 363 ARG A C 1
ATOM 2914 O O . ARG A 1 363 ? -12.386 -16.391 -11.024 1.00 32.16 363 ARG A O 1
ATOM 2921 N N . LEU A 1 364 ? -10.720 -14.989 -10.507 1.00 35.19 364 LEU A N 1
ATOM 2922 C CA . LEU A 1 364 ? -11.125 -13.973 -11.498 1.00 35.19 364 LEU A CA 1
ATOM 2923 C C . LEU A 1 364 ? -10.569 -14.250 -12.907 1.00 35.19 364 LEU A C 1
ATOM 2925 O O . LEU A 1 364 ? -11.187 -13.859 -13.895 1.00 35.19 364 LEU A O 1
ATOM 2929 N N . GLN A 1 365 ? -9.457 -14.985 -13.023 1.00 35.12 365 GLN A N 1
ATOM 2930 C CA . GLN A 1 365 ? -8.961 -15.446 -14.326 1.00 35.12 365 GLN A CA 1
ATOM 2931 C C . GLN A 1 365 ? -9.740 -16.663 -14.848 1.00 35.12 365 GLN A C 1
ATOM 2933 O O . GLN A 1 365 ? -9.980 -16.749 -16.051 1.00 35.12 365 GLN A O 1
ATOM 2938 N N . GLU A 1 366 ? -10.231 -17.548 -13.971 1.00 31.73 366 GLU A N 1
ATOM 2939 C CA . GLU A 1 366 ? -11.115 -18.647 -14.387 1.00 31.73 366 GLU A CA 1
ATOM 2940 C C . GLU A 1 366 ? -12.491 -18.153 -14.863 1.00 31.73 366 GLU A C 1
ATOM 2942 O O . GLU A 1 366 ? -13.028 -18.691 -15.826 1.00 31.73 366 GLU A O 1
ATOM 2947 N N . SER A 1 367 ? -13.050 -17.087 -14.283 1.00 29.50 367 SER A N 1
ATOM 2948 C CA . SER A 1 367 ? -14.375 -16.580 -14.690 1.00 29.50 367 SER A CA 1
ATOM 2949 C C . SER A 1 367 ? -14.382 -15.906 -16.068 1.00 29.50 367 SER A C 1
ATOM 2951 O O . SER A 1 367 ? -15.345 -16.088 -16.811 1.00 29.50 367 SER A O 1
ATOM 2953 N N . ARG A 1 368 ? -13.286 -15.258 -16.494 1.00 32.31 368 ARG A N 1
ATOM 2954 C CA . ARG A 1 368 ? -13.130 -14.818 -17.900 1.00 32.31 368 ARG A CA 1
ATOM 2955 C C . ARG A 1 368 ? -12.927 -15.984 -18.882 1.00 32.31 368 ARG A C 1
ATOM 2957 O O . ARG A 1 368 ? -13.164 -15.816 -20.075 1.00 32.31 368 ARG A O 1
ATOM 2964 N N . MET A 1 369 ? -12.532 -17.167 -18.398 1.00 28.47 369 MET A N 1
ATOM 2965 C CA . MET A 1 369 ? -12.410 -18.390 -19.207 1.00 28.47 369 MET A CA 1
ATOM 2966 C C . MET A 1 369 ? -13.699 -19.225 -19.282 1.00 28.47 369 MET A C 1
ATOM 2968 O O . MET A 1 369 ? -13.787 -20.120 -20.123 1.00 28.47 369 MET A O 1
ATOM 2972 N N . VAL A 1 370 ? -14.699 -18.963 -18.434 1.00 29.19 370 VAL A N 1
ATOM 2973 C CA . VAL A 1 370 ? -15.941 -19.757 -18.388 1.00 29.19 370 VAL A CA 1
ATOM 2974 C C . VAL A 1 370 ? -17.040 -19.185 -19.294 1.00 29.19 370 VAL A C 1
ATOM 2976 O O . VAL A 1 370 ? -17.820 -19.955 -19.848 1.00 29.19 370 VAL A O 1
ATOM 2979 N N . GLU A 1 371 ? -17.064 -17.881 -19.579 1.00 26.86 371 GLU A N 1
ATOM 2980 C CA . GLU A 1 371 ? -18.061 -17.309 -20.511 1.00 26.86 371 GLU A CA 1
ATOM 2981 C C . GLU A 1 371 ? -17.764 -17.578 -22.000 1.00 26.86 371 GLU A C 1
ATOM 2983 O O . GLU A 1 371 ? -18.628 -17.392 -22.853 1.00 26.86 371 GLU A O 1
ATOM 2988 N N . THR A 1 372 ? -16.594 -18.136 -22.324 1.00 30.28 372 THR A N 1
ATOM 2989 C CA . THR A 1 372 ? -16.251 -18.649 -23.666 1.00 30.28 372 THR A CA 1
ATOM 2990 C C . THR A 1 372 ? -16.462 -20.165 -23.815 1.00 30.28 372 THR A C 1
ATOM 2992 O O . THR A 1 372 ? -16.011 -20.763 -24.791 1.00 30.28 372 THR A O 1
ATOM 2995 N N . GLN A 1 373 ? -17.178 -20.825 -22.892 1.00 30.28 373 GLN A N 1
ATOM 2996 C CA . GLN A 1 373 ? -17.375 -22.286 -22.935 1.00 30.28 373 GLN A CA 1
ATOM 2997 C C . GLN A 1 373 ? -18.452 -22.798 -23.904 1.00 30.28 373 GLN A C 1
ATOM 2999 O O . GLN A 1 373 ? -18.529 -24.007 -24.106 1.00 30.28 373 GLN A O 1
ATOM 3004 N N . ASN A 1 374 ? -19.221 -21.937 -24.578 1.00 32.50 374 ASN A N 1
ATOM 3005 C CA . ASN A 1 374 ? -20.240 -22.392 -25.541 1.00 32.50 374 ASN A CA 1
ATOM 3006 C C . ASN A 1 374 ? -19.878 -22.192 -27.021 1.00 32.50 374 ASN A C 1
ATOM 3008 O O . ASN A 1 374 ? -20.736 -22.340 -27.889 1.00 32.50 374 ASN A O 1
ATOM 3012 N N . GLY A 1 375 ? -18.609 -21.930 -27.341 1.00 30.84 375 GLY A N 1
ATOM 3013 C CA . GLY A 1 375 ? -18.177 -21.759 -28.725 1.00 30.84 375 GLY A CA 1
ATOM 3014 C C . GLY A 1 375 ? -16.746 -22.212 -28.964 1.00 30.84 375 GLY A C 1
ATOM 3015 O O . GLY A 1 375 ? -15.818 -21.430 -28.833 1.00 30.84 375 GLY A O 1
ATOM 3016 N N . ILE A 1 376 ? -16.600 -23.457 -29.426 1.00 33.31 376 ILE A N 1
ATOM 3017 C CA . ILE A 1 376 ? -15.456 -23.936 -30.216 1.00 33.31 376 ILE A CA 1
ATOM 3018 C C . ILE A 1 376 ? -14.168 -24.193 -29.400 1.00 33.31 376 ILE A C 1
ATOM 3020 O O . ILE A 1 376 ? -13.179 -23.463 -29.441 1.00 33.31 376 ILE A O 1
ATOM 3024 N N . THR A 1 377 ? -14.114 -25.378 -28.781 1.00 30.02 377 THR A N 1
ATOM 3025 C CA . THR A 1 377 ? -12.915 -26.051 -28.224 1.00 30.02 377 THR A CA 1
ATOM 3026 C C . THR A 1 377 ? -11.876 -26.450 -29.294 1.00 30.02 377 THR A C 1
ATOM 3028 O O . THR A 1 377 ? -11.078 -27.362 -29.100 1.00 30.02 377 THR A O 1
ATOM 3031 N N . ILE A 1 378 ? -11.860 -25.782 -30.448 1.00 32.78 378 ILE A N 1
ATOM 3032 C CA . ILE A 1 378 ? -10.932 -26.067 -31.549 1.00 32.78 378 ILE A CA 1
ATOM 3033 C C . ILE A 1 378 ? -9.762 -25.064 -31.556 1.00 32.78 378 ILE A C 1
ATOM 3035 O O . ILE A 1 378 ? -8.672 -25.417 -31.991 1.00 32.78 378 ILE A O 1
ATOM 3039 N N . SER A 1 379 ? -9.897 -23.871 -30.960 1.00 37.09 379 SER A N 1
ATOM 3040 C CA . SER A 1 379 ? -8.862 -22.828 -31.069 1.00 37.09 379 SER A CA 1
ATOM 3041 C C . SER A 1 379 ? -7.613 -23.061 -30.201 1.00 37.09 379 SER A C 1
ATOM 3043 O O . SER A 1 379 ? -6.510 -22.812 -30.659 1.00 37.09 379 SER A O 1
ATOM 3045 N N . ARG A 1 380 ? -7.707 -23.620 -28.983 1.00 31.48 380 ARG A N 1
ATOM 3046 C CA . ARG A 1 380 ? -6.525 -23.719 -28.089 1.00 31.48 380 ARG A CA 1
ATOM 3047 C C . ARG A 1 380 ? -5.552 -24.845 -28.465 1.00 31.48 380 ARG A C 1
ATOM 3049 O O . ARG A 1 380 ? -4.347 -24.692 -28.285 1.00 31.48 380 ARG A O 1
ATOM 3056 N N . LEU A 1 381 ? -6.058 -25.953 -29.020 1.00 33.00 381 LEU A N 1
ATOM 3057 C CA . LEU A 1 381 ? -5.205 -27.024 -29.546 1.00 33.00 381 LEU A CA 1
ATOM 3058 C C . LEU A 1 381 ? -4.588 -26.616 -30.890 1.00 33.00 381 LEU A C 1
ATOM 3060 O O . LEU A 1 381 ? -3.399 -26.835 -31.083 1.00 33.00 381 LEU A O 1
ATOM 3064 N N . LEU A 1 382 ? -5.355 -25.964 -31.777 1.00 34.06 382 LEU A N 1
ATOM 3065 C CA . LEU A 1 382 ? -4.836 -25.452 -33.050 1.00 34.06 382 LEU A CA 1
ATOM 3066 C C . LEU A 1 382 ? -3.897 -24.264 -32.869 1.00 34.06 382 LEU A C 1
ATOM 3068 O O . LEU A 1 382 ? -2.892 -24.222 -33.553 1.00 34.06 382 LEU A O 1
ATOM 3072 N N . TYR A 1 383 ? -4.131 -23.359 -31.920 1.00 36.38 383 TYR A N 1
ATOM 3073 C CA . TYR A 1 383 ? -3.203 -22.271 -31.612 1.00 36.38 383 TYR A CA 1
ATOM 3074 C C . TYR A 1 383 ? -1.883 -22.825 -31.070 1.00 36.38 383 TYR A C 1
ATOM 3076 O O . TYR A 1 383 ? -0.831 -22.460 -31.573 1.00 36.38 383 TYR A O 1
ATOM 3084 N N . ASN A 1 384 ? -1.904 -23.796 -30.151 1.00 34.00 384 ASN A N 1
ATOM 3085 C CA . ASN A 1 384 ? -0.680 -24.465 -29.689 1.00 34.00 384 ASN A CA 1
ATOM 3086 C C . ASN A 1 384 ? -0.012 -25.356 -30.757 1.00 34.00 384 ASN A C 1
ATOM 3088 O O . ASN A 1 384 ? 1.169 -25.657 -30.623 1.00 34.00 384 ASN A O 1
ATOM 3092 N N . LEU A 1 385 ? -0.731 -25.785 -31.800 1.00 35.78 385 LEU A N 1
ATOM 3093 C CA . LEU A 1 385 ? -0.173 -26.505 -32.957 1.00 35.78 385 LEU A CA 1
ATOM 3094 C C . LEU A 1 385 ? 0.368 -25.552 -34.039 1.00 35.78 385 LEU A C 1
ATOM 3096 O O . LEU A 1 385 ? 1.355 -25.882 -34.686 1.00 35.78 385 LEU A O 1
ATOM 3100 N N . LEU A 1 386 ? -0.247 -24.378 -34.215 1.00 34.09 386 LEU A N 1
ATOM 3101 C CA . LEU A 1 386 ? 0.096 -23.360 -35.220 1.00 34.09 386 LEU A CA 1
ATOM 3102 C C . LEU A 1 386 ? 1.124 -22.334 -34.715 1.00 34.09 386 LEU A C 1
ATOM 3104 O O . LEU A 1 386 ? 1.805 -21.720 -35.527 1.00 34.09 386 LEU A O 1
ATOM 3108 N N . THR A 1 387 ? 1.257 -22.153 -33.396 1.00 33.50 387 THR A N 1
ATOM 3109 C CA . THR A 1 387 ? 2.229 -21.235 -32.764 1.00 33.50 387 THR A CA 1
ATOM 3110 C C . THR A 1 387 ? 3.407 -21.951 -32.110 1.00 33.50 387 THR A C 1
ATOM 3112 O O . THR A 1 387 ? 4.263 -21.297 -31.521 1.00 33.50 387 THR A O 1
ATOM 3115 N N . ASN A 1 388 ? 3.494 -23.281 -32.233 1.00 32.91 388 ASN A N 1
ATOM 3116 C CA . ASN A 1 388 ? 4.694 -24.011 -31.841 1.00 32.91 388 ASN A CA 1
ATOM 3117 C C . ASN A 1 388 ? 5.803 -23.721 -32.870 1.00 32.91 388 ASN A C 1
ATOM 3119 O O . ASN A 1 388 ? 5.692 -24.200 -34.004 1.00 32.91 388 ASN A O 1
ATOM 3123 N N . PRO A 1 389 ? 6.885 -22.998 -32.514 1.00 37.62 389 PRO A N 1
ATOM 3124 C CA . PRO A 1 389 ? 7.995 -22.723 -33.437 1.00 37.62 389 PRO A CA 1
ATOM 3125 C C . PRO A 1 389 ? 8.652 -24.022 -33.925 1.00 37.62 389 PRO A C 1
ATOM 3127 O O . PRO A 1 389 ? 9.208 -24.094 -35.015 1.00 37.62 389 PRO A O 1
ATOM 3130 N N . ILE A 1 390 ? 8.482 -25.089 -33.141 1.00 37.56 390 ILE A N 1
ATOM 3131 C CA . ILE A 1 390 ? 8.969 -26.433 -33.417 1.00 37.56 390 ILE A CA 1
ATOM 3132 C C . ILE A 1 390 ? 8.334 -27.014 -34.694 1.00 37.56 390 ILE A C 1
ATOM 3134 O O . ILE A 1 390 ? 8.999 -27.747 -35.415 1.00 37.56 390 ILE A O 1
ATOM 3138 N N . PHE A 1 391 ? 7.076 -26.697 -35.035 1.00 35.59 391 PHE A N 1
ATOM 3139 C CA . PHE A 1 391 ? 6.421 -27.321 -36.198 1.00 35.59 391 PHE A CA 1
ATOM 3140 C C . PHE A 1 391 ? 6.864 -26.703 -37.536 1.00 35.59 391 PHE A C 1
ATOM 3142 O O . PHE A 1 391 ? 6.964 -27.425 -38.529 1.00 35.59 391 PHE A O 1
ATOM 3149 N N . SER A 1 392 ? 7.189 -25.403 -37.565 1.00 37.66 392 SER A N 1
ATOM 3150 C CA . SER A 1 392 ? 7.759 -24.739 -38.749 1.00 37.66 392 SER A CA 1
ATOM 3151 C C . SER A 1 392 ? 9.259 -25.021 -38.902 1.00 37.66 392 SER A C 1
ATOM 3153 O O . SER A 1 392 ? 9.720 -25.243 -40.024 1.00 37.66 392 SER A O 1
ATOM 3155 N N . GLU A 1 393 ? 10.008 -25.120 -37.796 1.00 39.34 393 GLU A N 1
ATOM 3156 C CA . GLU A 1 393 ? 11.411 -25.554 -37.814 1.00 39.34 393 GLU A CA 1
ATOM 3157 C C . GLU A 1 393 ? 11.546 -27.008 -38.288 1.00 39.34 393 GLU A C 1
ATOM 3159 O O . GLU A 1 393 ? 12.341 -27.266 -39.191 1.00 39.34 393 GLU A O 1
ATOM 3164 N N . ILE A 1 394 ? 10.711 -27.939 -37.799 1.00 41.03 394 ILE A N 1
ATOM 3165 C CA . ILE A 1 394 ? 10.724 -29.353 -38.226 1.00 41.03 394 ILE A CA 1
ATOM 3166 C C . ILE A 1 394 ? 10.358 -29.512 -39.711 1.00 41.03 394 ILE A C 1
ATOM 3168 O O . ILE A 1 394 ? 10.985 -30.315 -40.407 1.00 41.03 394 ILE A O 1
ATOM 3172 N N . TYR A 1 395 ? 9.383 -28.749 -40.224 1.00 37.94 395 TYR A N 1
ATOM 3173 C CA . TYR A 1 395 ? 9.022 -28.798 -41.648 1.00 37.94 395 TYR A CA 1
ATOM 3174 C C . TYR A 1 395 ? 10.131 -28.229 -42.549 1.00 37.94 395 TYR A C 1
ATOM 3176 O O . TYR A 1 395 ? 10.420 -28.815 -43.592 1.00 37.94 395 TYR A O 1
ATOM 3184 N N . SER A 1 396 ? 10.805 -27.147 -42.135 1.00 45.28 396 SER A N 1
ATOM 3185 C CA . SER A 1 396 ? 11.926 -26.569 -42.895 1.00 45.28 396 SER A CA 1
ATOM 3186 C C . SER A 1 396 ? 13.199 -27.420 -42.822 1.00 45.28 396 SER A C 1
ATOM 3188 O O . SER A 1 396 ? 13.926 -27.543 -43.809 1.00 45.28 396 SER A O 1
ATOM 3190 N N . GLU A 1 397 ? 13.455 -28.084 -41.688 1.00 44.09 397 GLU A N 1
ATOM 3191 C CA . GLU A 1 397 ? 14.561 -29.028 -41.568 1.00 44.09 397 GLU A CA 1
ATOM 3192 C C . GLU A 1 397 ? 14.336 -30.242 -42.467 1.00 44.09 397 GLU A C 1
ATOM 3194 O O . GLU A 1 397 ? 15.293 -30.704 -43.085 1.00 44.09 397 GLU A O 1
ATOM 3199 N N . MET A 1 398 ? 13.103 -30.750 -42.594 1.00 43.16 398 MET A N 1
ATOM 3200 C CA . MET A 1 398 ? 12.793 -31.942 -43.393 1.00 43.16 398 MET A CA 1
ATOM 3201 C C . MET A 1 398 ? 13.114 -31.801 -44.893 1.00 43.16 398 MET A C 1
ATOM 3203 O O . MET A 1 398 ? 13.544 -32.793 -45.485 1.00 43.16 398 MET A O 1
ATOM 3207 N N . GLU A 1 399 ? 13.021 -30.606 -45.484 1.00 47.38 399 GLU A N 1
ATOM 3208 C CA . GLU A 1 399 ? 13.391 -30.348 -46.893 1.00 47.38 399 GLU A CA 1
ATOM 3209 C C . GLU A 1 399 ? 14.899 -30.133 -47.122 1.00 47.38 399 GLU A C 1
ATOM 3211 O O . GLU A 1 399 ? 15.391 -30.206 -48.250 1.00 47.38 399 GLU A O 1
ATOM 3216 N N . MET A 1 400 ? 15.672 -29.901 -46.060 1.00 53.88 400 MET A N 1
ATOM 3217 C CA . MET A 1 400 ? 17.091 -29.560 -46.166 1.00 53.88 400 MET A CA 1
ATOM 3218 C C . MET A 1 400 ? 17.963 -30.806 -46.336 1.00 53.88 400 MET A C 1
ATOM 3220 O O . MET A 1 400 ? 17.856 -31.767 -45.564 1.00 53.88 400 MET A O 1
ATOM 3224 N N . SER A 1 401 ? 18.882 -30.780 -47.312 1.00 74.19 401 SER A N 1
ATOM 3225 C CA . SER A 1 401 ? 19.805 -31.897 -47.554 1.00 74.19 401 SER A CA 1
ATOM 3226 C C . SER A 1 401 ? 20.667 -32.203 -46.312 1.00 74.19 401 SER A C 1
ATOM 3228 O O . SER A 1 401 ? 20.995 -31.289 -45.545 1.00 74.19 401 SER A O 1
ATOM 3230 N N . PRO A 1 402 ? 21.118 -33.459 -46.112 1.00 74.31 402 PRO A N 1
ATOM 3231 C CA . PRO A 1 402 ? 22.000 -33.819 -44.993 1.00 74.31 402 PRO A CA 1
ATOM 3232 C C . PRO A 1 402 ? 23.283 -32.972 -44.926 1.00 74.31 402 PRO A C 1
ATOM 3234 O O . PRO A 1 402 ? 23.817 -32.706 -43.844 1.00 74.31 402 PRO A O 1
ATOM 3237 N N . TYR A 1 403 ? 23.762 -32.525 -46.091 1.00 74.50 403 TYR A N 1
ATOM 3238 C CA . TYR A 1 403 ? 24.890 -31.611 -46.216 1.00 74.50 403 TYR A CA 1
ATOM 3239 C C . TYR A 1 403 ? 24.558 -30.213 -45.676 1.00 74.50 403 TYR A C 1
ATOM 3241 O O . TYR A 1 403 ? 25.318 -29.688 -44.864 1.00 74.50 403 TYR A O 1
ATOM 3249 N N . GLU A 1 404 ? 23.417 -29.635 -46.063 1.00 67.56 404 GLU A N 1
ATOM 3250 C CA . GLU A 1 404 ? 23.026 -28.277 -45.657 1.00 67.56 404 GLU A CA 1
ATOM 3251 C C . GLU A 1 404 ? 22.788 -28.196 -44.140 1.00 67.56 404 GLU A C 1
ATOM 3253 O O . GLU A 1 404 ? 23.274 -27.273 -43.486 1.00 67.56 404 GLU A O 1
ATOM 3258 N N . ARG A 1 405 ? 22.169 -29.229 -43.544 1.00 72.50 405 ARG A N 1
ATOM 3259 C CA . ARG A 1 405 ? 22.006 -29.337 -42.079 1.00 72.50 405 ARG A CA 1
ATOM 3260 C C . ARG A 1 405 ? 23.349 -29.404 -41.353 1.00 72.50 405 ARG A C 1
ATOM 3262 O O . ARG A 1 405 ? 23.557 -28.713 -40.359 1.00 72.50 405 ARG A O 1
ATOM 3269 N N . SER A 1 406 ? 24.286 -30.206 -41.862 1.00 72.06 406 SER A N 1
ATOM 3270 C CA . SER A 1 406 ? 25.632 -30.316 -41.281 1.00 72.06 406 SER A CA 1
ATOM 3271 C C . SER A 1 406 ? 26.429 -29.016 -41.427 1.00 72.06 406 SER A C 1
ATOM 3273 O O . SER A 1 406 ? 27.226 -28.673 -40.552 1.00 72.06 406 SER A O 1
ATOM 3275 N N . ARG A 1 407 ? 26.219 -28.279 -42.524 1.00 74.56 407 ARG A N 1
ATOM 3276 C CA . ARG A 1 407 ? 26.847 -26.980 -42.772 1.00 74.56 407 ARG A CA 1
ATOM 3277 C C . ARG A 1 407 ? 26.335 -25.918 -41.801 1.00 74.56 407 ARG A C 1
ATOM 3279 O O . ARG A 1 407 ? 27.156 -25.241 -41.191 1.00 74.56 407 ARG A O 1
ATOM 3286 N N . LEU A 1 408 ? 25.018 -25.813 -41.617 1.00 69.94 408 LEU A N 1
ATOM 3287 C CA . LEU A 1 408 ? 24.402 -24.872 -40.674 1.00 69.94 408 LEU A CA 1
ATOM 3288 C C . LEU A 1 408 ? 24.816 -25.154 -39.228 1.00 69.94 408 LEU A C 1
ATOM 3290 O O . LEU A 1 408 ? 25.213 -24.225 -38.531 1.00 69.94 408 LEU A O 1
ATOM 3294 N N . ARG A 1 409 ? 24.851 -26.430 -38.815 1.00 74.62 409 ARG A N 1
ATOM 3295 C CA . ARG A 1 409 ? 25.361 -26.818 -37.488 1.00 74.62 409 ARG A CA 1
ATOM 3296 C C . ARG A 1 409 ? 26.800 -26.353 -37.264 1.00 74.62 409 ARG A C 1
ATOM 3298 O O . ARG A 1 409 ? 27.099 -25.751 -36.240 1.00 74.62 409 ARG A O 1
ATOM 3305 N N . ARG A 1 410 ? 27.685 -26.549 -38.251 1.00 73.12 410 ARG A N 1
ATOM 3306 C CA . ARG A 1 410 ? 29.072 -26.051 -38.181 1.00 73.12 410 ARG A CA 1
ATOM 3307 C C . ARG A 1 410 ? 29.150 -24.529 -38.117 1.00 73.12 410 ARG A C 1
ATOM 3309 O O . ARG A 1 410 ? 30.010 -24.007 -37.419 1.00 73.12 410 ARG A O 1
ATOM 3316 N N . ILE A 1 411 ? 28.293 -23.815 -38.848 1.00 72.94 411 ILE A N 1
ATOM 3317 C CA . ILE A 1 411 ? 28.233 -22.347 -38.796 1.00 72.94 411 ILE A CA 1
ATOM 3318 C C . ILE A 1 411 ? 27.802 -21.887 -37.400 1.00 72.94 411 ILE A C 1
ATOM 3320 O O . ILE A 1 411 ? 28.454 -21.017 -36.831 1.00 72.94 411 ILE A O 1
ATOM 3324 N N . GLN A 1 412 ? 26.777 -22.509 -36.818 1.00 68.56 412 GLN A N 1
ATOM 3325 C CA . GLN A 1 412 ? 26.290 -22.191 -35.476 1.00 68.56 412 GLN A CA 1
ATOM 3326 C C . GLN A 1 412 ? 27.348 -22.477 -34.399 1.00 68.56 412 GLN A C 1
ATOM 3328 O O . GLN A 1 412 ? 27.645 -21.601 -33.590 1.00 68.56 412 GLN A O 1
ATOM 3333 N N . GLU A 1 413 ? 27.997 -23.645 -34.441 1.00 73.94 413 GLU A N 1
ATOM 3334 C CA . GLU A 1 413 ? 29.108 -23.990 -33.540 1.00 73.94 413 GLU A CA 1
ATOM 3335 C C . GLU A 1 413 ? 30.290 -23.016 -33.676 1.00 73.94 413 GLU A C 1
ATOM 3337 O O . GLU A 1 413 ? 30.925 -22.649 -32.684 1.00 73.94 413 GLU A O 1
ATOM 3342 N N . ASN A 1 414 ? 30.606 -22.584 -34.901 1.00 73.44 414 ASN A N 1
ATOM 3343 C CA . ASN A 1 414 ? 31.659 -21.603 -35.144 1.00 73.44 414 ASN A CA 1
ATOM 3344 C C . ASN A 1 414 ? 31.272 -20.219 -34.614 1.00 73.44 414 ASN A C 1
ATOM 3346 O O . ASN A 1 414 ? 32.102 -19.578 -33.975 1.00 73.44 414 ASN A O 1
ATOM 3350 N N . ASN A 1 415 ? 30.031 -19.774 -34.814 1.00 66.62 415 ASN A N 1
ATOM 3351 C CA . ASN A 1 415 ? 29.541 -18.501 -34.283 1.00 66.62 415 ASN A CA 1
ATOM 3352 C C . ASN A 1 415 ? 29.543 -18.497 -32.750 1.00 66.62 415 ASN A C 1
ATOM 3354 O O . ASN A 1 415 ? 30.047 -17.549 -32.155 1.00 66.62 415 ASN A O 1
ATOM 3358 N N . GLN A 1 416 ? 29.106 -19.582 -32.105 1.00 68.06 416 GLN A N 1
ATOM 3359 C CA . GLN A 1 416 ? 29.196 -19.736 -30.648 1.00 68.06 416 GLN A CA 1
ATOM 3360 C C . GLN A 1 416 ? 30.645 -19.659 -30.151 1.00 68.06 416 GLN A C 1
ATOM 3362 O O . GLN A 1 416 ? 30.933 -18.962 -29.177 1.00 68.06 416 GLN A O 1
ATOM 3367 N N . LYS A 1 417 ? 31.589 -20.314 -30.842 1.00 71.94 417 LYS A N 1
ATOM 3368 C CA . LYS A 1 417 ? 33.022 -20.210 -30.518 1.00 71.94 417 LYS A CA 1
ATOM 3369 C C . LYS A 1 417 ? 33.552 -18.791 -30.709 1.00 71.94 417 LYS A C 1
ATOM 3371 O O . LYS A 1 417 ? 34.315 -18.323 -29.874 1.00 71.94 417 LYS A O 1
ATOM 3376 N N . LEU A 1 418 ? 33.158 -18.095 -31.774 1.00 68.69 418 LEU A N 1
ATOM 3377 C CA . LEU A 1 418 ? 33.588 -16.720 -32.042 1.00 68.69 418 LEU A CA 1
ATOM 3378 C C . LEU A 1 418 ? 33.015 -15.723 -31.021 1.00 68.69 418 LEU A C 1
ATOM 3380 O O . LEU A 1 418 ? 33.744 -14.826 -30.600 1.00 68.69 418 LEU A O 1
ATOM 3384 N N . LEU A 1 419 ? 31.765 -15.906 -30.579 1.00 66.56 419 LEU A N 1
ATOM 3385 C CA . LEU A 1 419 ? 31.148 -15.153 -29.478 1.00 66.56 419 LEU A CA 1
ATOM 3386 C C . LEU A 1 419 ? 31.879 -15.411 -28.154 1.00 66.56 419 LEU A C 1
ATOM 3388 O O . LEU A 1 419 ? 32.218 -14.472 -27.435 1.00 66.56 419 LEU A O 1
ATOM 3392 N N . ALA A 1 420 ? 32.187 -16.676 -27.850 1.00 65.12 420 ALA A N 1
ATOM 3393 C CA . ALA A 1 420 ? 32.938 -17.054 -26.652 1.00 65.12 420 ALA A CA 1
ATOM 3394 C C . ALA A 1 420 ? 34.373 -16.496 -26.650 1.00 65.12 420 ALA A C 1
ATOM 3396 O O . ALA A 1 420 ? 34.879 -16.099 -25.603 1.00 65.12 420 ALA A O 1
ATOM 3397 N N . LEU A 1 421 ? 35.014 -16.427 -27.821 1.00 65.56 421 LEU A N 1
ATOM 3398 C CA . LEU A 1 421 ? 36.337 -15.826 -28.016 1.00 65.56 421 LEU A CA 1
ATOM 3399 C C . LEU A 1 421 ? 36.300 -14.289 -28.092 1.00 65.56 421 LEU A C 1
ATOM 3401 O O . LEU A 1 421 ? 37.357 -13.663 -28.166 1.00 65.56 421 LEU A O 1
ATOM 3405 N N . GLY A 1 422 ? 35.113 -13.674 -28.093 1.00 57.16 422 GLY A N 1
ATOM 3406 C CA . GLY A 1 422 ? 34.948 -12.223 -28.156 1.00 57.16 422 GLY A CA 1
ATOM 3407 C C . GLY A 1 422 ? 35.292 -11.592 -29.506 1.00 57.16 422 GLY A C 1
ATOM 3408 O O . GLY A 1 422 ? 35.561 -10.394 -29.576 1.00 57.16 422 GLY A O 1
ATOM 3409 N N . VAL A 1 423 ? 35.313 -12.395 -30.571 1.00 59.53 423 VAL A N 1
ATOM 3410 C CA . VAL A 1 423 ? 35.660 -11.970 -31.937 1.00 59.53 423 VAL A CA 1
ATOM 3411 C C . VAL A 1 423 ? 34.463 -11.314 -32.637 1.00 59.53 423 VAL A C 1
ATOM 3413 O O . VAL A 1 423 ? 34.649 -10.460 -33.501 1.00 59.53 423 VAL A O 1
ATOM 3416 N N . ILE A 1 424 ? 33.241 -11.688 -32.248 1.00 59.53 424 ILE A N 1
ATOM 3417 C CA . ILE A 1 424 ? 31.974 -11.121 -32.735 1.00 59.53 424 ILE A CA 1
ATOM 3418 C C . ILE A 1 424 ? 31.075 -10.749 -31.539 1.00 59.53 424 ILE A C 1
ATOM 3420 O O . ILE A 1 424 ? 31.281 -11.255 -30.438 1.00 59.53 424 ILE A O 1
ATOM 3424 N N . SER A 1 425 ? 30.119 -9.834 -31.735 1.00 61.22 425 SER A N 1
ATOM 3425 C CA . SER A 1 425 ? 29.167 -9.370 -30.705 1.00 61.22 425 SER A CA 1
ATOM 3426 C C . SER A 1 425 ? 27.784 -9.983 -30.931 1.00 61.22 425 SER A C 1
ATOM 3428 O O . SER A 1 425 ? 27.407 -10.204 -32.081 1.00 61.22 425 SER A O 1
ATOM 3430 N N . ASP A 1 426 ? 27.029 -10.198 -29.847 1.00 59.59 426 ASP A N 1
ATOM 3431 C CA . ASP A 1 426 ? 25.630 -10.656 -29.887 1.00 59.59 426 ASP A CA 1
ATOM 3432 C C . ASP A 1 426 ? 24.638 -9.548 -30.302 1.00 59.59 426 ASP A C 1
ATOM 3434 O O . ASP A 1 426 ? 23.468 -9.807 -30.558 1.00 59.59 426 ASP A O 1
ATOM 3438 N N . LEU A 1 427 ? 25.101 -8.308 -30.485 1.00 58.09 427 LEU A N 1
ATOM 3439 C CA . LEU A 1 427 ? 24.289 -7.190 -30.970 1.00 58.09 427 LEU A CA 1
ATOM 3440 C C . LEU A 1 427 ? 24.026 -7.296 -32.487 1.00 58.09 427 LEU A C 1
ATOM 3442 O O . LEU A 1 427 ? 24.520 -6.490 -33.274 1.00 58.09 427 LEU A O 1
ATOM 3446 N N . SER A 1 428 ? 23.261 -8.293 -32.928 1.00 65.31 428 SER A N 1
ATOM 3447 C CA . SER A 1 428 ? 22.848 -8.437 -34.330 1.00 65.31 428 SER A CA 1
ATOM 3448 C C . SER A 1 428 ? 21.383 -8.847 -34.458 1.00 65.31 428 SER A C 1
ATOM 3450 O O . SER A 1 428 ? 20.814 -9.426 -33.538 1.00 65.31 428 SER A O 1
ATOM 3452 N N . GLU A 1 429 ? 20.772 -8.576 -35.618 1.00 60.16 429 GLU A N 1
ATOM 3453 C CA . GLU A 1 429 ? 19.389 -8.998 -35.911 1.00 60.16 429 GLU A CA 1
ATOM 3454 C C . GLU A 1 429 ? 19.220 -10.535 -35.891 1.00 60.16 429 GLU A C 1
ATOM 3456 O O . GLU A 1 429 ? 18.101 -11.013 -35.733 1.00 60.16 429 GLU A O 1
ATOM 3461 N N . GLU A 1 430 ? 20.306 -11.309 -36.035 1.00 61.00 430 GLU A N 1
ATOM 3462 C CA . GLU A 1 430 ? 20.280 -12.781 -36.090 1.00 61.00 430 GLU A CA 1
ATOM 3463 C C . GLU A 1 430 ? 20.696 -13.466 -34.770 1.00 61.00 430 GLU A C 1
ATOM 3465 O O . GLU A 1 430 ? 20.711 -14.697 -34.716 1.00 61.00 430 GLU A O 1
ATOM 3470 N N . SER A 1 431 ? 21.026 -12.708 -33.714 1.00 71.00 431 SER A N 1
ATOM 3471 C CA . SER A 1 431 ? 21.404 -13.274 -32.407 1.00 71.00 431 SER A CA 1
ATOM 3472 C C . SER A 1 431 ? 20.200 -13.842 -31.648 1.00 71.00 431 SER A C 1
ATOM 3474 O O . SER A 1 431 ? 19.082 -13.330 -31.752 1.00 71.00 431 SER A O 1
ATOM 3476 N N . ASP A 1 432 ? 20.448 -14.898 -30.871 1.00 69.81 432 ASP A N 1
ATOM 3477 C CA . ASP A 1 432 ? 19.487 -15.485 -29.938 1.00 69.81 432 ASP A CA 1
ATOM 3478 C C . ASP A 1 432 ? 19.466 -14.789 -28.559 1.00 69.81 432 ASP A C 1
ATOM 3480 O O . ASP A 1 432 ? 18.542 -15.029 -27.788 1.00 69.81 432 ASP A O 1
ATOM 3484 N N . ASP A 1 433 ? 20.434 -13.909 -28.258 1.00 79.50 433 ASP A N 1
ATOM 3485 C CA . ASP A 1 433 ? 20.643 -13.183 -26.985 1.00 79.50 433 ASP A CA 1
ATOM 3486 C C . ASP A 1 433 ? 20.815 -14.032 -25.720 1.00 79.50 433 ASP A C 1
ATOM 3488 O O . ASP A 1 433 ? 21.036 -13.490 -24.628 1.00 79.50 433 ASP A O 1
ATOM 3492 N N . ILE A 1 434 ? 20.720 -15.356 -25.830 1.00 81.31 434 ILE A N 1
ATOM 3493 C CA . ILE A 1 434 ? 20.690 -16.265 -24.680 1.00 81.31 434 ILE A CA 1
ATOM 3494 C C . ILE A 1 434 ? 22.027 -16.190 -23.942 1.00 81.31 434 ILE A C 1
ATOM 3496 O O . ILE A 1 434 ? 22.063 -16.009 -22.724 1.00 81.31 434 ILE A O 1
ATOM 3500 N N . SER A 1 435 ? 23.131 -16.219 -24.695 1.00 77.50 435 SER A N 1
ATOM 3501 C CA . SER A 1 435 ? 24.488 -16.237 -24.141 1.00 77.50 435 SER A CA 1
ATOM 3502 C C . SER A 1 435 ? 24.792 -15.007 -23.276 1.00 77.50 435 SER A C 1
ATOM 3504 O O . SER A 1 435 ? 25.448 -15.105 -22.233 1.00 77.50 435 SER A O 1
ATOM 3506 N N . HIS A 1 436 ? 24.317 -13.830 -23.694 1.00 82.44 436 HIS A N 1
ATOM 3507 C CA . HIS A 1 436 ? 24.474 -12.600 -22.930 1.00 82.44 436 HIS A CA 1
ATOM 3508 C C . HIS A 1 436 ? 23.508 -12.562 -21.738 1.00 82.44 436 HIS A C 1
ATOM 3510 O O . HIS A 1 436 ? 23.909 -12.152 -20.646 1.00 82.44 436 HIS A O 1
ATOM 3516 N N . CYS A 1 437 ? 22.267 -13.028 -21.906 1.00 83.19 437 CYS A N 1
ATOM 3517 C CA . CYS A 1 437 ? 21.282 -13.104 -20.826 1.00 83.19 437 CYS A CA 1
ATOM 3518 C C . CYS A 1 437 ? 21.768 -13.973 -19.659 1.00 83.19 437 CYS A C 1
ATOM 3520 O O . CYS A 1 437 ? 21.736 -13.522 -18.514 1.00 83.19 437 CYS A O 1
ATOM 3522 N N . GLU A 1 438 ? 22.313 -15.155 -19.940 1.00 84.56 438 GLU A N 1
ATOM 3523 C CA . GLU A 1 438 ? 22.888 -16.052 -18.930 1.00 84.56 438 GLU A CA 1
ATOM 3524 C C . GLU A 1 438 ? 24.060 -15.416 -18.181 1.00 84.56 438 GLU A C 1
ATOM 3526 O O . GLU A 1 438 ? 24.119 -15.451 -16.949 1.00 84.56 438 GLU A O 1
ATOM 3531 N N . LYS A 1 439 ? 24.994 -14.796 -18.913 1.00 85.06 439 LYS A N 1
ATOM 3532 C CA . LYS A 1 439 ? 26.130 -14.087 -18.305 1.00 85.06 439 LYS A CA 1
ATOM 3533 C C . LYS A 1 439 ? 25.646 -12.960 -17.403 1.00 85.06 439 LYS A C 1
ATOM 3535 O O . LYS A 1 439 ? 26.170 -12.795 -16.310 1.00 85.06 439 LYS A O 1
ATOM 3540 N N . LEU A 1 440 ? 24.653 -12.198 -17.853 1.00 86.50 440 LEU A N 1
ATOM 3541 C CA . LEU A 1 440 ? 24.090 -11.076 -17.112 1.00 86.50 440 LEU A CA 1
ATOM 3542 C C . LEU A 1 440 ? 23.380 -11.522 -15.829 1.00 86.50 440 LEU A C 1
ATOM 3544 O O . LEU A 1 440 ? 23.462 -10.829 -14.819 1.00 86.50 440 LEU A O 1
ATOM 3548 N N . GLN A 1 441 ? 22.670 -12.652 -15.863 1.00 82.88 441 GLN A N 1
ATOM 3549 C CA . GLN A 1 441 ? 21.942 -13.172 -14.704 1.00 82.88 441 GLN A CA 1
ATOM 3550 C C . GLN A 1 441 ? 22.863 -13.689 -13.599 1.00 82.88 441 GLN A C 1
ATOM 3552 O O . GLN A 1 441 ? 22.539 -13.528 -12.426 1.00 82.88 441 GLN A O 1
ATOM 3557 N N . ASN A 1 442 ? 24.010 -14.254 -13.971 1.00 84.25 442 ASN A N 1
ATOM 3558 C CA . ASN A 1 442 ? 24.954 -14.868 -13.037 1.00 84.25 442 ASN A CA 1
ATOM 3559 C C . ASN A 1 442 ? 26.076 -13.924 -12.572 1.00 84.25 442 ASN A C 1
ATOM 3561 O O . ASN A 1 442 ? 26.951 -14.341 -11.812 1.00 84.25 442 ASN A O 1
ATOM 3565 N N . LEU A 1 443 ? 26.105 -12.677 -13.053 1.00 88.69 443 LEU A N 1
ATOM 3566 C CA . LEU A 1 443 ? 27.185 -11.746 -12.747 1.00 88.69 443 LEU A CA 1
ATOM 3567 C C . LEU A 1 443 ? 26.869 -10.908 -11.506 1.00 88.69 443 LEU A C 1
ATOM 3569 O O . LEU A 1 443 ? 26.054 -9.983 -11.545 1.00 88.69 443 LEU A O 1
ATOM 3573 N N . GLU A 1 444 ? 27.590 -11.204 -10.428 1.00 91.69 444 GLU A N 1
ATOM 3574 C CA . GLU A 1 444 ? 27.596 -10.392 -9.213 1.00 91.69 444 GLU A CA 1
ATOM 3575 C C . GLU A 1 444 ? 28.029 -8.939 -9.498 1.00 91.69 444 GLU A C 1
ATOM 3577 O O . GLU A 1 444 ? 28.760 -8.679 -10.464 1.00 91.69 444 GLU A O 1
ATOM 3582 N N . PRO A 1 445 ? 27.603 -7.968 -8.671 1.00 92.94 445 PRO A N 1
ATOM 3583 C CA . PRO A 1 445 ? 28.073 -6.591 -8.759 1.00 92.94 445 PRO A CA 1
ATOM 3584 C C . PRO A 1 445 ? 29.601 -6.492 -8.768 1.00 92.94 445 PRO A C 1
ATOM 3586 O O . PRO A 1 445 ? 30.294 -7.126 -7.969 1.00 92.94 445 PRO A O 1
ATOM 3589 N N . HIS A 1 446 ? 30.138 -5.629 -9.633 1.00 91.62 446 HIS A N 1
ATOM 3590 C CA . HIS A 1 446 ? 31.553 -5.271 -9.581 1.00 91.62 446 HIS A CA 1
ATOM 3591 C C . HIS A 1 446 ? 31.847 -4.549 -8.258 1.00 91.62 446 HIS A C 1
ATOM 3593 O O . HIS A 1 446 ? 31.059 -3.683 -7.855 1.00 91.62 446 HIS A O 1
ATOM 3599 N N . PRO A 1 447 ? 32.970 -4.859 -7.585 1.00 86.81 447 PRO A N 1
ATOM 3600 C CA . PRO A 1 447 ? 33.289 -4.279 -6.288 1.00 86.81 447 PRO A CA 1
ATOM 3601 C C . PRO A 1 447 ? 33.561 -2.766 -6.389 1.00 86.81 447 PRO A C 1
ATOM 3603 O O . PRO A 1 447 ? 33.980 -2.274 -7.445 1.00 86.81 447 PRO A O 1
ATOM 3606 N N . PRO A 1 448 ? 33.381 -2.009 -5.290 1.00 82.19 448 PRO A N 1
ATOM 3607 C CA . PRO A 1 448 ? 33.749 -0.597 -5.238 1.00 82.19 448 PRO A CA 1
ATOM 3608 C C . PRO A 1 448 ? 35.201 -0.383 -5.709 1.00 82.19 448 PRO A C 1
ATOM 3610 O O . PRO A 1 448 ? 36.077 -1.171 -5.344 1.00 82.19 448 PRO A O 1
ATOM 3613 N N . PRO A 1 449 ? 35.490 0.659 -6.511 1.00 82.94 449 PRO A N 1
ATOM 3614 C CA . PRO A 1 449 ? 34.683 1.859 -6.741 1.00 82.94 449 PRO A CA 1
ATOM 3615 C C . PRO A 1 449 ? 33.755 1.801 -7.972 1.00 82.94 449 PRO A C 1
ATOM 3617 O O . PRO A 1 449 ? 33.371 2.860 -8.462 1.00 82.94 449 PRO A O 1
ATOM 3620 N N . ALA A 1 450 ? 33.416 0.619 -8.507 1.00 87.38 450 ALA A N 1
ATOM 3621 C CA . ALA A 1 450 ? 32.585 0.495 -9.712 1.00 87.38 450 ALA A CA 1
ATOM 3622 C C . ALA A 1 450 ? 31.206 1.177 -9.541 1.00 87.38 450 ALA A C 1
ATOM 3624 O O . ALA A 1 450 ? 30.383 0.703 -8.751 1.00 87.38 450 ALA A O 1
ATOM 3625 N N . PRO A 1 451 ? 30.923 2.285 -10.255 1.00 90.50 451 PRO A N 1
ATOM 3626 C CA . PRO A 1 451 ? 29.700 3.043 -10.037 1.00 90.50 451 PRO A CA 1
ATOM 3627 C C . PRO A 1 451 ? 28.525 2.457 -10.828 1.00 90.50 451 PRO A C 1
ATOM 3629 O O . PRO A 1 451 ? 28.699 1.738 -11.820 1.00 90.50 451 PRO A O 1
ATOM 3632 N N . LEU A 1 452 ? 27.311 2.804 -10.402 1.00 94.00 452 LEU A N 1
ATOM 3633 C CA . LEU A 1 452 ? 26.088 2.534 -11.149 1.00 94.00 452 LEU A CA 1
ATOM 3634 C C . LEU A 1 452 ? 26.059 3.397 -12.418 1.00 94.00 452 LEU A C 1
ATOM 3636 O O . LEU A 1 452 ? 26.354 4.589 -12.362 1.00 94.00 452 LEU A O 1
ATOM 3640 N N . LEU A 1 453 ? 25.718 2.811 -13.564 1.00 95.12 453 LEU A N 1
ATOM 3641 C CA . LEU A 1 453 ? 25.579 3.542 -14.833 1.00 95.12 453 LEU A CA 1
ATOM 3642 C C . LEU A 1 453 ? 24.169 3.478 -15.412 1.00 95.12 453 LEU A C 1
ATOM 3644 O O . LEU A 1 453 ? 23.775 4.384 -16.147 1.00 95.12 453 LEU A O 1
ATOM 3648 N N . LEU A 1 454 ? 23.451 2.397 -15.121 1.00 96.25 454 LEU A N 1
ATOM 3649 C CA . LEU A 1 454 ? 22.153 2.108 -15.704 1.00 96.25 454 LEU A CA 1
ATOM 3650 C C . LEU A 1 454 ? 21.154 1.735 -14.618 1.00 96.25 454 LEU A C 1
ATOM 3652 O O . LEU A 1 454 ? 21.468 0.926 -13.747 1.00 96.25 454 LEU A O 1
ATOM 3656 N N . VAL A 1 455 ? 19.945 2.266 -14.735 1.00 98.12 455 VAL A N 1
ATOM 3657 C CA . VAL A 1 455 ? 18.758 1.751 -14.046 1.00 98.12 455 VAL A CA 1
ATOM 3658 C C . VAL A 1 455 ? 17.798 1.276 -15.126 1.00 98.12 455 VAL A C 1
ATOM 3660 O O . VAL A 1 455 ? 17.506 2.026 -16.057 1.00 98.12 455 VAL A O 1
ATOM 3663 N N . VAL A 1 456 ? 17.325 0.038 -15.038 1.00 98.12 456 VAL A N 1
ATOM 3664 C CA . VAL A 1 456 ? 16.403 -0.549 -16.012 1.00 98.12 456 VAL A CA 1
ATOM 3665 C C . VAL A 1 456 ? 15.137 -1.003 -15.299 1.00 98.12 456 VAL A C 1
ATOM 3667 O O . VAL A 1 456 ? 15.188 -1.832 -14.394 1.00 98.12 456 VAL A O 1
ATOM 3670 N N . ILE A 1 457 ? 13.999 -0.480 -15.746 1.00 97.94 457 ILE A N 1
ATOM 3671 C CA . ILE A 1 457 ? 12.660 -0.911 -15.346 1.00 97.94 457 ILE A CA 1
ATOM 3672 C C . ILE A 1 457 ? 12.096 -1.735 -16.511 1.00 97.94 457 ILE A C 1
ATOM 3674 O O . ILE A 1 457 ? 11.759 -1.151 -17.545 1.00 97.94 457 ILE A O 1
ATOM 3678 N N . PRO A 1 458 ? 12.038 -3.076 -16.426 1.00 96.12 458 PRO A N 1
ATOM 3679 C CA . PRO A 1 458 ? 11.483 -3.900 -17.496 1.00 96.12 458 PRO A CA 1
ATOM 3680 C C . PRO A 1 458 ? 9.988 -3.624 -17.712 1.00 96.12 458 PRO A C 1
ATOM 3682 O O . PRO A 1 458 ? 9.276 -3.253 -16.780 1.00 96.12 458 PRO A O 1
ATOM 3685 N N . HIS A 1 459 ? 9.495 -3.843 -18.936 1.00 94.19 459 HIS A N 1
ATOM 3686 C CA . HIS A 1 459 ? 8.061 -3.728 -19.200 1.00 94.19 459 HIS A CA 1
ATOM 3687 C C . HIS A 1 459 ? 7.287 -4.859 -18.518 1.00 94.19 459 HIS A C 1
ATOM 3689 O O . HIS A 1 459 ? 7.756 -5.996 -18.446 1.00 94.19 459 HIS A O 1
ATOM 3695 N N . ILE A 1 460 ? 6.071 -4.549 -18.077 1.00 90.19 460 ILE A N 1
ATOM 3696 C CA . ILE A 1 460 ? 5.103 -5.553 -17.642 1.00 90.19 460 ILE A CA 1
ATOM 3697 C C . ILE A 1 460 ? 4.265 -5.961 -18.862 1.00 90.19 460 ILE A C 1
ATOM 3699 O O . ILE A 1 460 ? 3.795 -5.073 -19.581 1.00 90.19 460 ILE A O 1
ATOM 3703 N N . PRO A 1 461 ? 4.069 -7.267 -19.128 1.00 85.62 461 PRO A N 1
ATOM 3704 C CA . PRO A 1 461 ? 3.190 -7.709 -20.203 1.00 85.62 461 PRO A CA 1
ATOM 3705 C C . PRO A 1 461 ? 1.766 -7.170 -20.026 1.00 85.62 461 PRO A C 1
ATOM 3707 O O . PRO A 1 461 ? 1.219 -7.187 -18.921 1.00 85.62 461 PRO A O 1
ATOM 3710 N N . SER A 1 462 ? 1.138 -6.747 -21.123 1.00 79.44 462 SER A N 1
ATOM 3711 C CA . SER A 1 462 ? -0.209 -6.149 -21.126 1.00 79.44 462 SER A CA 1
ATOM 3712 C C . SER A 1 462 ? -1.292 -7.039 -20.505 1.00 79.44 462 SER A C 1
ATOM 3714 O O . SER A 1 462 ? -2.297 -6.534 -20.017 1.00 79.44 462 SER A O 1
ATOM 3716 N N . THR A 1 463 ? -1.077 -8.355 -20.466 1.00 73.50 463 THR A N 1
ATOM 3717 C CA . THR A 1 463 ? -1.988 -9.343 -19.870 1.00 73.50 463 THR A CA 1
ATOM 3718 C C . THR A 1 463 ? -1.976 -9.368 -18.340 1.00 73.50 463 THR A C 1
ATOM 3720 O O . THR A 1 463 ? -2.802 -10.057 -17.746 1.00 73.50 463 THR A O 1
ATOM 3723 N N . VAL A 1 464 ? -1.016 -8.700 -17.696 1.00 77.94 464 VAL A N 1
ATOM 3724 C CA . VAL A 1 464 ? -0.803 -8.772 -16.239 1.00 77.94 464 VAL A CA 1
ATOM 3725 C C . VAL A 1 464 ? -1.405 -7.571 -15.508 1.00 77.94 464 VAL A C 1
ATOM 3727 O O . VAL A 1 464 ? -1.845 -7.715 -14.372 1.00 77.94 464 VAL A O 1
ATOM 3730 N N . ILE A 1 465 ? -1.434 -6.398 -16.143 1.00 78.44 465 ILE A N 1
ATOM 3731 C CA . ILE A 1 465 ? -1.845 -5.138 -15.514 1.00 78.44 465 ILE A CA 1
ATOM 3732 C C . ILE A 1 465 ? -3.346 -4.872 -15.697 1.00 78.44 465 ILE A C 1
ATOM 3734 O O . ILE A 1 465 ? -3.872 -4.961 -16.807 1.00 78.44 465 ILE A O 1
ATOM 3738 N N . LEU A 1 466 ? -4.042 -4.524 -14.612 1.00 80.12 466 LEU A N 1
ATOM 3739 C CA . LEU A 1 466 ? -5.467 -4.169 -14.638 1.00 80.12 466 LEU A CA 1
ATOM 3740 C C . LEU A 1 466 ? -5.678 -2.660 -14.820 1.00 80.12 466 LEU A C 1
ATOM 3742 O O . LEU A 1 466 ? -4.830 -1.851 -14.442 1.00 80.12 466 LEU A O 1
ATOM 3746 N N . GLU A 1 467 ? -6.846 -2.258 -15.337 1.00 80.19 467 GLU A N 1
ATOM 3747 C CA . GLU A 1 467 ? -7.182 -0.836 -15.535 1.00 80.19 467 GLU A CA 1
ATOM 3748 C C . GLU A 1 467 ? -7.109 -0.029 -14.228 1.00 80.19 467 GLU A C 1
ATOM 3750 O O . GLU A 1 467 ? -6.566 1.077 -14.213 1.00 80.19 467 GLU A O 1
ATOM 3755 N N . SER A 1 468 ? -7.564 -0.611 -13.113 1.00 76.50 468 SER A N 1
ATOM 3756 C CA . SER A 1 468 ? -7.492 0.000 -11.778 1.00 76.50 468 SER A CA 1
ATOM 3757 C C . SER A 1 468 ? -6.059 0.287 -11.313 1.00 76.50 468 SER A C 1
ATOM 3759 O O . SER A 1 468 ? -5.843 1.205 -10.526 1.00 76.50 468 SER A O 1
ATOM 3761 N N . GLN A 1 469 ? -5.077 -0.456 -11.824 1.00 80.94 469 GLN A N 1
ATOM 3762 C CA . GLN A 1 469 ? -3.683 -0.419 -11.381 1.00 80.94 469 GLN A CA 1
ATOM 3763 C C . GLN A 1 469 ? -2.812 0.550 -12.195 1.00 80.94 469 GLN A C 1
ATOM 3765 O O . GLN A 1 469 ? -1.712 0.908 -11.772 1.00 80.94 469 GLN A O 1
ATOM 3770 N N . LEU A 1 470 ? -3.290 1.024 -13.351 1.00 82.50 470 LEU A N 1
ATOM 3771 C CA . LEU A 1 470 ? -2.501 1.846 -14.280 1.00 82.50 470 LEU A CA 1
ATOM 3772 C C . LEU A 1 470 ? -2.023 3.167 -13.669 1.00 82.50 470 LEU A C 1
ATOM 3774 O O . LEU A 1 470 ? -0.890 3.588 -13.906 1.00 82.50 470 LEU A O 1
ATOM 3778 N N . SER A 1 471 ? -2.881 3.830 -12.892 1.00 79.25 471 SER A N 1
ATOM 3779 C CA . SER A 1 471 ? -2.551 5.119 -12.271 1.00 79.25 471 SER A CA 1
ATOM 3780 C C . SER A 1 471 ? -1.447 4.972 -11.226 1.00 79.25 471 SER A C 1
ATOM 3782 O O . SER A 1 471 ? -0.496 5.754 -11.212 1.00 79.25 471 SER A O 1
ATOM 3784 N N . GLU A 1 472 ? -1.545 3.946 -10.383 1.00 81.44 472 GLU A N 1
ATOM 3785 C CA . GLU A 1 472 ? -0.557 3.662 -9.344 1.00 81.44 472 GLU A CA 1
ATOM 3786 C C . GLU A 1 472 ? 0.763 3.161 -9.952 1.00 81.44 472 GLU A C 1
ATOM 3788 O O . GLU A 1 472 ? 1.842 3.570 -9.518 1.00 81.44 472 GLU A O 1
ATOM 3793 N N . TYR A 1 473 ? 0.701 2.359 -11.021 1.00 88.19 473 TYR A N 1
ATOM 3794 C CA . TYR A 1 473 ? 1.884 1.889 -11.742 1.00 88.19 473 TYR A CA 1
ATOM 3795 C C . TYR A 1 473 ? 2.680 3.056 -12.337 1.00 88.19 473 TYR A C 1
ATOM 3797 O O . TYR A 1 473 ? 3.893 3.154 -12.147 1.00 88.19 473 TYR A O 1
ATOM 3805 N N . ARG A 1 474 ? 1.996 4.003 -12.989 1.00 91.31 474 ARG A N 1
ATOM 3806 C CA . ARG A 1 474 ? 2.623 5.221 -13.528 1.00 91.31 474 ARG A CA 1
ATOM 3807 C C . ARG A 1 474 ? 3.233 6.093 -12.433 1.00 91.31 474 ARG A C 1
ATOM 3809 O O . ARG A 1 474 ? 4.367 6.549 -12.579 1.00 91.31 474 ARG A O 1
ATOM 3816 N N . ALA A 1 475 ? 2.520 6.289 -11.323 1.00 85.44 475 ALA A N 1
ATOM 3817 C CA . ALA A 1 475 ? 3.042 7.025 -10.173 1.00 85.44 475 ALA A CA 1
ATOM 3818 C C . ALA A 1 475 ? 4.298 6.351 -9.589 1.00 85.44 475 ALA A C 1
ATOM 3820 O O . ALA A 1 475 ? 5.264 7.031 -9.238 1.00 85.44 475 ALA A O 1
ATOM 3821 N N . THR A 1 476 ? 4.312 5.017 -9.555 1.00 88.69 476 THR A N 1
ATOM 3822 C CA . THR A 1 476 ? 5.456 4.217 -9.106 1.00 88.69 476 THR A CA 1
ATOM 3823 C C . THR A 1 476 ? 6.654 4.373 -10.035 1.00 88.69 476 THR A C 1
ATOM 3825 O O . THR A 1 476 ? 7.744 4.674 -9.555 1.00 88.69 476 THR A O 1
ATOM 3828 N N . ILE A 1 477 ? 6.465 4.274 -11.355 1.00 93.38 477 ILE A N 1
ATOM 3829 C CA . ILE A 1 477 ? 7.533 4.541 -12.332 1.00 93.38 477 ILE A CA 1
ATOM 3830 C C . ILE A 1 477 ? 8.105 5.944 -12.142 1.00 93.38 477 ILE A C 1
ATOM 3832 O O . ILE A 1 477 ? 9.323 6.115 -12.142 1.00 93.38 477 ILE A O 1
ATOM 3836 N N . LEU A 1 478 ? 7.249 6.951 -11.953 1.00 91.25 478 LEU A N 1
ATOM 3837 C CA . LEU A 1 478 ? 7.701 8.323 -11.746 1.00 91.25 478 LEU A CA 1
ATOM 3838 C C . LEU A 1 478 ? 8.528 8.467 -10.457 1.00 91.25 478 LEU A C 1
ATOM 3840 O O . LEU A 1 478 ? 9.529 9.185 -10.442 1.00 91.25 478 LEU A O 1
ATOM 3844 N N . ARG A 1 479 ? 8.147 7.768 -9.383 1.00 90.69 479 ARG A N 1
ATOM 3845 C CA . ARG A 1 479 ? 8.926 7.702 -8.138 1.00 90.69 479 ARG A CA 1
ATOM 3846 C C . ARG A 1 479 ? 10.287 7.040 -8.364 1.00 90.69 479 ARG A C 1
ATOM 3848 O O . ARG A 1 479 ? 11.298 7.619 -7.972 1.00 90.69 479 ARG A O 1
ATOM 3855 N N . CYS A 1 480 ? 10.326 5.899 -9.051 1.00 93.50 480 CYS A N 1
ATOM 3856 C CA . CYS A 1 480 ? 11.573 5.220 -9.411 1.00 93.50 480 CYS A CA 1
ATOM 3857 C C . CYS A 1 480 ? 12.466 6.106 -10.291 1.00 93.50 480 CYS A C 1
ATOM 3859 O O . CYS A 1 480 ? 13.675 6.153 -10.088 1.00 93.50 480 CYS A O 1
ATOM 3861 N N . ALA A 1 481 ? 11.885 6.868 -11.223 1.00 93.19 481 ALA A N 1
ATOM 3862 C CA . ALA A 1 481 ? 12.630 7.818 -12.042 1.00 93.19 481 ALA A CA 1
ATOM 3863 C C . ALA A 1 481 ? 13.287 8.911 -11.185 1.00 93.19 481 ALA A C 1
ATOM 3865 O O . ALA A 1 481 ? 14.469 9.186 -11.359 1.00 93.19 481 ALA A O 1
ATOM 3866 N N . LYS A 1 482 ? 12.569 9.487 -10.211 1.00 93.06 482 LYS A N 1
ATOM 3867 C CA . LYS A 1 482 ? 13.143 10.470 -9.273 1.00 93.06 482 LYS A CA 1
ATOM 3868 C C . LYS A 1 482 ? 14.286 9.879 -8.441 1.00 93.06 482 LYS A C 1
ATOM 3870 O O . LYS A 1 482 ? 15.334 10.500 -8.332 1.00 93.06 482 LYS A O 1
ATOM 3875 N N . GLN A 1 483 ? 14.133 8.656 -7.935 1.00 93.00 483 GLN A N 1
ATOM 3876 C CA . GLN A 1 483 ? 15.202 7.957 -7.205 1.00 93.00 483 GLN A CA 1
ATOM 3877 C C . GLN A 1 483 ? 16.414 7.655 -8.099 1.00 93.00 483 GLN A C 1
ATOM 3879 O O . GLN A 1 483 ? 17.561 7.796 -7.675 1.00 93.00 483 GLN A O 1
ATOM 3884 N N . ALA A 1 484 ? 16.185 7.293 -9.363 1.00 95.06 484 ALA A N 1
ATOM 3885 C CA . ALA A 1 484 ? 17.258 7.057 -10.323 1.00 95.06 484 ALA A CA 1
ATOM 3886 C C . ALA A 1 484 ? 18.089 8.322 -10.591 1.00 95.06 484 ALA A C 1
ATOM 3888 O O . ALA A 1 484 ? 19.288 8.204 -10.848 1.00 95.06 484 ALA A O 1
ATOM 3889 N N . VAL A 1 485 ? 17.503 9.526 -10.486 1.00 94.06 485 VAL A N 1
ATOM 3890 C CA . VAL A 1 485 ? 18.271 10.784 -10.546 1.00 94.06 485 VAL A CA 1
ATOM 3891 C C . VAL A 1 485 ? 19.318 10.819 -9.438 1.00 94.06 485 VAL A C 1
ATOM 3893 O O . VAL A 1 485 ? 20.455 11.186 -9.708 1.00 94.06 485 VAL A O 1
ATOM 3896 N N . GLU A 1 486 ? 18.987 10.419 -8.215 1.00 93.25 486 GLU A N 1
ATOM 3897 C CA . GLU A 1 486 ? 19.926 10.450 -7.086 1.00 93.25 486 GLU A CA 1
ATOM 3898 C C . GLU A 1 486 ? 21.033 9.397 -7.230 1.00 93.25 486 GLU A C 1
ATOM 3900 O O . GLU A 1 486 ? 22.199 9.675 -6.945 1.00 93.25 486 GLU A O 1
ATOM 3905 N N . LYS A 1 487 ? 20.681 8.202 -7.725 1.00 93.38 487 LYS A N 1
ATOM 3906 C CA . LYS A 1 487 ? 21.608 7.067 -7.866 1.00 93.38 487 LYS A CA 1
ATOM 3907 C C . LYS A 1 487 ? 22.566 7.204 -9.058 1.00 93.38 487 LYS A C 1
ATOM 3909 O O . LYS A 1 487 ? 23.710 6.750 -8.983 1.00 93.38 487 LYS A O 1
ATOM 3914 N N . LEU A 1 488 ? 22.116 7.776 -10.178 1.00 94.88 488 LEU A N 1
ATOM 3915 C CA . LEU A 1 488 ? 22.889 7.793 -11.423 1.00 94.88 488 LEU A CA 1
ATOM 3916 C C . LEU A 1 488 ? 23.873 8.975 -11.498 1.00 94.88 488 LEU A C 1
ATOM 3918 O O . LEU A 1 488 ? 23.513 10.118 -11.194 1.00 94.88 488 LEU A O 1
ATOM 3922 N N . PRO A 1 489 ? 25.109 8.757 -11.983 1.00 92.38 489 PRO A N 1
ATOM 3923 C CA . PRO A 1 489 ? 26.027 9.843 -12.300 1.00 92.38 489 PRO A CA 1
ATOM 3924 C C . PRO A 1 489 ? 25.538 10.630 -13.531 1.00 92.38 489 PRO A C 1
ATOM 3926 O O . PRO A 1 489 ? 24.686 10.146 -14.286 1.00 92.38 489 PRO A O 1
ATOM 3929 N N . PRO A 1 490 ? 26.097 11.826 -13.798 1.00 91.19 490 PRO A N 1
ATOM 3930 C CA . PRO A 1 490 ? 25.904 12.505 -15.076 1.00 91.19 490 PRO A CA 1
ATOM 3931 C C . PRO A 1 490 ? 26.155 11.560 -16.257 1.00 91.19 490 PRO A C 1
ATOM 3933 O O . PRO A 1 490 ? 27.130 10.803 -16.256 1.00 91.19 490 PRO A O 1
ATOM 3936 N N . TYR A 1 491 ? 25.289 11.615 -17.271 1.00 90.56 491 TYR A N 1
ATOM 3937 C CA . TYR A 1 491 ? 25.290 10.712 -18.430 1.00 90.56 491 TYR A CA 1
ATOM 3938 C C . TYR A 1 491 ? 24.968 9.235 -18.133 1.00 90.56 491 TYR A C 1
ATOM 3940 O O . TYR A 1 491 ? 25.162 8.396 -19.018 1.00 90.56 491 TYR A O 1
ATOM 3948 N N . GLY A 1 492 ? 24.502 8.900 -16.925 1.00 93.81 492 GLY A N 1
ATOM 3949 C CA . GLY A 1 492 ? 23.841 7.623 -16.653 1.00 93.81 492 GLY A CA 1
ATOM 3950 C C . GLY A 1 492 ? 22.481 7.552 -17.349 1.00 93.81 492 GLY A C 1
ATOM 3951 O O . GLY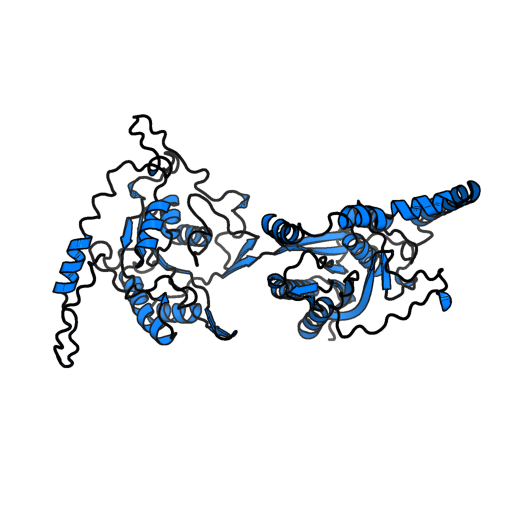 A 1 492 ? 21.827 8.585 -17.530 1.00 93.81 492 GLY A O 1
ATOM 3952 N N . ASP A 1 493 ? 22.069 6.352 -17.757 1.00 96.00 493 ASP A N 1
ATOM 3953 C CA . ASP A 1 493 ? 20.803 6.147 -18.468 1.00 96.00 493 ASP A CA 1
ATOM 3954 C C . ASP A 1 493 ? 19.773 5.437 -17.557 1.00 96.00 493 ASP A C 1
ATOM 3956 O O . ASP A 1 493 ? 20.059 4.405 -16.947 1.00 96.00 493 ASP A O 1
ATOM 3960 N N . LEU A 1 494 ? 18.558 5.983 -17.488 1.00 98.06 494 LEU A N 1
ATOM 3961 C CA . LEU A 1 494 ? 17.354 5.316 -16.994 1.00 98.06 494 LEU A CA 1
ATOM 3962 C C . LEU A 1 494 ? 16.605 4.740 -18.197 1.00 98.06 494 LEU A C 1
ATOM 3964 O O . LEU A 1 494 ? 16.235 5.476 -19.110 1.00 98.06 494 LEU A O 1
ATOM 3968 N N . ILE A 1 495 ? 16.357 3.437 -18.201 1.00 98.19 495 ILE A N 1
ATOM 3969 C CA . ILE A 1 495 ? 15.649 2.747 -19.278 1.00 98.19 495 ILE A CA 1
ATOM 3970 C C . ILE A 1 495 ? 14.322 2.230 -18.734 1.00 98.19 495 ILE A C 1
ATOM 3972 O O . ILE A 1 495 ? 14.313 1.416 -17.815 1.00 98.19 495 ILE A O 1
ATOM 3976 N N . VAL A 1 496 ? 13.205 2.671 -19.314 1.00 98.12 496 VAL A N 1
ATOM 3977 C CA . VAL A 1 496 ? 11.861 2.255 -18.889 1.00 98.12 496 VAL A CA 1
ATOM 3978 C C . VAL A 1 496 ? 11.158 1.518 -20.019 1.00 98.12 496 VAL A C 1
ATOM 3980 O O . VAL A 1 496 ? 10.891 2.091 -21.077 1.00 98.12 496 VAL A O 1
ATOM 3983 N N . GLY A 1 497 ? 10.875 0.240 -19.790 1.00 96.94 497 GLY A N 1
ATOM 3984 C CA . GLY A 1 497 ? 10.063 -0.599 -20.655 1.00 96.94 497 GLY A CA 1
ATOM 3985 C C . GLY A 1 497 ? 8.571 -0.391 -20.393 1.00 96.94 497 GLY A C 1
ATOM 3986 O O . GLY A 1 497 ? 8.141 -0.345 -19.244 1.00 96.94 497 GLY A O 1
ATOM 3987 N N . ALA A 1 498 ? 7.765 -0.325 -21.448 1.00 94.50 498 ALA A N 1
ATOM 3988 C CA . ALA A 1 498 ? 6.311 -0.260 -21.361 1.00 94.50 498 ALA A CA 1
ATOM 3989 C C . ALA A 1 498 ? 5.652 -0.994 -22.532 1.00 94.50 498 ALA A C 1
ATOM 3991 O O . ALA A 1 498 ? 6.129 -0.924 -23.662 1.00 94.50 498 ALA A O 1
ATOM 3992 N N . GLN A 1 499 ? 4.526 -1.654 -22.278 1.00 92.38 499 GLN A N 1
ATOM 3993 C CA . GLN A 1 499 ? 3.667 -2.226 -23.312 1.00 92.38 499 GLN A CA 1
ATOM 3994 C C . GLN A 1 499 ? 2.280 -1.586 -23.209 1.00 92.38 499 GLN A C 1
ATOM 3996 O O . GLN A 1 499 ? 1.773 -1.391 -22.105 1.00 92.38 499 GLN A O 1
ATOM 4001 N N . ASP A 1 500 ? 1.686 -1.216 -24.344 1.00 90.94 500 ASP A N 1
ATOM 4002 C CA . ASP A 1 500 ? 0.339 -0.637 -24.361 1.00 90.94 500 ASP A CA 1
ATOM 4003 C C . ASP A 1 500 ? -0.704 -1.672 -23.911 1.00 90.94 500 ASP A C 1
ATOM 4005 O O . ASP A 1 500 ? -0.510 -2.879 -24.061 1.00 90.94 500 ASP A O 1
ATOM 4009 N N . VAL A 1 501 ? -1.820 -1.205 -23.352 1.00 86.50 501 VAL A N 1
ATOM 4010 C CA . VAL A 1 501 ? -2.824 -2.068 -22.706 1.00 86.50 501 VAL A CA 1
ATOM 4011 C C . VAL A 1 501 ? -4.183 -1.864 -23.369 1.00 86.50 501 VAL A C 1
ATOM 4013 O O . VAL A 1 501 ? -4.521 -0.748 -23.764 1.00 86.50 501 VAL A O 1
ATOM 4016 N N . ARG A 1 502 ? -4.979 -2.929 -23.499 1.00 81.00 502 ARG A N 1
ATOM 4017 C CA . ARG A 1 502 ? -6.399 -2.838 -23.877 1.00 81.00 502 ARG A CA 1
ATOM 4018 C C . ARG A 1 502 ? -7.250 -2.808 -22.611 1.00 81.00 502 ARG A C 1
ATOM 4020 O O . ARG A 1 502 ? -7.113 -3.678 -21.756 1.00 81.00 502 ARG A O 1
ATOM 4027 N N . LEU A 1 503 ? -8.080 -1.780 -22.489 1.00 78.50 503 LEU A N 1
ATOM 4028 C CA . LEU A 1 503 ? -8.996 -1.573 -21.366 1.00 78.50 503 LEU A CA 1
ATOM 4029 C C . LEU A 1 503 ? -10.347 -2.241 -21.633 1.00 78.50 503 LEU A C 1
ATOM 4031 O O . LEU A 1 503 ? -10.516 -2.930 -22.642 1.00 78.50 503 LEU A O 1
ATOM 4035 N N . GLU A 1 504 ? -11.323 -2.013 -20.753 1.00 73.75 504 GLU A N 1
ATOM 4036 C CA . GLU A 1 504 ? -12.708 -2.400 -21.026 1.00 73.75 504 GLU A CA 1
ATOM 4037 C C . GLU A 1 504 ? -13.183 -1.857 -22.387 1.00 73.75 504 GLU A C 1
ATOM 4039 O O . GLU A 1 504 ? -12.780 -0.774 -22.827 1.00 73.75 504 GLU A O 1
ATOM 4044 N N . GLN A 1 505 ? -14.028 -2.639 -23.069 1.00 69.81 505 GLN A N 1
ATOM 4045 C CA . GLN A 1 505 ? -14.515 -2.342 -24.425 1.00 69.81 505 GLN A CA 1
ATOM 4046 C C . GLN A 1 505 ? -13.386 -2.193 -25.469 1.00 69.81 505 GLN A C 1
ATOM 4048 O O . GLN A 1 505 ? -13.521 -1.437 -26.429 1.00 69.81 505 GLN A O 1
ATOM 4053 N N . ASP A 1 506 ? -12.255 -2.879 -25.261 1.00 71.00 506 ASP A N 1
ATOM 4054 C CA . ASP A 1 506 ? -11.084 -2.915 -26.149 1.00 71.00 506 ASP A CA 1
ATOM 4055 C C . ASP A 1 506 ? -10.451 -1.551 -26.468 1.00 71.00 506 ASP A C 1
ATOM 4057 O O . ASP A 1 506 ? -9.707 -1.381 -27.444 1.00 71.00 506 ASP A O 1
ATOM 4061 N N . ARG A 1 507 ? -10.661 -0.552 -25.608 1.00 81.31 507 ARG A N 1
ATOM 4062 C CA . ARG A 1 507 ? -10.046 0.768 -25.771 1.00 81.31 507 ARG A CA 1
ATOM 4063 C C . ARG A 1 507 ? -8.529 0.689 -25.570 1.00 81.31 507 ARG A C 1
ATOM 4065 O O . ARG A 1 507 ? -8.054 0.221 -24.539 1.00 81.31 507 ARG A O 1
ATOM 4072 N N . LEU A 1 508 ? -7.757 1.194 -26.534 1.00 85.38 508 LEU A N 1
ATOM 4073 C CA . LEU A 1 508 ? -6.297 1.270 -26.426 1.00 85.38 508 LEU A CA 1
ATOM 4074 C C . LEU A 1 508 ? -5.879 2.309 -25.375 1.00 85.38 508 LEU A C 1
ATOM 4076 O O . LEU A 1 508 ? -6.232 3.486 -25.477 1.00 85.38 508 LEU A O 1
ATOM 4080 N N . TYR A 1 509 ? -5.070 1.884 -24.411 1.00 87.19 509 TYR A N 1
ATOM 4081 C CA . TYR A 1 509 ? -4.372 2.748 -23.471 1.00 87.19 509 TYR A CA 1
ATOM 4082 C C . TYR A 1 509 ? -2.881 2.812 -23.830 1.00 87.19 509 TYR A C 1
ATOM 4084 O O . TYR A 1 509 ? -2.168 1.820 -23.649 1.00 87.19 509 TYR A O 1
ATOM 4092 N N . PRO A 1 510 ? -2.391 3.963 -24.331 1.00 91.75 510 PRO A N 1
ATOM 4093 C CA . PRO A 1 510 ? -1.015 4.116 -24.795 1.00 91.75 510 PRO A CA 1
ATOM 4094 C C . PRO A 1 510 ? -0.053 4.321 -23.614 1.00 91.75 510 PRO A C 1
ATOM 4096 O O . PRO A 1 510 ? 0.437 5.427 -23.368 1.00 91.75 510 PRO A O 1
ATOM 4099 N N . LEU A 1 511 ? 0.168 3.265 -22.829 1.00 91.25 511 LEU A N 1
ATOM 4100 C CA . LEU A 1 511 ? 0.920 3.302 -21.576 1.00 91.25 511 LEU A CA 1
ATOM 4101 C C . LEU A 1 511 ? 2.344 3.838 -21.769 1.00 91.25 511 LEU A C 1
ATOM 4103 O O . LEU A 1 511 ? 2.790 4.665 -20.973 1.00 91.25 511 LEU A O 1
ATOM 4107 N N . GLY A 1 512 ? 3.031 3.433 -22.842 1.00 90.56 512 GLY A N 1
ATOM 4108 C CA . GLY A 1 512 ? 4.401 3.883 -23.106 1.00 90.56 512 GLY A CA 1
ATOM 4109 C C . GLY A 1 512 ? 4.498 5.396 -23.308 1.00 90.56 512 GLY A C 1
ATOM 4110 O O . GLY A 1 512 ? 5.343 6.056 -22.705 1.00 90.56 512 GLY A O 1
ATOM 4111 N N . ILE A 1 513 ? 3.579 5.971 -24.086 1.00 93.38 513 ILE A N 1
ATOM 4112 C CA . ILE A 1 513 ? 3.532 7.421 -24.328 1.00 93.38 513 ILE A CA 1
ATOM 4113 C C . ILE A 1 513 ? 3.216 8.171 -23.031 1.00 93.38 513 ILE A C 1
ATOM 4115 O O . ILE A 1 513 ? 3.848 9.184 -22.741 1.00 93.38 513 ILE A O 1
ATOM 4119 N N . ARG A 1 514 ? 2.287 7.661 -22.216 1.00 92.19 514 ARG A N 1
ATOM 4120 C CA . ARG A 1 514 ? 1.928 8.285 -20.934 1.00 92.19 514 ARG A CA 1
ATOM 4121 C C . ARG A 1 514 ? 3.089 8.311 -19.944 1.00 92.19 514 ARG A C 1
ATOM 4123 O O . ARG A 1 514 ? 3.329 9.344 -19.331 1.00 92.19 514 ARG A O 1
ATOM 4130 N N . ILE A 1 515 ? 3.836 7.215 -19.828 1.00 94.56 515 ILE A N 1
ATOM 4131 C CA . ILE A 1 515 ? 5.047 7.157 -18.996 1.00 94.56 515 ILE A CA 1
ATOM 4132 C C . ILE A 1 515 ? 6.095 8.158 -19.493 1.00 94.56 515 ILE A C 1
ATOM 4134 O O . ILE A 1 515 ? 6.715 8.863 -18.696 1.00 94.56 515 ILE A O 1
ATOM 4138 N N . MET A 1 516 ? 6.276 8.250 -20.813 1.00 95.06 516 MET A N 1
ATOM 4139 C CA . MET A 1 516 ? 7.191 9.217 -21.415 1.00 95.06 516 MET A CA 1
ATOM 4140 C C . MET A 1 516 ? 6.811 10.660 -21.061 1.00 95.06 516 MET A C 1
ATOM 4142 O O . MET A 1 516 ? 7.686 11.440 -20.679 1.00 95.06 516 MET A O 1
ATOM 4146 N N . GLU A 1 517 ? 5.525 11.009 -21.169 1.00 93.50 517 GLU A N 1
ATOM 4147 C CA . GLU A 1 517 ? 4.991 12.316 -20.764 1.00 93.50 517 GLU A CA 1
ATOM 4148 C C . GLU A 1 517 ? 5.227 12.576 -19.271 1.00 93.50 517 GLU A C 1
ATOM 4150 O O . GLU A 1 517 ? 5.719 13.646 -18.910 1.00 93.50 517 GLU A O 1
ATOM 4155 N N . ASP A 1 518 ? 4.934 11.599 -18.407 1.00 89.00 518 ASP A N 1
ATOM 4156 C CA . ASP A 1 518 ? 5.081 11.737 -16.955 1.00 89.00 518 ASP A CA 1
ATOM 4157 C C . ASP A 1 518 ? 6.518 12.065 -16.561 1.00 89.00 518 ASP A C 1
ATOM 4159 O O . ASP A 1 518 ? 6.748 13.040 -15.843 1.00 89.00 518 ASP A O 1
ATOM 4163 N N . ILE A 1 519 ? 7.488 11.292 -17.056 1.00 91.62 519 ILE A N 1
ATOM 4164 C CA . ILE A 1 519 ? 8.908 11.502 -16.750 1.00 91.62 519 ILE A CA 1
ATOM 4165 C C . ILE A 1 519 ? 9.380 12.839 -17.329 1.00 91.62 519 ILE A C 1
ATOM 4167 O O . ILE A 1 519 ? 9.996 13.627 -16.617 1.00 91.62 519 ILE A O 1
ATOM 4171 N N . THR A 1 520 ? 9.045 13.136 -18.588 1.00 91.69 520 THR A N 1
ATOM 4172 C CA . THR A 1 520 ? 9.493 14.371 -19.258 1.00 91.69 520 THR A CA 1
ATOM 4173 C C . THR A 1 520 ? 8.973 15.630 -18.561 1.00 91.69 520 THR A C 1
ATOM 4175 O O . THR A 1 520 ? 9.695 16.621 -18.467 1.00 91.69 520 THR A O 1
ATOM 4178 N N . ASN A 1 521 ? 7.739 15.597 -18.053 1.00 89.81 521 ASN A N 1
ATOM 4179 C CA . ASN A 1 521 ? 7.112 16.750 -17.408 1.00 89.81 521 ASN A CA 1
ATOM 4180 C C . ASN A 1 521 ? 7.517 16.921 -15.937 1.00 89.81 521 ASN A C 1
ATOM 4182 O O . ASN A 1 521 ? 7.470 18.038 -15.429 1.00 89.81 521 ASN A O 1
ATOM 4186 N N . ASN A 1 522 ? 7.887 15.837 -15.246 1.00 91.44 522 ASN A N 1
ATOM 4187 C CA . ASN A 1 522 ? 8.067 15.844 -13.789 1.00 91.44 522 ASN A CA 1
ATOM 4188 C C . ASN A 1 522 ? 9.501 15.540 -13.319 1.00 91.44 522 ASN A C 1
ATOM 4190 O O . ASN A 1 522 ? 9.750 15.619 -12.115 1.00 91.44 522 ASN A O 1
ATOM 4194 N N . VAL A 1 523 ? 10.423 15.178 -14.220 1.00 91.94 523 VAL A N 1
ATOM 4195 C CA . VAL A 1 523 ? 11.832 14.868 -13.905 1.00 91.94 523 VAL A CA 1
ATOM 4196 C C . VAL A 1 523 ? 12.763 15.554 -14.924 1.00 91.94 523 VAL A C 1
ATOM 4198 O O . VAL A 1 523 ? 13.257 14.910 -15.855 1.00 91.94 523 VAL A O 1
ATOM 4201 N N . PRO A 1 524 ? 12.976 16.881 -14.814 1.00 91.69 524 PRO A N 1
ATOM 4202 C CA . PRO A 1 524 ? 13.699 17.679 -15.815 1.00 91.69 524 PRO A CA 1
ATOM 4203 C C . PRO A 1 524 ? 15.184 17.308 -15.985 1.00 91.69 524 PRO A C 1
ATOM 4205 O O . PRO A 1 524 ? 15.799 17.653 -17.003 1.00 91.69 524 PRO A O 1
ATOM 4208 N N . GLU A 1 525 ? 15.768 16.608 -15.013 1.00 94.50 525 GLU A N 1
ATOM 4209 C CA . GLU A 1 525 ? 17.136 16.087 -15.037 1.00 94.50 525 GLU A CA 1
ATOM 4210 C C . GLU A 1 525 ? 17.315 15.014 -16.114 1.00 94.50 525 GLU A C 1
ATOM 4212 O O . GLU A 1 525 ? 18.416 14.844 -16.645 1.00 94.50 525 GLU A O 1
ATOM 4217 N N . PHE A 1 526 ? 16.238 14.317 -16.478 1.00 93.94 526 PHE A N 1
ATOM 4218 C CA . PHE A 1 526 ? 16.240 13.324 -17.539 1.00 93.94 526 PHE A CA 1
ATOM 4219 C C . PHE A 1 526 ? 15.832 13.926 -18.883 1.00 93.94 526 PHE A C 1
ATOM 4221 O O . PHE A 1 526 ? 14.905 14.726 -19.009 1.00 93.94 526 PHE A O 1
ATOM 4228 N N . ARG A 1 527 ? 16.523 13.510 -19.946 1.00 93.31 527 ARG A N 1
ATOM 4229 C CA . ARG A 1 527 ? 16.119 13.791 -21.328 1.00 93.31 527 ARG A CA 1
ATOM 4230 C C . ARG A 1 527 ? 15.990 12.491 -22.094 1.00 93.31 527 ARG A C 1
ATOM 4232 O O . ARG A 1 527 ? 16.923 11.692 -22.084 1.00 93.31 527 ARG A O 1
ATOM 4239 N N . LEU A 1 528 ? 14.875 12.316 -22.800 1.00 91.69 528 LEU A N 1
ATOM 4240 C CA . LEU A 1 528 ? 14.723 11.199 -23.723 1.00 91.69 528 LEU A CA 1
ATOM 4241 C C . LEU A 1 528 ? 15.834 11.267 -24.781 1.00 91.69 528 LEU A C 1
ATOM 4243 O O . LEU A 1 528 ? 15.980 12.267 -25.489 1.00 91.69 528 LEU A O 1
ATOM 4247 N N . LYS A 1 529 ? 16.640 10.214 -24.827 1.00 90.12 529 LYS A N 1
ATOM 4248 C CA . LYS A 1 529 ? 17.805 10.041 -25.693 1.00 90.12 529 LYS A CA 1
ATOM 4249 C C . LYS A 1 529 ? 17.451 9.150 -26.878 1.00 90.12 529 LYS A C 1
ATOM 4251 O O . LYS A 1 529 ? 17.723 9.522 -28.013 1.00 90.12 529 LYS A O 1
ATOM 4256 N N . GLU A 1 530 ? 16.835 8.000 -26.608 1.00 90.44 530 GLU A N 1
ATOM 4257 C CA . GLU A 1 530 ? 16.439 7.002 -27.606 1.00 90.44 530 GLU A CA 1
ATOM 4258 C C . GLU A 1 530 ? 15.093 6.367 -27.218 1.00 90.44 530 GLU A C 1
ATOM 4260 O O . GLU A 1 530 ? 14.765 6.251 -26.037 1.00 90.44 530 GLU A O 1
ATOM 4265 N N . LEU A 1 531 ? 14.318 5.949 -28.218 1.00 91.00 531 LEU A N 1
ATOM 4266 C CA . LEU A 1 531 ? 13.124 5.116 -28.063 1.00 91.00 531 LEU A CA 1
ATOM 4267 C C . LEU A 1 531 ? 13.349 3.872 -28.906 1.00 91.00 531 LEU A C 1
ATOM 4269 O O . LEU A 1 531 ? 13.613 3.998 -30.096 1.00 91.00 531 LEU A O 1
ATOM 4273 N N . ILE A 1 532 ? 13.251 2.695 -28.302 1.00 90.94 532 ILE A N 1
ATOM 4274 C CA . ILE A 1 532 ? 13.433 1.409 -28.979 1.00 90.94 532 ILE A CA 1
ATOM 4275 C C . ILE A 1 532 ? 12.107 0.661 -28.965 1.00 90.94 532 ILE A C 1
ATOM 4277 O O . ILE A 1 532 ? 11.427 0.630 -27.943 1.00 90.94 532 ILE A O 1
ATOM 4281 N N . VAL A 1 533 ? 11.747 0.049 -30.089 1.00 88.69 533 VAL A N 1
ATOM 4282 C CA . VAL A 1 533 ? 10.582 -0.834 -30.195 1.00 88.69 533 VAL A CA 1
ATOM 4283 C C . VAL A 1 533 ? 11.083 -2.267 -30.227 1.00 88.69 533 VAL A C 1
ATOM 4285 O O . VAL A 1 533 ? 11.917 -2.614 -31.059 1.00 88.69 533 VAL A O 1
ATOM 4288 N N . THR A 1 534 ? 10.588 -3.112 -29.336 1.00 88.31 534 THR A N 1
ATOM 4289 C CA . THR A 1 534 ? 10.927 -4.533 -29.310 1.00 88.31 534 THR A CA 1
ATOM 4290 C C . THR A 1 534 ? 9.728 -5.357 -29.748 1.00 88.31 534 THR A C 1
ATOM 4292 O O . THR A 1 534 ? 8.593 -5.041 -29.394 1.00 88.31 534 THR A O 1
ATOM 4295 N N . VAL A 1 535 ? 9.967 -6.410 -30.525 1.00 85.50 535 VAL A N 1
ATOM 4296 C CA . VAL A 1 535 ? 8.942 -7.354 -30.984 1.00 85.50 535 VAL A CA 1
ATOM 4297 C C . VAL A 1 535 ? 9.440 -8.793 -30.846 1.00 85.50 535 VAL A C 1
ATOM 4299 O O . VAL A 1 535 ? 10.635 -9.047 -31.023 1.00 85.50 535 VAL A O 1
ATOM 4302 N N . PRO A 1 536 ? 8.567 -9.754 -30.515 1.00 81.75 536 PRO A N 1
ATOM 4303 C CA . PRO A 1 536 ? 8.917 -11.161 -30.612 1.00 81.75 536 PRO A CA 1
ATOM 4304 C C . PRO A 1 536 ? 9.060 -11.584 -32.083 1.00 81.75 536 PRO A C 1
ATOM 4306 O O . PRO A 1 536 ? 8.434 -11.018 -32.985 1.00 81.75 536 PRO A O 1
ATOM 4309 N N . ASP A 1 537 ? 9.904 -12.581 -32.321 1.00 75.88 537 ASP A N 1
ATOM 4310 C CA . ASP A 1 537 ? 10.138 -13.166 -33.634 1.00 75.88 537 ASP A CA 1
ATOM 4311 C C . ASP A 1 537 ? 8.847 -13.758 -34.209 1.00 75.88 537 ASP A C 1
ATOM 4313 O O . ASP A 1 537 ? 7.950 -14.180 -33.476 1.00 75.88 537 ASP A O 1
ATOM 4317 N N . GLY A 1 538 ? 8.723 -13.717 -35.533 1.00 69.25 538 GLY A N 1
ATOM 4318 C CA . GLY A 1 538 ? 7.483 -14.047 -36.244 1.00 69.25 538 GLY A CA 1
ATOM 4319 C C . GLY A 1 538 ? 6.524 -12.869 -36.470 1.00 69.25 538 GLY A C 1
ATOM 4320 O O . GLY A 1 538 ? 5.654 -12.974 -37.331 1.00 69.25 538 GLY A O 1
ATOM 4321 N N . TYR A 1 539 ? 6.711 -11.731 -35.789 1.00 70.81 539 TYR A N 1
ATOM 4322 C CA . TYR A 1 539 ? 5.957 -10.489 -36.053 1.00 70.81 539 TYR A CA 1
ATOM 4323 C C . TYR A 1 539 ? 6.749 -9.455 -36.865 1.00 70.81 539 TYR A C 1
ATOM 4325 O O . TYR A 1 539 ? 6.181 -8.499 -37.394 1.00 70.81 539 TYR A O 1
ATOM 4333 N N . ALA A 1 540 ? 8.066 -9.635 -36.979 1.00 64.44 540 ALA A N 1
ATOM 4334 C CA . ALA A 1 540 ? 8.905 -8.819 -37.842 1.00 64.44 540 ALA A CA 1
ATOM 4335 C C . ALA A 1 540 ? 8.733 -9.228 -39.314 1.00 64.44 540 ALA A C 1
ATOM 4337 O O . ALA A 1 540 ? 8.573 -10.405 -39.639 1.00 64.44 540 ALA A O 1
ATOM 4338 N N . LYS A 1 541 ? 8.806 -8.254 -40.230 1.00 62.25 541 LYS A N 1
ATOM 4339 C CA . LYS A 1 541 ? 8.783 -8.543 -41.669 1.00 62.25 541 LYS A CA 1
ATOM 4340 C C . LYS A 1 541 ? 10.010 -9.373 -42.050 1.00 62.25 541 LYS A C 1
ATOM 4342 O O . LYS A 1 541 ? 11.135 -8.879 -41.957 1.00 62.25 541 LYS A O 1
ATOM 4347 N N . ASP A 1 542 ? 9.783 -10.576 -42.571 1.00 60.62 542 ASP A N 1
ATOM 4348 C CA . ASP A 1 542 ? 10.840 -11.376 -43.184 1.00 60.62 542 ASP A CA 1
ATOM 4349 C C . ASP A 1 542 ? 11.346 -10.668 -44.451 1.00 60.62 542 ASP A C 1
ATOM 4351 O O . ASP A 1 542 ? 10.677 -10.635 -45.486 1.00 60.62 542 ASP A O 1
ATOM 4355 N N . ARG A 1 543 ? 12.541 -10.071 -44.369 1.00 58.88 543 ARG A N 1
ATOM 4356 C CA . ARG A 1 543 ? 13.174 -9.360 -45.493 1.00 58.88 543 ARG A CA 1
ATOM 4357 C C . ARG A 1 543 ? 13.534 -10.295 -46.655 1.00 58.88 543 ARG A C 1
ATOM 4359 O O . ARG A 1 543 ? 13.826 -9.798 -47.741 1.00 58.88 543 ARG A O 1
ATOM 4366 N N . ARG A 1 544 ? 13.533 -11.617 -46.442 1.00 55.41 544 ARG A N 1
ATOM 4367 C CA . ARG A 1 544 ? 13.822 -12.637 -47.463 1.00 55.41 544 ARG A CA 1
ATOM 4368 C C . ARG A 1 544 ? 12.573 -13.019 -48.265 1.00 55.41 544 ARG A C 1
ATOM 4370 O O . ARG A 1 544 ? 12.717 -13.496 -49.388 1.00 55.41 544 ARG A O 1
ATOM 4377 N N . LYS A 1 545 ? 11.366 -12.762 -47.745 1.00 57.38 545 LYS A N 1
ATOM 4378 C CA . LYS A 1 545 ? 10.111 -12.921 -48.494 1.00 57.38 545 LYS A CA 1
ATOM 4379 C C . LYS A 1 545 ? 9.865 -11.699 -49.383 1.00 57.38 545 LYS A C 1
ATOM 4381 O O . LYS A 1 545 ? 9.619 -10.594 -48.897 1.00 57.38 545 LYS A O 1
ATOM 4386 N N . GLN A 1 546 ? 9.921 -11.894 -50.701 1.00 53.66 546 GLN A N 1
ATOM 4387 C CA . GLN A 1 546 ? 9.382 -10.927 -51.657 1.00 53.66 546 GLN A CA 1
ATOM 4388 C C . GLN A 1 546 ? 7.859 -11.058 -51.654 1.00 53.66 546 GLN A C 1
ATOM 4390 O O . GLN A 1 546 ? 7.336 -12.091 -52.046 1.00 53.66 546 GLN A O 1
ATOM 4395 N N . CYS A 1 547 ? 7.149 -10.027 -51.190 1.00 54.66 547 CYS A N 1
ATOM 4396 C CA . CYS A 1 547 ? 5.699 -9.968 -51.353 1.00 54.66 547 CYS A CA 1
ATOM 4397 C C . CYS A 1 547 ? 5.406 -9.738 -52.838 1.00 54.66 547 CYS A C 1
ATOM 4399 O O . CYS A 1 547 ? 5.679 -8.651 -53.357 1.00 54.66 547 CYS A O 1
ATOM 4401 N N . ASN A 1 548 ? 4.884 -10.750 -53.522 1.00 57.19 548 ASN A N 1
ATOM 4402 C CA . ASN A 1 548 ? 4.423 -10.602 -54.896 1.00 57.19 548 ASN A CA 1
ATOM 4403 C C . ASN A 1 548 ? 3.034 -9.954 -54.882 1.00 57.19 548 ASN A C 1
ATOM 4405 O O . ASN A 1 548 ? 2.208 -10.276 -54.033 1.00 57.19 548 ASN A O 1
ATOM 4409 N N . TRP A 1 549 ? 2.749 -9.063 -55.837 1.00 60.69 549 TRP A N 1
ATOM 4410 C CA . TRP A 1 549 ? 1.422 -8.437 -55.974 1.00 60.69 549 TRP A CA 1
ATOM 4411 C C . TRP A 1 549 ? 0.284 -9.458 -56.124 1.00 60.69 549 TRP A C 1
ATOM 4413 O O . TRP A 1 549 ? -0.856 -9.149 -55.808 1.00 60.69 549 TRP A O 1
ATOM 4423 N N . GLU A 1 550 ? 0.597 -10.669 -56.583 1.00 63.41 550 GLU A N 1
ATOM 4424 C CA . GLU A 1 550 ? -0.351 -11.775 -56.745 1.00 63.41 550 GLU A CA 1
ATOM 4425 C C . GLU A 1 550 ? -0.782 -12.414 -55.409 1.00 63.41 550 GLU A C 1
ATOM 4427 O O . GLU A 1 550 ? -1.837 -13.034 -55.358 1.00 63.41 550 GLU A O 1
ATOM 4432 N N . GLU A 1 551 ? -0.007 -12.244 -54.328 1.00 59.19 551 GLU A N 1
ATOM 4433 C CA . GLU A 1 551 ? -0.329 -12.732 -52.971 1.00 59.19 551 GLU A CA 1
ATOM 4434 C C . GLU A 1 551 ? -1.057 -11.676 -52.118 1.00 59.19 551 GLU A C 1
ATOM 4436 O O . GLU A 1 551 ? -1.437 -11.936 -50.977 1.00 59.19 551 GLU A O 1
ATOM 4441 N N . PHE A 1 552 ? -1.222 -10.461 -52.647 1.00 58.44 552 PHE A N 1
ATOM 4442 C CA . PHE A 1 552 ? -1.902 -9.368 -51.964 1.00 58.44 552 PHE A CA 1
ATOM 4443 C C . PHE A 1 552 ? -3.421 -9.518 -52.114 1.00 58.44 552 PHE A C 1
ATOM 4445 O O . PHE A 1 552 ? -3.982 -9.255 -53.177 1.00 58.44 552 PHE A O 1
ATOM 4452 N N . GLU A 1 553 ? -4.097 -9.910 -51.035 1.00 62.34 553 GLU A N 1
ATOM 4453 C CA . GLU A 1 553 ? -5.554 -9.821 -50.944 1.00 62.34 553 GLU A CA 1
ATOM 4454 C C . GLU A 1 553 ? -5.967 -8.433 -50.443 1.00 62.34 553 GLU A C 1
ATOM 4456 O O . GLU A 1 553 ? -5.652 -8.031 -49.322 1.00 62.34 553 GLU A O 1
ATOM 4461 N N . ASP A 1 554 ? -6.695 -7.696 -51.284 1.00 58.44 554 ASP A N 1
ATOM 4462 C CA . ASP A 1 554 ? -7.267 -6.399 -50.926 1.00 58.4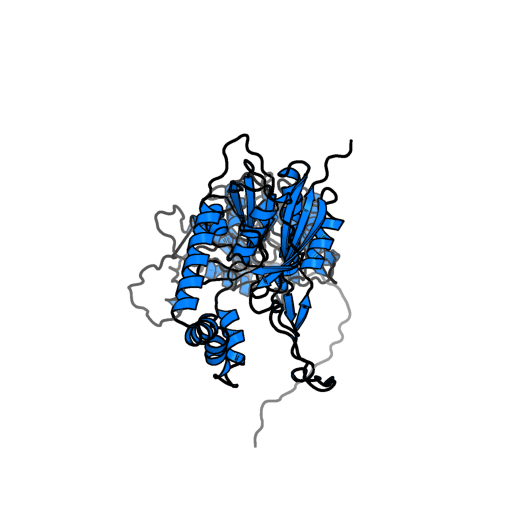4 554 ASP A CA 1
ATOM 4463 C C . ASP A 1 554 ? -8.433 -6.610 -49.946 1.00 58.44 554 ASP A C 1
ATOM 4465 O O . ASP A 1 554 ? -9.542 -7.001 -50.330 1.00 58.44 554 ASP A O 1
ATOM 4469 N N . GLN A 1 555 ? -8.177 -6.403 -48.652 1.00 59.56 555 GLN A N 1
ATOM 4470 C CA . GLN A 1 555 ? -9.219 -6.459 -47.632 1.00 59.56 555 GLN A CA 1
ATOM 4471 C C . GLN A 1 555 ? -10.154 -5.257 -47.798 1.00 59.56 555 GLN A C 1
ATOM 4473 O O . GLN A 1 555 ? -9.786 -4.107 -47.555 1.00 59.56 555 GLN A O 1
ATOM 4478 N N . LYS A 1 556 ? -11.398 -5.523 -48.208 1.00 55.62 556 LYS A N 1
ATOM 4479 C CA . LYS A 1 556 ? -12.432 -4.489 -48.318 1.00 55.62 556 LYS A CA 1
ATOM 4480 C C . LYS A 1 556 ? -12.723 -3.899 -46.938 1.00 55.62 556 LYS A C 1
ATOM 4482 O O . LYS A 1 556 ? -12.909 -4.635 -45.977 1.00 55.62 556 LYS A O 1
ATOM 4487 N N . CYS A 1 557 ? -12.812 -2.571 -46.861 1.00 55.75 557 CYS A N 1
ATOM 4488 C CA . CYS A 1 557 ? -13.216 -1.858 -45.651 1.00 55.75 557 CYS A CA 1
ATOM 4489 C C . CYS A 1 557 ? -14.630 -2.302 -45.229 1.00 55.75 557 CYS A C 1
ATOM 4491 O O . CYS A 1 557 ? -15.623 -1.878 -45.823 1.00 55.75 557 CYS A O 1
ATOM 4493 N N . ALA A 1 558 ? -14.716 -3.187 -44.235 1.00 58.94 558 ALA A N 1
ATOM 4494 C CA . ALA A 1 558 ? -15.972 -3.626 -43.645 1.00 58.94 558 ALA A CA 1
ATOM 4495 C C . ALA A 1 558 ? -16.409 -2.586 -42.603 1.00 58.94 558 ALA A C 1
ATOM 4497 O O . ALA A 1 558 ? -15.900 -2.550 -41.489 1.00 58.94 558 ALA A O 1
ATOM 4498 N N . LEU A 1 559 ? -17.325 -1.694 -42.988 1.00 58.12 559 LEU A N 1
ATOM 4499 C CA . LEU A 1 559 ? -17.899 -0.680 -42.089 1.00 58.12 559 LEU A CA 1
ATOM 4500 C C . LEU A 1 559 ? -18.955 -1.259 -41.125 1.00 58.12 559 LEU A C 1
ATOM 4502 O O . LEU A 1 559 ? -19.369 -0.563 -40.202 1.00 58.12 559 LEU A O 1
ATOM 4506 N N . GLU A 1 560 ? -19.404 -2.500 -41.348 1.00 53.03 560 GLU A N 1
ATOM 4507 C CA . GLU A 1 560 ? -20.584 -3.095 -40.694 1.00 53.03 560 GLU A CA 1
ATOM 4508 C C . GLU A 1 560 ? -20.279 -4.342 -39.836 1.00 53.03 560 GLU A C 1
ATOM 4510 O O . GLU A 1 560 ? -21.184 -4.872 -39.193 1.00 53.03 560 GLU A O 1
ATOM 4515 N N . GLU A 1 561 ? -19.023 -4.795 -39.772 1.00 58.16 561 GLU A N 1
ATOM 4516 C CA . GLU A 1 561 ? -18.598 -5.918 -38.920 1.00 58.16 561 GLU A CA 1
ATOM 4517 C C . GLU A 1 561 ? -17.820 -5.413 -37.695 1.00 58.16 561 GLU A C 1
ATOM 4519 O O . GLU A 1 561 ? -17.171 -4.365 -37.739 1.00 58.16 561 GLU A O 1
ATOM 4524 N N . ALA A 1 562 ? -17.887 -6.147 -36.579 1.00 57.72 562 ALA A N 1
ATOM 4525 C CA . ALA A 1 562 ? -17.049 -5.868 -35.416 1.00 57.72 562 ALA A CA 1
ATOM 4526 C C . ALA A 1 562 ? -15.575 -6.028 -35.823 1.00 57.72 562 ALA A C 1
ATOM 4528 O O . ALA A 1 562 ? -15.117 -7.137 -36.082 1.00 57.72 562 ALA A O 1
ATOM 4529 N N . VAL A 1 563 ? -14.849 -4.912 -35.931 1.00 60.66 563 VAL A N 1
ATOM 4530 C CA . VAL A 1 563 ? -13.447 -4.910 -36.363 1.00 60.66 563 VAL A CA 1
ATOM 4531 C C . VAL A 1 563 ? -12.596 -5.578 -35.287 1.00 60.66 563 VAL A C 1
ATOM 4533 O O . VAL A 1 563 ? -12.424 -5.025 -34.200 1.00 60.66 563 VAL A O 1
ATOM 4536 N N . GLU A 1 564 ? -12.033 -6.747 -35.594 1.00 62.81 564 GLU A N 1
ATOM 4537 C CA . GLU A 1 564 ? -11.041 -7.380 -34.728 1.00 62.81 564 GLU A CA 1
ATOM 4538 C C . GLU A 1 564 ? -9.819 -6.462 -34.586 1.00 62.81 564 GLU A C 1
ATOM 4540 O O . GLU A 1 564 ? -9.197 -6.031 -35.562 1.00 62.81 564 GLU A O 1
ATOM 4545 N N . HIS A 1 565 ? -9.482 -6.113 -33.346 1.00 68.12 565 HIS A N 1
ATOM 4546 C CA . HIS A 1 565 ? -8.349 -5.245 -33.071 1.00 68.12 565 HIS A CA 1
ATOM 4547 C C . HIS A 1 565 ? -7.018 -5.984 -33.230 1.00 68.12 565 HIS A C 1
ATOM 4549 O O . HIS A 1 565 ? -6.844 -7.106 -32.762 1.00 68.12 565 HIS A O 1
ATOM 4555 N N . VAL A 1 566 ? -6.035 -5.298 -33.822 1.00 71.88 566 VAL A N 1
ATOM 4556 C CA . VAL A 1 566 ? -4.667 -5.815 -33.960 1.00 71.88 566 VAL A CA 1
ATOM 4557 C C . VAL A 1 566 ? -4.069 -6.099 -32.571 1.00 71.88 566 VAL A C 1
ATOM 4559 O O . VAL A 1 566 ? -4.154 -5.225 -31.691 1.00 71.88 566 VAL A O 1
ATOM 4562 N N . PRO A 1 567 ? -3.453 -7.279 -32.359 1.00 73.00 567 PRO A N 1
ATOM 4563 C CA . PRO A 1 567 ? -2.849 -7.636 -31.081 1.00 73.00 567 PRO A CA 1
ATOM 4564 C C . PRO A 1 567 ? -1.652 -6.735 -30.753 1.00 73.00 567 PRO A C 1
ATOM 4566 O O . PRO A 1 567 ? -0.839 -6.403 -31.616 1.00 73.00 567 PRO A O 1
ATOM 4569 N N . ILE A 1 568 ? -1.524 -6.364 -29.477 1.00 79.56 568 ILE A N 1
ATOM 4570 C CA . ILE A 1 568 ? -0.377 -5.601 -28.973 1.00 79.56 568 ILE A CA 1
ATOM 4571 C C . ILE A 1 568 ? 0.725 -6.594 -28.615 1.00 79.56 568 ILE A C 1
ATOM 4573 O O . ILE A 1 568 ? 0.654 -7.277 -27.596 1.00 79.56 568 ILE A O 1
ATOM 4577 N N . VAL A 1 569 ? 1.738 -6.677 -29.470 1.00 80.56 569 VAL A N 1
ATOM 4578 C CA . VAL A 1 569 ? 2.865 -7.612 -29.308 1.00 80.56 569 VAL A CA 1
ATOM 4579 C C . VAL A 1 569 ? 4.182 -6.904 -29.034 1.00 80.56 569 VAL A C 1
ATOM 4581 O O . VAL A 1 569 ? 5.118 -7.509 -28.518 1.00 80.56 569 VAL A O 1
ATOM 4584 N N . HIS A 1 570 ? 4.263 -5.617 -29.367 1.00 86.44 570 HIS A N 1
ATOM 4585 C CA . HIS A 1 570 ? 5.462 -4.817 -29.181 1.00 86.44 570 HIS A CA 1
ATOM 4586 C C . HIS A 1 570 ? 5.543 -4.236 -27.772 1.00 86.44 570 HIS A C 1
ATOM 4588 O O . HIS A 1 570 ? 4.525 -4.035 -27.109 1.00 86.44 570 HIS A O 1
ATOM 4594 N N . ALA A 1 571 ? 6.759 -3.927 -27.336 1.00 91.00 571 ALA A N 1
ATOM 4595 C CA . ALA A 1 571 ? 7.019 -3.085 -26.175 1.00 91.00 571 ALA A CA 1
ATOM 4596 C C . ALA A 1 571 ? 7.935 -1.923 -26.575 1.00 91.00 571 ALA A C 1
ATOM 4598 O O . ALA A 1 571 ? 8.728 -2.020 -27.513 1.00 91.00 571 ALA A O 1
ATOM 4599 N N . TYR A 1 572 ? 7.823 -0.809 -25.865 1.00 91.75 572 TYR A N 1
ATOM 4600 C CA . TYR A 1 572 ? 8.687 0.353 -26.020 1.00 91.75 572 TYR A CA 1
ATOM 4601 C C . TYR A 1 572 ? 9.690 0.380 -24.880 1.00 91.75 572 TYR A C 1
ATOM 4603 O O . TYR A 1 572 ? 9.321 0.173 -23.729 1.00 91.75 572 TYR A O 1
ATOM 4611 N N . TYR A 1 573 ? 10.937 0.698 -25.189 1.00 96.12 573 TYR A N 1
ATOM 4612 C CA . TYR A 1 573 ? 11.969 0.982 -24.206 1.00 96.12 573 TYR A CA 1
ATOM 4613 C C . TYR A 1 573 ? 12.434 2.420 -24.391 1.00 96.12 573 TYR A C 1
ATOM 4615 O O . TYR A 1 573 ? 13.048 2.778 -25.399 1.00 96.12 573 TYR A O 1
ATOM 4623 N N . LEU A 1 574 ? 12.079 3.250 -23.417 1.00 96.44 574 LEU A N 1
ATOM 4624 C CA . LEU A 1 574 ? 12.372 4.673 -23.373 1.00 96.44 574 LEU A CA 1
ATOM 4625 C C . LEU A 1 574 ? 13.691 4.874 -22.632 1.00 96.44 574 LEU A C 1
ATOM 4627 O O . LEU A 1 574 ? 13.787 4.574 -21.443 1.00 96.44 574 LEU A O 1
ATOM 4631 N N . VAL A 1 575 ? 14.705 5.371 -23.330 1.00 95.81 575 VAL A N 1
ATOM 4632 C CA . VAL A 1 575 ? 16.043 5.590 -22.776 1.00 95.81 575 VAL A CA 1
ATOM 4633 C C . VAL A 1 575 ? 16.183 7.062 -22.429 1.00 95.81 575 VAL A C 1
ATOM 4635 O O . VAL A 1 575 ? 16.274 7.916 -23.312 1.00 95.81 575 VAL A O 1
ATOM 4638 N N . PHE A 1 576 ? 16.217 7.363 -21.141 1.00 96.12 576 PHE A N 1
ATOM 4639 C CA . PHE A 1 576 ? 16.413 8.697 -20.599 1.00 96.12 576 PHE A CA 1
ATOM 4640 C C . PHE A 1 576 ? 17.847 8.864 -20.108 1.00 96.12 576 PHE A C 1
ATOM 4642 O O . PHE A 1 576 ? 18.308 8.101 -19.272 1.00 96.12 576 PHE A O 1
ATOM 4649 N N . MET A 1 577 ? 18.546 9.892 -20.578 1.00 95.31 577 MET A N 1
ATOM 4650 C CA . MET A 1 577 ? 19.887 10.225 -20.095 1.00 95.31 577 MET A CA 1
ATOM 4651 C C . MET A 1 577 ? 19.813 11.318 -19.031 1.00 95.31 577 MET A C 1
ATOM 4653 O O . MET A 1 577 ? 19.179 12.355 -19.263 1.00 95.31 577 MET A O 1
ATOM 4657 N N . LYS A 1 578 ? 20.495 11.118 -17.898 1.00 94.44 578 LYS A N 1
ATOM 4658 C CA . LYS A 1 578 ? 20.663 12.152 -16.872 1.00 94.44 578 LYS A CA 1
ATOM 4659 C C . LYS A 1 578 ? 21.596 13.245 -17.388 1.00 94.44 578 LYS A C 1
ATOM 4661 O O . LYS A 1 578 ? 22.732 12.970 -17.793 1.00 94.44 578 LYS A O 1
ATOM 4666 N N . ARG A 1 579 ? 21.131 14.492 -17.372 1.00 87.88 579 ARG A N 1
ATOM 4667 C CA . ARG A 1 579 ? 21.928 15.654 -17.777 1.00 87.88 579 ARG A CA 1
ATOM 4668 C C . ARG A 1 579 ? 23.053 15.916 -16.768 1.00 87.88 579 ARG A C 1
ATOM 4670 O O . ARG A 1 579 ? 22.868 15.678 -15.577 1.00 87.88 579 ARG A O 1
ATOM 4677 N N . PRO A 1 580 ? 24.215 16.411 -17.220 1.00 82.75 580 PRO A N 1
ATOM 4678 C CA . PRO A 1 580 ? 25.162 17.042 -16.313 1.00 82.75 580 PRO A CA 1
ATOM 4679 C C . PRO A 1 580 ? 24.537 18.317 -15.737 1.00 82.75 580 PRO A C 1
ATOM 4681 O O . PRO A 1 580 ? 23.830 19.026 -16.458 1.00 82.75 580 PRO A O 1
ATOM 4684 N N . ASP A 1 581 ? 24.813 18.608 -14.466 1.00 72.19 581 ASP A N 1
ATOM 4685 C CA . ASP A 1 581 ? 24.436 19.881 -13.856 1.00 72.19 581 ASP A CA 1
ATOM 4686 C C . ASP A 1 581 ? 25.070 21.008 -14.677 1.00 72.19 581 ASP A C 1
ATOM 4688 O O . ASP A 1 581 ? 26.293 21.097 -14.806 1.00 72.19 581 ASP A O 1
ATOM 4692 N N . ILE A 1 582 ? 24.233 21.827 -15.313 1.00 53.75 582 ILE A N 1
ATOM 4693 C CA . ILE A 1 582 ? 24.695 23.019 -16.017 1.00 53.75 582 ILE A CA 1
ATOM 4694 C C . ILE A 1 582 ? 24.901 24.068 -14.925 1.00 53.75 582 ILE A C 1
ATOM 4696 O O . ILE A 1 582 ? 23.938 24.700 -14.495 1.00 53.75 582 ILE A O 1
ATOM 4700 N N . SER A 1 583 ? 26.134 24.166 -14.426 1.00 36.62 583 SER A N 1
ATOM 4701 C CA . SER A 1 583 ? 26.579 25.243 -13.534 1.00 36.62 583 SER A CA 1
ATOM 4702 C C . SER A 1 583 ? 26.448 26.613 -14.183 1.00 36.62 583 SER A C 1
ATOM 4704 O O . SER A 1 583 ? 26.859 26.702 -15.368 1.00 36.62 583 SER A O 1
#

Sequence (583 aa):
MCGNCFQLSHVQNNHIKSEAGAISVEEYTSQLCNYEECVDDYTHNPYLTRIACTDTLFDNNIKTLYLDSYAPTECHLFSLTIDSTYYDVPGRAPRWATHSGTDYHGTWLPQSVSRALQKYTRPNERILSNFLGRGTDAIESFLLARKCIGLDINPAAVALSRRNCSFAIPPDLGITAEHRPTVMQGDSRYLVGPLFEDESFDHVLSHPPYKDCVAYSTHIEGDLSRFAYSEDFLIEYSKVVDETWRVLKMGRRCTLGIGDNREHCFYIPVGFRMISKYIERGFELEELVTDGIHEMTITETVRGIPYCPIARKSVVMGTVWTFKPSAEFSFVSLCTSRMVERFGKNGYNWEEIRIEFAKQNDRLQESRMVETQNGITISRLLYNLLTNPIFSEIYSEMEMSPYERSRLRRIQENNQKLLALGVISDLSEESDDISHCEKLQNLEPHPPPAPLLLVVIPHIPSTVILESQLSEYRATILRCAKQAVEKLPPYGDLIVGAQDVRLEQDRLYPLGIRIMEDITNNVPEFRLKELIVTVPDGYAKDRRKQCNWEEFEDQKCALEEAVEHVPIVHAYYLVFMKRPDIS

Secondary structure (DSSP, 8-state):
---------------------PPPHHHHHHHHHTTGGGSGGGSS--PPPTTTTTS----S-------S-SS--GGG--S--TT-SEEEEESS----TT--SSSSSSPPPHHHHHHHHHHH--TT-EEEESS-TTSHHHHHHHHTT-EEEEEES-HHHHHHHHHHH-----GGG---GGGS-EEEE--TT---STTS-TT-EEEEEE----TTSS---SS-TT-GGG--SHHHHHHHHHHHHHHHHHHEEEEEEEEEP---EEETTEEE-HHHHHHHHHHHHT-------EEEEESEEEEEEEEEPPPPSS-GGGS---SEEEE---SSS-HHHHHHHHHHHHH--TT-EEEEEEEEE----THHHHHHHHTTTTS-TTHHHHHHHHS-HHHHHHHHHHHS-HHHHHHHHHHHHHHHHHHHTTSS-S-STT---HHHHHHHHS-PPPPTT--EEEEEEPPPPTTT--GGGHHHHHHHHHHHHHHHHHHSPTT-EEEEEE--EE-GGG-EE-HHHHHHHHHHHH-TTEEEEEEEEEEETTSS--TT----GGG-------SSS--PPPP---EEEEEEEEPP---

InterPro domains:
  IPR029063 S-adenosyl-L-methionine-dependent methyltransferase superfamily [G3DSA:3.40.50.150] (60-172)
  IPR029063 S-adenosyl-L-methionine-dependent methyltransferase superfamily [G3DSA:3.40.50.150] (182-297)
  IPR029063 S-adenosyl-L-methionine-dependent methyltransferase superfamily [SSF53335] (83-296)

Radius of gyration: 33.7 Å; chains: 1; bounding box: 100×59×92 Å

Organism: NCBI:txid1314790

pLDDT: mean 74.22, std 22.79, range [22.75, 98.62]